Protein AF-A0A292Q246-F1 (afdb_monomer_lite)

Radius of gyration: 29.26 Å; chains: 1; bounding box: 103×69×72 Å

Foldseek 3Di:
DDQPLLVLLVVFFDDPVRLVVVVVVLVVLVVLLCVVAPPKDKDWFDCNLLRLKTDADQPDPPPPPDDDDDPVVVFPQPPPRPPRTDATEIEIEHPPDDQDLVSFQVSLVSSLVSCVVVVQFDNLQWDWPSPDPFIWIWGWRVVDVVTHIYTYTYDDCVRVLLRVVSSVLCVVQVLLSSLLNLLCLLCVLVVQQDLQVLHQHSSNSSLLSLLQLLQCCVPDDPVVSVCQSVDRSLSVNLVSLVCLLPDLQLQWATASVNNDIDGDDPPPDDPPSQFGFYADPSHRVDGSRRSNSVSVVVNVLSVQLSVQSVVQPSPHDSVSSCCSRNPDPVVSVVVSVVVSVVLVVLLVVLVVLVVVLVVLVVVQVVVCVVVVHRDPVSVVVSVVSVSVSSVSQSVPSVSSSVVSVVVVCVVPVPPDPVVDPHDDDDDDDDDDDDDDDDDDDDDDDDDDDDDDDPVVVVVVVVVVVVVVVVVVVVVVVVVVVVVVVVVVVVVVVVVVVVVVVVVVVVVVVVVVVVVVPD

Structure (mmCIF, N/CA/C/O backbone):
data_AF-A0A292Q246-F1
#
_entry.id   AF-A0A292Q246-F1
#
loop_
_atom_site.group_PDB
_atom_site.id
_atom_site.type_symbol
_atom_site.label_atom_id
_atom_site.label_alt_id
_atom_site.label_comp_id
_atom_site.label_asym_id
_atom_site.label_entity_id
_atom_site.label_seq_id
_atom_site.pdbx_PDB_ins_code
_atom_site.Cartn_x
_atom_site.Cartn_y
_atom_site.Cartn_z
_atom_site.occupancy
_atom_site.B_iso_or_equiv
_atom_site.auth_seq_id
_atom_site.auth_comp_id
_atom_site.auth_asym_id
_atom_site.auth_atom_id
_atom_site.pdbx_PDB_model_num
ATOM 1 N N . MET A 1 1 ? 25.803 -9.582 -18.459 1.00 53.00 1 MET A N 1
ATOM 2 C CA . MET A 1 1 ? 25.780 -8.556 -17.392 1.00 53.00 1 MET A CA 1
ATOM 3 C C . MET A 1 1 ? 24.629 -8.860 -16.451 1.00 53.00 1 MET A C 1
ATOM 5 O O . MET A 1 1 ? 23.546 -9.167 -16.930 1.00 53.00 1 MET A O 1
ATOM 9 N N . THR A 1 2 ? 24.850 -8.818 -15.139 1.00 78.12 2 THR A N 1
ATOM 10 C CA . THR A 1 2 ? 23.784 -9.016 -14.145 1.00 78.12 2 THR A CA 1
ATOM 11 C C . THR A 1 2 ? 22.872 -7.794 -14.122 1.00 78.12 2 THR A C 1
ATOM 13 O O . THR A 1 2 ? 23.357 -6.678 -13.951 1.00 78.12 2 THR A O 1
ATOM 16 N N . ASP A 1 3 ? 21.559 -7.987 -14.254 1.00 91.44 3 ASP A N 1
ATOM 17 C CA . ASP A 1 3 ? 20.593 -6.894 -14.130 1.00 91.44 3 ASP A CA 1
ATOM 18 C C . ASP A 1 3 ? 20.595 -6.343 -12.694 1.00 91.44 3 ASP A C 1
ATOM 20 O O . ASP A 1 3 ? 20.061 -6.948 -11.753 1.00 91.44 3 ASP A O 1
ATOM 24 N N . ARG A 1 4 ? 21.240 -5.185 -12.515 1.00 94.06 4 ARG A N 1
ATOM 25 C CA . ARG A 1 4 ? 21.412 -4.527 -11.216 1.00 94.06 4 ARG A CA 1
ATOM 26 C C . ARG A 1 4 ? 20.072 -4.081 -10.626 1.00 94.06 4 ARG A C 1
ATOM 28 O O . ARG A 1 4 ? 19.884 -4.189 -9.415 1.00 94.06 4 ARG A O 1
ATOM 35 N N . LEU A 1 5 ? 19.130 -3.610 -11.446 1.00 94.62 5 LEU A N 1
ATOM 36 C CA . LEU A 1 5 ? 17.848 -3.096 -10.961 1.00 94.62 5 LEU A CA 1
ATOM 37 C C . LEU A 1 5 ? 16.942 -4.240 -10.483 1.00 94.62 5 LEU A C 1
ATOM 39 O O . LEU A 1 5 ? 16.372 -4.149 -9.396 1.00 94.62 5 LEU A O 1
ATOM 43 N N . ALA A 1 6 ? 16.875 -5.335 -11.247 1.00 94.88 6 ALA A N 1
ATOM 44 C CA . ALA A 1 6 ? 16.164 -6.551 -10.850 1.00 94.88 6 ALA A CA 1
ATOM 45 C C . ALA A 1 6 ? 16.764 -7.150 -9.570 1.00 94.88 6 ALA A C 1
ATOM 47 O O . ALA A 1 6 ? 16.048 -7.460 -8.619 1.00 94.88 6 ALA A O 1
ATOM 48 N N . SER A 1 7 ? 18.096 -7.219 -9.494 1.00 95.19 7 SER A N 1
ATOM 49 C CA . SER A 1 7 ? 18.803 -7.700 -8.300 1.00 95.19 7 SER A CA 1
ATOM 50 C C . SER A 1 7 ? 18.530 -6.828 -7.070 1.00 95.19 7 SER A C 1
ATOM 52 O O . SER A 1 7 ? 18.381 -7.339 -5.959 1.00 95.19 7 SER A O 1
ATOM 54 N N . PHE A 1 8 ? 18.445 -5.506 -7.244 1.00 94.75 8 PHE A N 1
ATOM 55 C CA . PHE A 1 8 ? 18.085 -4.595 -6.161 1.00 94.75 8 PHE A CA 1
ATOM 56 C C . PHE A 1 8 ? 16.626 -4.780 -5.728 1.00 94.75 8 PHE A C 1
ATOM 58 O O . PHE A 1 8 ? 16.358 -4.835 -4.529 1.00 94.75 8 PHE A O 1
ATOM 65 N N . ALA A 1 9 ? 15.690 -4.934 -6.671 1.00 94.50 9 ALA A N 1
ATOM 66 C CA . ALA A 1 9 ? 14.291 -5.233 -6.367 1.00 94.50 9 ALA A CA 1
ATOM 67 C C . ALA A 1 9 ? 14.152 -6.548 -5.579 1.00 94.50 9 ALA A C 1
ATOM 69 O O . ALA A 1 9 ? 13.469 -6.578 -4.555 1.00 94.50 9 ALA A O 1
ATOM 70 N N . ALA A 1 10 ? 14.883 -7.598 -5.966 1.00 93.25 10 ALA A N 1
ATOM 71 C CA . ALA A 1 10 ? 14.922 -8.867 -5.241 1.00 93.25 10 ALA A CA 1
ATOM 72 C C . ALA A 1 10 ? 15.395 -8.701 -3.782 1.00 93.25 10 ALA A C 1
ATOM 74 O O . ALA A 1 10 ? 14.814 -9.294 -2.879 1.00 93.25 10 ALA A O 1
ATOM 75 N N . ARG A 1 11 ? 16.378 -7.826 -3.516 1.00 92.19 11 ARG A N 1
ATOM 76 C CA . ARG A 1 11 ? 16.844 -7.507 -2.146 1.00 92.19 11 ARG A CA 1
ATOM 77 C C . ARG A 1 11 ? 15.817 -6.760 -1.292 1.00 92.19 11 ARG A C 1
ATOM 79 O O . ARG A 1 11 ? 15.964 -6.710 -0.074 1.00 92.19 11 ARG A O 1
ATOM 86 N N . LEU A 1 12 ? 14.819 -6.136 -1.915 1.00 92.00 12 LEU A N 1
ATOM 87 C CA . LEU A 1 12 ? 13.717 -5.475 -1.215 1.00 92.00 12 LEU A CA 1
ATOM 88 C C . LEU A 1 12 ? 12.563 -6.439 -0.904 1.00 92.00 12 LEU A C 1
ATOM 90 O O . LEU A 1 12 ? 11.736 -6.119 -0.046 1.00 92.00 12 LEU A O 1
ATOM 94 N N . CYS A 1 13 ? 12.491 -7.581 -1.593 1.00 91.50 13 CYS A N 1
ATOM 95 C CA . CYS A 1 13 ? 11.486 -8.622 -1.381 1.00 91.50 13 CYS A CA 1
ATOM 96 C C . CYS A 1 13 ? 11.733 -9.370 -0.073 1.00 91.50 13 CYS A C 1
ATOM 98 O O . CYS A 1 13 ? 12.865 -9.458 0.390 1.00 91.50 13 CYS A O 1
ATOM 100 N N . LEU A 1 14 ? 10.684 -9.975 0.490 1.00 90.19 14 LEU A N 1
ATOM 101 C CA . LEU A 1 14 ? 10.832 -10.913 1.605 1.00 90.19 14 LEU A CA 1
ATOM 102 C C . LEU A 1 14 ? 11.720 -12.103 1.214 1.00 90.19 14 LEU A C 1
ATOM 104 O O . LEU A 1 14 ? 11.579 -12.653 0.124 1.00 90.19 14 LEU A O 1
ATOM 108 N N . THR A 1 15 ? 12.591 -12.534 2.128 1.00 89.38 15 THR A N 1
ATOM 109 C CA . THR A 1 15 ? 13.331 -13.792 1.972 1.00 89.38 15 THR A CA 1
ATOM 110 C C . THR A 1 15 ? 12.394 -14.990 2.134 1.00 89.38 15 THR A C 1
ATOM 112 O O . THR A 1 15 ? 11.350 -14.887 2.784 1.00 89.38 15 THR A O 1
ATOM 115 N N . ALA A 1 16 ? 12.786 -16.151 1.601 1.00 89.81 16 ALA A N 1
ATOM 116 C CA . ALA A 1 16 ? 12.026 -17.395 1.754 1.00 89.81 16 ALA A CA 1
ATOM 117 C C . ALA A 1 16 ? 11.781 -17.754 3.233 1.00 89.81 16 ALA A C 1
ATOM 119 O O . ALA A 1 16 ? 10.686 -18.179 3.602 1.00 89.81 16 ALA A O 1
ATOM 120 N N . GLU A 1 17 ? 12.765 -17.503 4.098 1.00 89.50 17 GLU A N 1
ATOM 121 C CA . GLU A 1 17 ? 12.647 -17.689 5.546 1.00 89.50 17 GLU A CA 1
ATOM 122 C C . GLU A 1 17 ? 11.552 -16.793 6.148 1.00 89.50 17 GLU A C 1
ATOM 124 O O . GLU A 1 17 ? 10.667 -17.272 6.858 1.00 89.50 17 GLU A O 1
ATOM 129 N N . VAL A 1 18 ? 11.547 -15.496 5.815 1.00 88.50 18 VAL A N 1
ATOM 130 C CA . VAL A 1 18 ? 10.520 -14.561 6.304 1.00 88.50 18 VAL A CA 1
ATOM 131 C C . VAL A 1 18 ? 9.142 -14.923 5.753 1.00 88.50 18 VAL A C 1
ATOM 133 O O . VAL A 1 18 ? 8.156 -14.840 6.483 1.00 88.50 18 VAL A O 1
ATOM 136 N N . MET A 1 19 ? 9.048 -15.349 4.490 1.00 90.31 19 MET A N 1
ATOM 137 C CA . MET A 1 19 ? 7.790 -15.834 3.914 1.00 90.31 19 MET A CA 1
ATOM 138 C C . MET A 1 19 ? 7.267 -17.066 4.656 1.00 90.31 19 MET A C 1
ATOM 140 O O . MET A 1 19 ? 6.077 -17.126 4.955 1.00 90.31 19 MET A O 1
ATOM 144 N N . THR A 1 20 ? 8.151 -18.000 5.012 1.00 91.62 20 THR A N 1
ATOM 145 C CA . THR A 1 20 ? 7.802 -19.215 5.763 1.00 91.62 20 THR A CA 1
ATOM 146 C C . THR A 1 20 ? 7.286 -18.871 7.159 1.00 91.62 20 THR A C 1
ATOM 148 O O . THR A 1 20 ? 6.207 -19.324 7.539 1.00 91.62 20 THR A O 1
ATOM 151 N N . ARG A 1 21 ? 7.983 -17.991 7.895 1.00 90.19 21 ARG A N 1
ATOM 152 C CA . ARG A 1 21 ? 7.530 -17.520 9.218 1.00 90.19 21 ARG A CA 1
ATOM 153 C C . ARG A 1 21 ? 6.172 -16.821 9.154 1.00 90.19 21 ARG A C 1
ATOM 155 O O . ARG A 1 21 ? 5.267 -17.148 9.918 1.00 90.19 21 ARG A O 1
ATOM 162 N N . ARG A 1 22 ? 5.980 -15.928 8.177 1.00 91.56 22 ARG A N 1
ATOM 163 C CA . ARG A 1 22 ? 4.678 -15.281 7.941 1.00 91.56 22 ARG A CA 1
ATOM 164 C C . ARG A 1 22 ? 3.587 -16.291 7.594 1.00 91.56 22 ARG A C 1
ATOM 166 O O . ARG A 1 22 ? 2.472 -16.146 8.076 1.00 91.56 22 ARG A O 1
ATOM 173 N N . GLY A 1 23 ? 3.905 -17.323 6.812 1.00 92.88 23 GLY A N 1
ATOM 174 C CA . GLY A 1 23 ? 2.993 -18.428 6.516 1.00 92.88 23 GLY A CA 1
ATOM 175 C C . GLY A 1 23 ? 2.545 -19.175 7.775 1.00 92.88 23 GLY A C 1
ATOM 176 O O . GLY A 1 23 ? 1.352 -19.424 7.943 1.00 92.88 23 GLY A O 1
ATOM 177 N N . ALA A 1 24 ? 3.468 -19.454 8.699 1.00 92.44 24 ALA A N 1
ATOM 178 C CA . ALA A 1 24 ? 3.145 -20.060 9.991 1.00 92.44 24 ALA A CA 1
ATOM 179 C C . ALA A 1 24 ? 2.252 -19.147 10.852 1.00 92.44 24 ALA A C 1
ATOM 181 O O . ALA A 1 24 ? 1.263 -19.610 11.420 1.00 92.44 24 ALA A O 1
ATOM 182 N N . SER A 1 25 ? 2.541 -17.843 10.895 1.00 93.88 25 SER A N 1
ATOM 183 C CA . SER A 1 25 ? 1.689 -16.858 11.575 1.00 93.88 25 SER A CA 1
ATOM 184 C C . SER A 1 25 ? 0.279 -16.798 10.972 1.00 93.88 25 SER A C 1
ATOM 186 O O . SER A 1 25 ? -0.704 -16.899 11.705 1.00 93.88 25 SER A O 1
ATOM 188 N N . ILE A 1 26 ? 0.152 -16.756 9.641 1.00 95.19 26 ILE A N 1
ATOM 189 C CA . ILE A 1 26 ? -1.141 -16.818 8.935 1.00 95.19 26 ILE A CA 1
ATOM 190 C C . ILE A 1 26 ? -1.903 -18.100 9.291 1.00 95.19 26 ILE A C 1
ATOM 192 O O . ILE A 1 26 ? -3.113 -18.051 9.516 1.00 95.19 26 ILE A O 1
ATOM 196 N N . HIS A 1 27 ? -1.212 -19.241 9.372 1.00 94.69 27 HIS A N 1
ATOM 197 C CA . HIS A 1 27 ? -1.830 -20.503 9.770 1.00 94.69 27 HIS A CA 1
ATOM 198 C C . HIS A 1 27 ? -2.416 -20.432 11.187 1.00 94.69 27 HIS A C 1
ATOM 200 O O . HIS A 1 27 ? -3.563 -20.838 11.375 1.00 94.69 27 HIS A O 1
ATOM 206 N N . ARG A 1 28 ? -1.693 -19.847 12.157 1.00 94.12 28 ARG A N 1
ATOM 207 C CA . ARG A 1 28 ? -2.225 -19.603 13.512 1.00 94.12 28 ARG A CA 1
ATOM 208 C C . ARG A 1 28 ? -3.499 -18.757 13.471 1.00 94.12 28 ARG A C 1
ATOM 210 O O . ARG A 1 28 ? -4.485 -19.112 14.111 1.00 94.12 28 ARG A O 1
ATOM 217 N N . GLN A 1 29 ? -3.532 -17.700 12.657 1.00 94.62 29 GLN A N 1
ATOM 218 C CA . GLN A 1 29 ? -4.729 -16.850 12.569 1.00 94.62 29 GLN A CA 1
ATOM 219 C C . GLN A 1 29 ? -5.912 -17.583 11.952 1.00 94.62 29 GLN A C 1
ATOM 221 O O . GLN A 1 29 ? -7.044 -17.425 12.402 1.00 94.62 29 GLN A O 1
ATOM 226 N N . ASN A 1 30 ? -5.649 -18.448 10.973 1.00 95.50 30 ASN A N 1
ATOM 227 C CA . ASN A 1 30 ? -6.674 -19.298 10.387 1.00 95.50 30 ASN A CA 1
ATOM 228 C C . ASN A 1 30 ? -7.265 -20.280 11.417 1.00 95.50 30 ASN A C 1
ATOM 230 O O . ASN A 1 30 ? -8.474 -20.496 11.433 1.00 95.50 30 ASN A O 1
ATOM 234 N N . GLN A 1 31 ? -6.447 -20.832 12.318 1.00 95.25 31 GLN A N 1
ATOM 235 C CA . GLN A 1 31 ? -6.937 -21.680 13.411 1.00 95.25 31 GLN A CA 1
ATOM 236 C C . GLN A 1 31 ? -7.853 -20.906 14.366 1.00 95.25 31 GLN A C 1
ATOM 238 O O . GLN A 1 31 ? -8.924 -21.401 14.716 1.00 95.25 31 GLN A O 1
ATOM 243 N N . VAL A 1 32 ? -7.486 -19.670 14.727 1.00 96.25 32 VAL A N 1
ATOM 244 C CA . VAL A 1 32 ? -8.344 -18.805 15.553 1.00 96.25 32 VAL A CA 1
ATOM 245 C C . VAL A 1 32 ? -9.671 -18.533 14.850 1.00 96.25 32 VAL A C 1
ATOM 247 O O . VAL A 1 32 ? -10.724 -18.749 15.446 1.00 96.25 32 VAL A O 1
ATOM 250 N N . VAL A 1 33 ? -9.650 -18.149 13.572 1.00 96.62 33 VAL A N 1
ATOM 251 C CA . VAL A 1 33 ? -10.875 -17.913 12.791 1.00 96.62 33 VAL A CA 1
ATOM 252 C C . VAL A 1 33 ? -11.774 -19.151 12.763 1.00 96.62 33 VAL A C 1
ATOM 25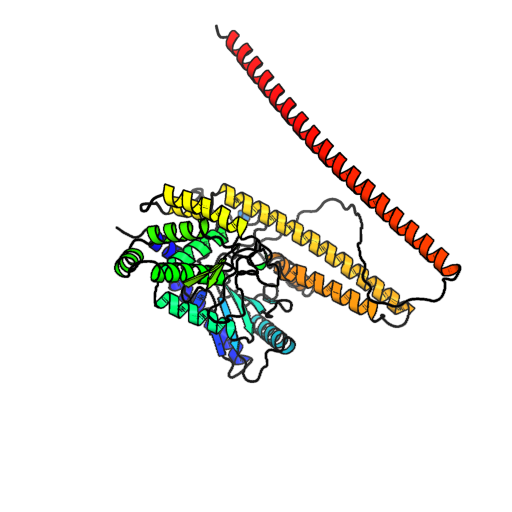4 O O . VAL A 1 33 ? -12.962 -19.046 13.060 1.00 96.62 33 VAL A O 1
ATOM 257 N N . ARG A 1 34 ? -11.215 -20.333 12.482 1.00 96.00 34 ARG A N 1
ATOM 258 C CA . ARG A 1 34 ? -11.975 -21.594 12.439 1.00 96.00 34 ARG A CA 1
ATOM 259 C C . ARG A 1 34 ? -12.551 -22.000 13.796 1.00 96.00 34 ARG A C 1
ATOM 261 O O . ARG A 1 34 ? -13.617 -22.606 13.830 1.00 96.00 34 ARG A O 1
ATOM 268 N N . SER A 1 35 ? -11.879 -21.653 14.896 1.00 96.44 35 SER A N 1
ATOM 269 C CA . SER A 1 35 ? -12.394 -21.875 16.256 1.00 96.44 35 SER A CA 1
ATOM 270 C C . SER A 1 35 ? -13.606 -20.998 16.583 1.00 96.44 35 SER A C 1
ATOM 272 O O . SER A 1 35 ? -14.502 -21.423 17.308 1.00 96.44 35 SER A O 1
ATOM 274 N N . LEU A 1 36 ? -13.656 -19.782 16.034 1.00 96.62 36 LEU A N 1
ATOM 275 C CA . LEU A 1 36 ? -14.765 -18.849 16.234 1.00 96.62 36 LEU A CA 1
ATOM 276 C C . LEU A 1 36 ? -15.956 -19.151 15.324 1.00 96.62 36 LEU A C 1
ATOM 278 O O . LEU A 1 36 ? -17.108 -19.044 15.760 1.00 96.62 36 LEU A O 1
ATOM 282 N N . TRP A 1 37 ? -15.663 -19.509 14.075 1.00 96.44 37 TRP A N 1
ATOM 283 C CA . TRP A 1 37 ? -16.636 -19.765 13.021 1.00 96.44 37 TRP A CA 1
ATOM 284 C C . TRP A 1 37 ? -16.248 -21.032 12.247 1.00 96.44 37 TRP A C 1
ATOM 286 O O . TRP A 1 37 ? -15.481 -20.962 11.277 1.00 96.44 37 TRP A O 1
ATOM 296 N N . PRO A 1 38 ? -16.777 -22.201 12.649 1.00 94.19 38 PRO A N 1
ATOM 297 C CA . PRO A 1 38 ? -16.625 -23.430 11.880 1.00 94.19 38 PRO A CA 1
ATOM 298 C C . PRO A 1 38 ? -17.147 -23.230 10.450 1.00 94.19 38 PRO A C 1
ATOM 300 O O . PRO A 1 38 ? -18.282 -22.807 10.250 1.00 94.19 38 PRO A O 1
ATOM 303 N N . GLY A 1 39 ? -16.302 -23.488 9.451 1.00 92.75 39 GLY A N 1
ATOM 304 C CA . GLY A 1 39 ? -16.625 -23.279 8.033 1.00 92.75 39 GLY A CA 1
ATOM 305 C C . GLY A 1 39 ? -16.214 -21.920 7.454 1.00 92.75 39 GLY A C 1
ATOM 306 O O . GLY A 1 39 ? -16.339 -21.729 6.247 1.00 92.75 39 GLY A O 1
ATOM 307 N N . ALA A 1 40 ? -15.680 -20.994 8.259 1.00 95.06 40 ALA A N 1
ATOM 308 C CA . ALA A 1 40 ? -15.117 -19.753 7.730 1.00 95.06 40 ALA A CA 1
ATOM 309 C C . ALA A 1 40 ? -13.871 -19.995 6.864 1.00 95.06 40 ALA A C 1
ATOM 311 O O . ALA A 1 40 ? -13.033 -20.860 7.151 1.00 95.06 40 ALA A O 1
ATOM 312 N N . LEU A 1 41 ? -13.746 -19.192 5.807 1.00 93.44 41 LEU A N 1
ATOM 313 C CA . LEU A 1 41 ? -12.611 -19.204 4.892 1.00 93.44 41 LEU A CA 1
ATOM 314 C C . LEU A 1 41 ? -11.714 -17.994 5.147 1.00 93.44 41 LEU A C 1
ATOM 316 O O . LEU A 1 41 ? -12.188 -16.867 5.277 1.00 93.44 41 LEU A O 1
ATOM 320 N N . CYS A 1 42 ? -10.407 -18.239 5.183 1.00 94.31 42 CYS A N 1
ATOM 321 C CA . CYS A 1 42 ? -9.382 -17.207 5.288 1.00 94.31 42 CYS A CA 1
ATOM 322 C C . CYS A 1 42 ? -8.663 -17.072 3.949 1.00 94.31 42 CYS A C 1
ATOM 324 O O . CYS A 1 42 ? -7.941 -17.980 3.532 1.00 94.31 42 CYS A O 1
ATOM 326 N N . HIS A 1 43 ? -8.814 -15.921 3.307 1.00 94.69 43 HIS A N 1
ATOM 327 C CA . HIS A 1 43 ? -8.139 -15.587 2.064 1.00 94.69 43 HIS A CA 1
ATOM 328 C C . HIS A 1 43 ? -6.976 -14.639 2.351 1.00 94.69 43 HIS A C 1
ATOM 330 O O . HIS A 1 43 ? -7.151 -13.580 2.953 1.00 94.69 43 HIS A O 1
ATOM 336 N N . GLN A 1 44 ? -5.778 -15.005 1.897 1.00 94.31 44 GLN A N 1
ATOM 337 C CA . GLN A 1 44 ? -4.654 -14.073 1.874 1.00 94.31 44 GLN A CA 1
ATOM 338 C C . GLN A 1 44 ? -4.893 -13.060 0.759 1.00 94.31 44 GLN A C 1
ATOM 340 O O . GLN A 1 44 ? -5.135 -13.448 -0.385 1.00 94.31 44 GLN A O 1
ATOM 345 N N . VAL A 1 45 ? -4.812 -11.771 1.077 1.00 94.19 45 VAL A N 1
ATOM 346 C CA . VAL A 1 45 ? -5.019 -10.691 0.106 1.00 94.19 45 VAL A CA 1
ATOM 347 C C . VAL A 1 45 ? -3.845 -9.709 0.126 1.00 94.19 45 VAL A C 1
ATOM 349 O O . VAL A 1 45 ? -2.955 -9.772 0.974 1.00 94.19 45 VAL A O 1
ATOM 352 N N . GLY A 1 46 ? -3.778 -8.823 -0.866 1.00 92.31 46 GLY A N 1
ATOM 353 C CA . GLY A 1 46 ? -2.824 -7.717 -0.872 1.00 92.31 46 GLY A CA 1
ATOM 354 C C . GLY A 1 46 ? -1.381 -8.104 -1.213 1.00 92.31 46 GLY A C 1
ATOM 355 O O . GLY A 1 46 ? -1.096 -8.835 -2.166 1.00 92.31 46 GLY A O 1
ATOM 356 N N . SER A 1 47 ? -0.420 -7.503 -0.502 1.00 93.19 47 SER A N 1
ATOM 357 C CA . SER A 1 47 ? 0.983 -7.498 -0.950 1.00 93.19 47 SER A CA 1
ATOM 358 C C . SER A 1 47 ? 1.727 -8.821 -0.752 1.00 93.19 47 SER A C 1
ATOM 360 O O . SER A 1 47 ? 2.680 -9.094 -1.485 1.00 93.19 47 SER A O 1
ATOM 362 N N . PHE A 1 48 ? 1.289 -9.624 0.218 1.00 93.88 48 PHE A N 1
ATOM 363 C CA . PHE A 1 48 ? 1.933 -10.881 0.580 1.00 93.88 48 PHE A CA 1
ATOM 364 C C . PHE A 1 48 ? 1.746 -11.954 -0.504 1.00 93.88 48 PHE A C 1
ATOM 366 O O . PHE A 1 48 ? 2.753 -12.364 -1.089 1.00 93.88 48 PHE A O 1
ATOM 373 N N . PRO A 1 49 ? 0.510 -12.338 -0.888 1.00 94.44 49 PRO A N 1
ATOM 374 C CA . PRO A 1 49 ? 0.307 -13.336 -1.940 1.00 94.44 49 PRO A CA 1
ATOM 375 C C . PRO A 1 49 ? 0.758 -12.848 -3.327 1.00 94.44 49 PRO A C 1
ATOM 377 O O . PRO A 1 49 ? 1.232 -13.644 -4.129 1.00 94.44 49 PRO A O 1
ATOM 380 N N . THR A 1 50 ? 0.727 -11.536 -3.601 1.00 95.06 50 THR A N 1
ATOM 381 C CA . THR A 1 50 ? 1.240 -10.966 -4.869 1.00 95.06 50 THR A CA 1
ATOM 382 C C . THR A 1 50 ? 2.773 -10.939 -4.961 1.00 95.06 50 THR A C 1
ATOM 384 O O . THR A 1 50 ? 3.324 -10.520 -5.984 1.00 95.06 50 THR A O 1
ATOM 387 N N . ARG A 1 51 ? 3.476 -11.354 -3.893 1.00 94.25 51 ARG A N 1
ATOM 388 C CA . ARG A 1 51 ? 4.940 -11.292 -3.737 1.00 94.25 51 ARG A CA 1
ATOM 389 C C . ARG A 1 51 ? 5.510 -9.882 -3.920 1.00 94.25 51 ARG A C 1
ATOM 391 O O . ARG A 1 51 ? 6.628 -9.708 -4.389 1.00 94.25 51 ARG A O 1
ATOM 398 N N . THR A 1 52 ? 4.745 -8.860 -3.536 1.00 94.31 52 THR A N 1
ATOM 399 C CA . THR A 1 52 ? 5.180 -7.453 -3.586 1.00 94.31 52 THR A CA 1
ATOM 400 C C . THR A 1 52 ? 5.464 -6.872 -2.200 1.00 94.31 52 THR A C 1
ATOM 402 O O . THR A 1 52 ? 5.699 -5.665 -2.079 1.00 94.31 52 THR A O 1
ATOM 405 N N . SER A 1 53 ? 5.390 -7.670 -1.132 1.00 92.81 53 SER A N 1
ATOM 406 C CA . SER A 1 53 ? 5.739 -7.233 0.222 1.00 92.81 53 SER A CA 1
ATOM 407 C C . SER A 1 53 ? 7.198 -6.786 0.306 1.00 92.81 53 SER A C 1
ATOM 409 O O . SER A 1 53 ? 8.103 -7.464 -0.175 1.00 92.81 53 SER A O 1
ATOM 411 N N . LEU A 1 54 ? 7.415 -5.644 0.955 1.00 90.31 54 LEU A N 1
ATOM 412 C CA . LEU A 1 54 ? 8.741 -5.089 1.185 1.00 90.31 54 LEU A CA 1
ATOM 413 C C . LEU A 1 54 ? 9.292 -5.578 2.527 1.00 90.31 54 LEU A C 1
ATOM 415 O O . LEU A 1 54 ? 8.586 -5.539 3.543 1.00 90.31 54 LEU A O 1
ATOM 419 N N . MET A 1 55 ? 10.570 -5.953 2.553 1.00 85.12 55 MET A N 1
ATOM 420 C CA . MET A 1 55 ? 11.294 -6.176 3.802 1.00 85.12 55 MET A CA 1
ATOM 421 C C . MET A 1 55 ? 11.357 -4.901 4.648 1.00 85.12 55 MET A C 1
ATOM 423 O O . MET A 1 55 ? 11.400 -3.769 4.144 1.00 85.12 55 MET A O 1
ATOM 427 N N . SER A 1 56 ? 11.389 -5.114 5.966 1.00 67.88 56 SER A N 1
ATOM 428 C CA . SER A 1 56 ? 11.744 -4.068 6.918 1.00 67.88 56 SER A CA 1
ATOM 429 C C . SER A 1 56 ? 13.194 -3.670 6.711 1.00 67.88 56 SER A C 1
ATOM 431 O O . SER A 1 56 ? 14.065 -4.535 6.634 1.00 67.88 56 SER A O 1
ATOM 433 N N . ARG A 1 57 ? 13.475 -2.368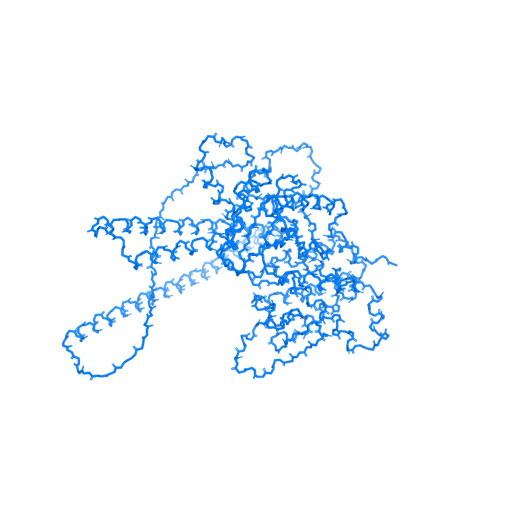 6.694 1.00 62.25 57 ARG A N 1
ATOM 434 C CA . ARG A 1 57 ? 14.825 -1.904 6.999 1.00 62.25 57 ARG A CA 1
ATOM 435 C C . ARG A 1 57 ? 14.913 -1.723 8.501 1.00 62.25 57 ARG A C 1
ATOM 437 O O . ARG A 1 57 ? 14.188 -0.903 9.053 1.00 62.25 57 ARG A O 1
ATOM 444 N N . CYS A 1 58 ? 15.840 -2.430 9.139 1.00 38.66 58 CYS A N 1
ATOM 445 C CA . CYS A 1 58 ? 16.377 -1.946 10.399 1.00 38.66 58 CYS A CA 1
ATOM 446 C C . CYS A 1 58 ? 17.091 -0.628 10.069 1.00 38.66 58 CYS A C 1
ATOM 448 O O . CYS A 1 58 ? 18.172 -0.615 9.477 1.00 38.66 58 CYS A O 1
ATOM 450 N N . VAL A 1 59 ? 16.434 0.506 10.310 1.00 36.22 59 VAL A N 1
ATOM 451 C CA . VAL A 1 59 ? 17.129 1.792 10.287 1.00 36.22 59 VAL A CA 1
ATOM 452 C C . VAL A 1 59 ? 18.124 1.700 11.438 1.00 36.22 59 VAL A C 1
ATOM 454 O O . VAL A 1 59 ? 17.699 1.476 12.563 1.00 36.22 59 VAL A O 1
ATOM 457 N N . TYR A 1 60 ? 19.416 1.820 11.125 1.00 33.16 60 TYR A N 1
ATOM 458 C CA . TYR A 1 60 ? 20.590 1.624 11.994 1.00 33.16 60 TYR A CA 1
ATOM 459 C C . TYR A 1 60 ? 21.215 0.218 12.012 1.00 33.16 60 TYR A C 1
ATOM 461 O O . TYR A 1 60 ? 21.306 -0.437 13.041 1.00 33.16 60 TYR A O 1
ATOM 469 N N . SER A 1 61 ? 21.841 -0.156 10.895 1.00 24.92 61 SER A N 1
ATOM 470 C CA . SER A 1 61 ? 23.156 -0.810 10.944 1.00 24.92 61 SER A CA 1
ATOM 471 C C . SER A 1 61 ? 24.230 0.176 10.460 1.00 24.92 61 SER A C 1
ATOM 473 O O . SER A 1 61 ? 24.844 -0.005 9.410 1.00 24.92 61 SER A O 1
ATOM 475 N N . PHE A 1 62 ? 24.432 1.279 11.188 1.00 27.31 62 PHE A N 1
ATOM 476 C CA . PHE A 1 62 ? 25.725 1.959 11.117 1.00 27.31 62 PHE A CA 1
ATOM 477 C C . PHE A 1 62 ? 26.646 1.151 12.026 1.00 27.31 62 PHE A C 1
ATOM 479 O O . PHE A 1 62 ? 26.478 1.164 13.243 1.00 27.31 62 PHE A O 1
ATOM 486 N N . SER A 1 63 ? 27.561 0.391 11.430 1.00 25.45 63 SER A N 1
ATOM 487 C CA . SER A 1 63 ? 28.625 -0.291 12.158 1.00 25.45 63 SER A CA 1
ATOM 488 C C . SER A 1 63 ? 29.559 0.769 12.744 1.00 25.45 63 SER A C 1
ATOM 490 O O . SER A 1 63 ? 30.578 1.105 12.147 1.00 25.45 63 SER A O 1
ATOM 492 N N . PHE A 1 64 ? 29.203 1.341 13.894 1.00 25.77 64 PHE A N 1
ATOM 493 C CA . PHE A 1 64 ? 30.165 2.065 14.710 1.00 25.77 64 PHE A CA 1
ATOM 494 C C . PHE A 1 64 ? 31.071 1.006 15.341 1.00 25.77 64 PHE A C 1
ATOM 496 O O . PHE A 1 64 ? 30.675 0.299 16.265 1.00 25.77 64 PHE A O 1
ATOM 503 N N . ARG A 1 65 ? 32.286 0.856 14.797 1.00 30.89 65 ARG A N 1
ATOM 504 C CA . ARG A 1 65 ? 33.396 0.223 15.515 1.00 30.89 65 ARG A CA 1
ATOM 505 C C . ARG A 1 65 ? 33.708 1.103 16.724 1.00 30.89 65 ARG A C 1
ATOM 507 O O . ARG A 1 65 ? 34.529 2.004 16.642 1.00 30.89 65 ARG A O 1
ATOM 514 N N . SER A 1 66 ? 33.025 0.865 17.831 1.00 28.89 66 SER A N 1
ATOM 515 C CA . SER A 1 66 ? 33.498 1.244 19.157 1.00 28.89 66 SER A CA 1
ATOM 516 C C . SER A 1 66 ? 32.779 0.378 20.181 1.00 28.89 66 SER A C 1
ATOM 518 O O . SER A 1 66 ? 31.555 0.408 20.275 1.00 28.89 66 SER A O 1
ATOM 520 N N . SER A 1 67 ? 33.593 -0.419 20.860 1.00 32.16 67 SER A N 1
ATOM 521 C CA . SER A 1 67 ? 33.420 -1.162 22.104 1.00 32.16 67 SER A CA 1
ATOM 522 C C . SER A 1 67 ? 32.085 -0.992 22.846 1.00 32.16 67 SER A C 1
ATOM 524 O O . SER A 1 67 ? 31.686 0.122 23.172 1.00 32.16 67 SER A O 1
ATOM 526 N N . SER A 1 68 ? 31.482 -2.149 23.148 1.00 27.45 68 SER A N 1
ATOM 527 C CA . SER A 1 68 ? 30.364 -2.422 24.071 1.00 27.45 68 SER A CA 1
ATOM 528 C C . SER A 1 68 ? 29.010 -1.727 23.795 1.00 27.45 68 SER A C 1
ATOM 530 O O . SER A 1 68 ? 28.835 -0.534 24.046 1.00 27.45 68 SER A O 1
ATOM 532 N N . PRO A 1 69 ? 27.968 -2.477 23.371 1.00 31.03 69 PRO A N 1
ATOM 533 C CA . PRO A 1 69 ? 26.622 -1.933 23.273 1.00 31.03 69 PRO A CA 1
ATOM 534 C C . PRO A 1 69 ? 26.010 -1.858 24.677 1.00 31.03 69 PRO A C 1
ATOM 536 O O . PRO A 1 69 ? 25.571 -2.865 25.225 1.00 31.03 69 PRO A O 1
ATOM 539 N N . SER A 1 70 ? 25.954 -0.666 25.274 1.00 26.39 70 SER A N 1
ATOM 540 C CA . SER A 1 70 ? 25.115 -0.465 26.458 1.00 26.39 70 SER A CA 1
ATOM 541 C C . SER A 1 70 ? 23.639 -0.330 26.029 1.00 26.39 70 SER A C 1
ATOM 543 O O . SER A 1 70 ? 23.313 0.509 25.178 1.00 26.39 70 SER A O 1
ATOM 545 N N . PRO A 1 71 ? 22.706 -1.115 26.603 1.00 30.20 71 PRO A N 1
ATOM 546 C CA . PRO A 1 71 ? 21.273 -1.058 26.273 1.00 30.20 71 PRO A CA 1
ATOM 547 C C . PRO A 1 71 ? 20.610 0.309 26.535 1.00 30.20 71 PRO A C 1
ATOM 549 O O . PRO A 1 71 ? 19.525 0.596 26.036 1.00 30.20 71 PRO A O 1
ATOM 552 N N . ALA A 1 72 ? 21.266 1.198 27.285 1.00 27.41 72 ALA A N 1
ATOM 553 C CA . ALA A 1 72 ? 20.699 2.461 27.747 1.00 27.41 72 ALA A CA 1
ATOM 554 C C . ALA A 1 72 ? 20.603 3.568 26.674 1.00 27.41 72 ALA A C 1
ATOM 556 O O . ALA A 1 72 ? 19.903 4.562 26.885 1.00 27.41 72 ALA A O 1
ATOM 557 N N . ARG A 1 73 ? 21.277 3.441 25.519 1.00 26.91 73 ARG A N 1
ATOM 558 C CA . ARG A 1 73 ? 21.268 4.496 24.481 1.00 26.91 73 ARG A CA 1
ATOM 559 C C . ARG A 1 73 ? 20.071 4.420 23.524 1.00 26.91 73 ARG A C 1
ATOM 561 O O . ARG A 1 73 ? 19.735 5.427 22.904 1.00 26.91 73 ARG A O 1
ATOM 568 N N . TRP A 1 74 ? 19.390 3.276 23.465 1.00 32.97 74 TRP A N 1
ATOM 569 C CA . TRP A 1 74 ? 18.246 3.021 22.578 1.00 32.97 74 TRP A CA 1
ATOM 570 C C . TRP A 1 74 ? 16.959 3.760 22.995 1.00 32.97 74 TRP A C 1
ATOM 572 O O . TRP A 1 74 ? 16.095 4.012 22.162 1.00 32.97 74 TRP A O 1
ATOM 582 N N . ASN A 1 75 ? 16.864 4.201 24.256 1.00 29.72 75 ASN A N 1
ATOM 583 C CA . ASN A 1 75 ? 15.627 4.733 24.849 1.00 29.72 75 ASN A CA 1
ATOM 584 C C . ASN A 1 75 ? 15.451 6.261 24.769 1.00 29.72 75 ASN A C 1
ATOM 586 O O . ASN A 1 75 ? 14.446 6.787 25.243 1.00 29.72 75 ASN A O 1
ATOM 590 N N . ARG A 1 76 ? 16.403 7.021 24.207 1.00 28.66 76 ARG A N 1
ATOM 591 C CA . ARG A 1 76 ? 16.391 8.494 24.344 1.00 28.66 76 ARG A CA 1
ATOM 592 C C . ARG A 1 76 ? 15.499 9.230 23.329 1.00 28.66 76 ARG A C 1
ATOM 594 O O . ARG A 1 76 ? 15.319 10.437 23.456 1.00 28.66 76 ARG A O 1
ATOM 601 N N . SER A 1 77 ? 14.935 8.546 22.333 1.00 29.64 77 SER A N 1
ATOM 602 C CA . SER A 1 77 ? 14.229 9.200 21.219 1.00 29.64 77 SER A CA 1
ATOM 603 C C . SER A 1 77 ? 12.723 8.950 21.136 1.00 29.64 77 SER A C 1
ATOM 605 O O . SER A 1 77 ? 12.085 9.588 20.300 1.00 29.64 77 SER A O 1
ATOM 607 N N . GLY A 1 78 ? 12.127 8.072 21.957 1.00 28.06 78 GLY A N 1
ATOM 608 C CA . GLY A 1 78 ? 10.685 7.768 21.862 1.00 28.06 78 GLY A CA 1
ATOM 609 C C . GLY A 1 78 ? 10.242 7.339 20.453 1.00 28.06 78 GLY A C 1
ATOM 610 O O . GLY A 1 78 ? 9.066 7.420 20.105 1.00 28.06 78 GLY A O 1
ATOM 611 N N . LEU A 1 79 ? 11.197 6.925 19.614 1.00 33.91 79 LEU A N 1
ATOM 612 C CA . LEU A 1 79 ? 10.953 6.339 18.312 1.00 33.91 79 LEU A CA 1
ATOM 613 C C . LEU A 1 79 ? 10.526 4.907 18.597 1.00 33.91 79 LEU A C 1
ATOM 615 O O . LEU A 1 79 ? 11.368 4.026 18.747 1.00 33.91 79 LEU A O 1
ATOM 619 N N . THR A 1 80 ? 9.215 4.689 18.701 1.00 34.66 80 THR A N 1
ATOM 620 C CA . THR A 1 80 ? 8.644 3.358 18.494 1.00 34.66 80 THR A CA 1
ATOM 621 C C . THR A 1 80 ? 9.341 2.762 17.280 1.00 34.66 80 THR A C 1
ATOM 623 O O . THR A 1 80 ? 9.377 3.397 16.219 1.00 34.66 80 THR A O 1
ATOM 626 N N . MET A 1 81 ? 9.990 1.612 17.484 1.00 34.56 81 MET A N 1
ATOM 627 C CA . MET A 1 81 ? 10.684 0.847 16.457 1.00 34.56 81 MET A CA 1
ATOM 628 C C . MET A 1 81 ? 9.779 0.840 15.228 1.00 34.56 81 MET A C 1
ATOM 630 O O . MET A 1 81 ? 8.685 0.280 15.259 1.00 34.56 81 MET A O 1
ATOM 634 N N . GLY A 1 82 ? 10.148 1.623 14.214 1.00 39.38 82 GLY A N 1
ATOM 635 C CA . GLY A 1 82 ? 9.259 1.890 13.098 1.00 39.38 82 GLY A CA 1
ATOM 636 C C . GLY A 1 82 ? 8.951 0.562 12.435 1.00 39.38 82 GLY A C 1
ATOM 637 O O . GLY A 1 82 ? 9.844 -0.054 11.863 1.00 39.38 82 GLY A O 1
ATOM 638 N N . TRP A 1 83 ? 7.705 0.116 12.542 1.00 51.03 83 TRP A N 1
ATOM 639 C CA . TRP A 1 83 ? 7.184 -1.055 11.855 1.00 51.03 83 TRP A CA 1
ATOM 640 C C . TRP A 1 83 ? 7.371 -0.848 10.346 1.00 51.03 83 TRP A C 1
ATOM 642 O O . TRP A 1 83 ? 6.600 -0.136 9.705 1.00 51.03 83 TRP A O 1
ATOM 652 N N . MET A 1 84 ? 8.475 -1.353 9.793 1.00 52.28 84 MET A N 1
ATOM 653 C CA . MET A 1 84 ? 8.914 -1.036 8.426 1.00 52.28 84 MET A CA 1
ATOM 654 C C . MET A 1 84 ? 8.762 -2.209 7.455 1.00 52.28 84 MET A C 1
ATOM 656 O O . MET A 1 84 ? 9.018 -2.039 6.260 1.00 52.28 84 MET A O 1
ATOM 660 N N . SER A 1 85 ? 8.306 -3.374 7.925 1.00 67.31 85 SER A N 1
ATOM 661 C CA . SER A 1 85 ? 7.903 -4.476 7.047 1.00 67.31 85 SER A CA 1
ATOM 662 C C . SER A 1 85 ? 6.476 -4.281 6.552 1.00 67.31 85 SER A C 1
ATOM 664 O O . SER A 1 85 ? 5.639 -3.800 7.314 1.00 67.31 85 SER A O 1
ATOM 666 N N . SER A 1 86 ? 6.175 -4.712 5.325 1.00 81.75 86 SER A N 1
ATOM 667 C CA . SER A 1 86 ? 4.781 -4.805 4.869 1.00 81.75 86 SER A CA 1
ATOM 668 C C . SER A 1 86 ? 3.934 -5.636 5.834 1.00 81.75 86 SER A C 1
ATOM 670 O O . SER A 1 86 ? 4.411 -6.648 6.354 1.00 81.75 86 SER A O 1
ATOM 672 N N . ASP A 1 87 ? 2.699 -5.207 6.044 1.00 87.12 87 ASP A N 1
ATOM 673 C CA . ASP A 1 87 ? 1.644 -5.936 6.741 1.00 87.12 87 ASP A CA 1
ATOM 674 C C . ASP A 1 87 ? 1.226 -7.209 5.995 1.00 87.12 87 ASP A C 1
ATOM 676 O O . ASP A 1 87 ? 1.638 -7.465 4.855 1.00 87.12 87 ASP A O 1
ATOM 680 N N . VAL A 1 88 ? 0.451 -8.033 6.696 1.00 91.38 88 VAL A N 1
ATOM 681 C CA . VAL A 1 88 ? -0.299 -9.152 6.133 1.00 91.38 88 VAL A CA 1
ATOM 682 C C . VAL A 1 88 ? -1.781 -8.806 6.178 1.00 91.38 88 VAL A C 1
ATOM 684 O O . VAL A 1 88 ? -2.336 -8.562 7.248 1.00 91.38 88 VAL A O 1
ATOM 687 N N . ASP A 1 89 ? -2.412 -8.809 5.009 1.00 93.69 89 ASP A N 1
ATOM 688 C CA . ASP A 1 89 ? -3.842 -8.574 4.864 1.00 93.69 89 ASP A CA 1
ATOM 689 C C . ASP A 1 89 ? -4.577 -9.917 4.744 1.00 93.69 89 ASP A C 1
ATOM 691 O O . ASP A 1 89 ? -4.229 -10.759 3.905 1.00 93.69 89 ASP A O 1
ATOM 695 N N . LEU A 1 90 ? -5.612 -10.117 5.561 1.00 95.12 90 LEU A N 1
ATOM 696 C CA . LEU A 1 90 ? -6.503 -11.273 5.473 1.00 95.12 90 LEU A CA 1
ATOM 697 C C . LEU A 1 90 ? -7.941 -10.817 5.221 1.00 95.12 90 LEU A C 1
ATOM 699 O O . LEU A 1 90 ? -8.421 -9.840 5.802 1.00 95.12 90 LEU A O 1
ATOM 703 N N . LEU A 1 91 ? -8.640 -11.565 4.375 1.00 95.12 91 LEU A N 1
ATOM 704 C CA . LEU A 1 91 ? -10.089 -11.514 4.271 1.00 95.12 91 LEU A CA 1
ATOM 705 C C . LEU A 1 91 ? -10.673 -12.774 4.906 1.00 95.12 91 LEU A C 1
ATOM 707 O O . LEU A 1 91 ? -10.307 -13.885 4.524 1.00 95.12 91 LEU A O 1
ATOM 711 N N . VAL A 1 92 ? -11.592 -12.592 5.847 1.00 95.69 92 VAL A N 1
ATOM 712 C CA . VAL A 1 92 ? -12.357 -13.679 6.453 1.00 95.69 92 VAL A CA 1
ATOM 713 C C . VAL A 1 92 ? -13.778 -13.668 5.897 1.00 95.69 92 VAL A C 1
ATOM 715 O O . VAL A 1 92 ? -14.501 -12.680 6.036 1.00 95.69 92 VAL A O 1
ATOM 718 N N . SER A 1 93 ? -14.174 -14.784 5.292 1.00 94.31 93 SER A N 1
ATOM 719 C CA . SER A 1 93 ? -15.524 -15.019 4.780 1.00 94.31 93 SER A CA 1
ATOM 720 C C . SER A 1 93 ? -16.248 -15.979 5.717 1.00 94.31 93 SER A C 1
ATOM 722 O O . SER A 1 93 ? -15.855 -17.140 5.848 1.00 94.31 93 SER A O 1
ATOM 724 N N . ILE A 1 94 ? -17.285 -15.487 6.396 1.00 94.31 94 ILE A N 1
ATOM 725 C CA . ILE A 1 94 ? -18.057 -16.252 7.384 1.00 94.31 94 ILE A CA 1
ATOM 726 C C . ILE A 1 94 ? -19.363 -16.724 6.723 1.00 94.31 94 ILE A C 1
ATOM 728 O O . ILE A 1 94 ? -20.129 -15.876 6.259 1.00 94.31 94 ILE A O 1
ATOM 732 N N . PRO A 1 95 ? -19.643 -18.041 6.670 1.00 91.31 95 PRO A N 1
ATOM 733 C CA . PRO A 1 95 ? -20.875 -18.563 6.087 1.00 91.31 95 PRO A CA 1
ATOM 734 C C . PRO A 1 95 ? -22.127 -17.963 6.734 1.00 91.31 95 PRO A C 1
ATOM 736 O O . PRO A 1 95 ? -22.224 -17.893 7.958 1.00 91.31 95 PRO A O 1
ATOM 739 N N . GLY A 1 96 ? -23.087 -17.547 5.906 1.00 87.38 96 GLY A N 1
ATOM 740 C CA . GLY A 1 96 ? -24.382 -17.019 6.353 1.00 87.38 96 GLY A CA 1
ATOM 741 C C . GLY A 1 96 ? -24.356 -15.602 6.937 1.00 87.38 96 GLY A C 1
ATOM 742 O O . GLY A 1 96 ? -25.406 -15.098 7.320 1.00 87.38 96 GLY A O 1
ATOM 743 N N . MET A 1 97 ? -23.193 -14.951 7.002 1.00 88.88 97 MET A N 1
ATOM 744 C CA . MET A 1 97 ? -23.070 -13.573 7.472 1.00 88.88 97 MET A CA 1
ATOM 745 C C . MET A 1 97 ? -23.171 -12.587 6.303 1.00 88.88 97 MET A C 1
ATOM 747 O O . MET A 1 97 ? -22.486 -12.750 5.293 1.00 88.88 97 MET A O 1
ATOM 751 N N . ASP A 1 98 ? -23.999 -11.558 6.464 1.00 86.06 98 ASP A N 1
ATOM 752 C CA . ASP A 1 98 ? -24.161 -10.478 5.493 1.00 86.06 98 ASP A CA 1
ATOM 753 C C . ASP A 1 98 ? -23.025 -9.431 5.548 1.00 86.06 98 ASP A C 1
ATOM 755 O O . ASP A 1 98 ? -22.148 -9.436 6.416 1.00 86.06 98 ASP A O 1
ATOM 759 N N . ASP A 1 99 ? -23.057 -8.503 4.590 1.00 84.81 99 ASP A N 1
ATOM 760 C CA . ASP A 1 99 ? -22.127 -7.375 4.490 1.00 84.81 99 ASP A CA 1
ATOM 761 C C . ASP A 1 99 ? -22.553 -6.176 5.372 1.00 84.81 99 ASP A C 1
ATOM 763 O O . ASP A 1 99 ? -22.021 -5.062 5.219 1.00 84.81 99 ASP A O 1
ATOM 767 N N . GLU A 1 100 ? -23.523 -6.344 6.284 1.00 89.50 100 GLU A N 1
ATOM 768 C CA . GLU A 1 100 ? -23.974 -5.248 7.136 1.00 89.50 100 GLU A CA 1
ATOM 769 C C . GLU A 1 100 ? -22.867 -4.815 8.096 1.00 89.50 100 GLU A C 1
ATOM 771 O O . GLU A 1 100 ? -22.224 -5.600 8.797 1.00 89.50 100 GLU A O 1
ATOM 776 N N . ARG A 1 101 ? -22.685 -3.494 8.208 1.00 89.19 101 ARG A N 1
ATOM 777 C CA . ARG A 1 101 ? -21.623 -2.905 9.034 1.00 89.19 101 ARG A CA 1
ATOM 778 C C . ARG A 1 101 ? -21.651 -3.409 10.478 1.00 89.19 101 ARG A C 1
ATOM 780 O O . ARG A 1 101 ? -20.588 -3.573 11.068 1.00 89.19 101 ARG A O 1
ATOM 787 N N . ARG A 1 102 ? -22.845 -3.605 11.048 1.00 90.06 102 ARG A N 1
ATOM 788 C CA . ARG A 1 102 ? -23.012 -4.071 12.429 1.00 90.06 102 ARG A CA 1
ATOM 789 C C . ARG A 1 102 ? -22.423 -5.471 12.601 1.00 90.06 102 ARG A C 1
ATOM 791 O O . ARG A 1 102 ? -21.565 -5.630 13.463 1.00 90.06 102 ARG A O 1
ATOM 798 N N . GLY A 1 103 ? -22.814 -6.421 11.749 1.00 91.38 103 GLY A N 1
ATOM 799 C CA . GLY A 1 103 ? -22.281 -7.783 11.778 1.00 91.38 103 GLY A CA 1
ATOM 800 C C . GLY A 1 103 ? -20.768 -7.805 11.561 1.00 91.38 103 GLY A C 1
ATOM 801 O O . GLY A 1 103 ? -20.041 -8.451 12.309 1.00 91.38 103 GLY A O 1
ATOM 802 N N . VAL A 1 104 ? -20.263 -7.025 10.599 1.00 92.06 104 VAL A N 1
ATOM 803 C CA . VAL A 1 104 ? -18.818 -6.912 10.309 1.00 92.06 104 VAL A CA 1
ATOM 804 C C . VAL A 1 104 ? -18.027 -6.394 11.516 1.00 92.06 104 VAL A C 1
ATOM 806 O O . VAL A 1 104 ? -16.963 -6.921 11.842 1.00 92.06 104 VAL A O 1
ATOM 809 N N . VAL A 1 105 ? -18.532 -5.366 12.205 1.00 92.00 105 VAL A N 1
ATOM 810 C CA . VAL A 1 105 ? -17.883 -4.824 13.412 1.00 92.00 105 VAL A CA 1
ATOM 811 C C . VAL A 1 105 ? -17.943 -5.822 14.570 1.00 92.00 105 VAL A C 1
ATOM 813 O O . VAL A 1 105 ? -16.965 -5.950 15.309 1.00 92.00 105 VAL A O 1
ATOM 816 N N . GLU A 1 106 ? -19.051 -6.543 14.723 1.00 93.19 106 GLU A N 1
ATOM 817 C CA . GLU A 1 106 ? -19.201 -7.593 15.732 1.00 93.19 106 GLU A CA 1
ATOM 818 C C . GLU A 1 106 ? -18.216 -8.745 15.495 1.00 93.19 106 GLU A C 1
ATOM 820 O O . GLU A 1 106 ? -17.493 -9.131 16.414 1.00 93.19 106 GLU A O 1
ATOM 825 N N . ALA A 1 107 ? -18.086 -9.217 14.252 1.00 94.94 107 ALA A N 1
ATOM 826 C CA . ALA A 1 107 ? -17.105 -10.232 13.881 1.00 94.94 107 ALA A CA 1
ATOM 827 C C . ALA A 1 107 ? -15.667 -9.764 14.153 1.00 94.94 107 ALA A C 1
ATOM 829 O O . ALA A 1 107 ? -14.890 -10.472 14.799 1.00 94.94 107 ALA A O 1
ATOM 830 N N . ALA A 1 108 ? -15.325 -8.533 13.760 1.00 94.81 108 ALA A N 1
ATOM 831 C CA . ALA A 1 108 ? -14.019 -7.947 14.053 1.00 94.81 108 ALA A CA 1
ATOM 832 C C . ALA A 1 108 ? -13.738 -7.843 15.561 1.00 94.81 108 ALA A C 1
ATOM 834 O O . ALA A 1 108 ? -12.608 -8.069 15.996 1.00 94.81 108 ALA A O 1
ATOM 835 N N . THR A 1 109 ? -14.760 -7.544 16.365 1.00 94.62 109 THR A N 1
ATOM 836 C CA . THR A 1 109 ? -14.651 -7.472 17.829 1.00 94.62 109 THR A CA 1
ATOM 837 C C . THR A 1 109 ? -14.453 -8.860 18.436 1.00 94.62 109 THR A C 1
ATOM 839 O O . THR A 1 109 ? -13.529 -9.057 19.221 1.00 94.62 109 THR A O 1
ATOM 842 N N . ARG A 1 110 ? -15.222 -9.861 17.994 1.00 95.69 110 ARG A N 1
ATOM 843 C CA . ARG A 1 110 ? -15.066 -11.251 18.443 1.00 95.69 110 ARG A CA 1
ATOM 844 C C . ARG A 1 110 ? -13.684 -11.814 18.094 1.00 95.69 110 ARG A C 1
ATOM 846 O O . ARG A 1 110 ? -13.069 -12.491 18.917 1.00 95.69 110 ARG A O 1
ATOM 853 N N . MET A 1 111 ? -13.163 -11.494 16.906 1.00 96.19 111 MET A N 1
ATOM 854 C CA . MET A 1 111 ? -11.799 -11.860 16.515 1.00 96.19 111 MET A CA 1
ATOM 855 C C . MET A 1 111 ? -10.748 -11.139 17.363 1.00 96.19 111 MET A C 1
ATOM 857 O O . MET A 1 111 ? -9.792 -11.775 17.798 1.00 96.19 111 MET A O 1
ATOM 861 N N . LYS A 1 112 ? -10.928 -9.843 17.653 1.00 95.25 112 LYS A N 1
ATOM 862 C CA . LYS A 1 112 ? -10.048 -9.094 18.565 1.00 95.25 112 LYS A CA 1
ATOM 863 C C . LYS A 1 112 ? -9.931 -9.791 19.922 1.00 95.25 112 LYS A C 1
ATOM 865 O O . LYS A 1 112 ? -8.815 -9.987 20.407 1.00 95.25 112 LYS A O 1
ATOM 870 N N . ASP A 1 113 ? -11.060 -10.173 20.511 1.00 94.50 113 ASP A N 1
ATOM 871 C CA . ASP A 1 113 ? -11.093 -10.818 21.825 1.00 94.50 113 ASP A CA 1
ATOM 872 C C . ASP A 1 113 ? -10.415 -12.192 21.789 1.00 94.50 113 ASP A C 1
ATOM 874 O O . ASP A 1 113 ? -9.656 -12.538 22.695 1.00 94.50 113 ASP A O 1
ATOM 878 N N . ALA A 1 114 ? -10.605 -12.955 20.710 1.00 95.75 114 ALA A N 1
ATOM 879 C CA . ALA A 1 114 ? -9.935 -14.238 20.529 1.00 95.75 114 ALA A CA 1
ATOM 880 C C . ALA A 1 114 ? -8.419 -14.096 20.335 1.00 95.75 114 ALA A C 1
ATOM 882 O O . ALA A 1 114 ? -7.658 -14.851 20.939 1.00 95.75 114 ALA A O 1
ATOM 883 N N . VAL A 1 115 ? -7.961 -13.122 19.545 1.00 94.75 115 VAL A N 1
ATOM 884 C CA . VAL A 1 115 ? -6.530 -12.817 19.362 1.00 94.75 115 VAL A CA 1
ATOM 885 C C . VAL A 1 115 ? -5.881 -12.460 20.702 1.00 94.75 115 VAL A C 1
ATOM 887 O O . VAL A 1 115 ? -4.791 -12.946 21.006 1.00 94.75 115 VAL A O 1
ATOM 890 N N . ALA A 1 116 ? -6.561 -11.664 21.533 1.00 90.75 116 ALA A N 1
ATOM 891 C CA . ALA A 1 116 ? -6.085 -11.327 22.873 1.00 90.75 116 ALA A CA 1
ATOM 892 C C . ALA A 1 116 ? -6.069 -12.554 23.804 1.00 90.75 116 ALA A C 1
ATOM 894 O O . ALA A 1 116 ? -5.060 -12.812 24.456 1.00 90.75 116 ALA A O 1
ATOM 895 N N . LYS A 1 117 ? -7.146 -13.353 23.822 1.00 92.62 117 LYS A N 1
ATOM 896 C CA . LYS A 1 117 ? -7.259 -14.571 24.646 1.00 92.62 117 LYS A CA 1
ATOM 897 C C . LYS A 1 117 ? -6.183 -15.612 24.319 1.00 92.62 117 LYS A C 1
ATOM 899 O O . LYS A 1 117 ? -5.718 -16.305 25.215 1.00 92.62 117 LYS A O 1
ATOM 904 N N . ASN A 1 118 ? -5.780 -15.710 23.053 1.00 93.19 118 ASN A N 1
ATOM 905 C CA . ASN A 1 118 ? -4.725 -16.619 22.598 1.00 93.19 118 ASN A CA 1
ATOM 906 C C . ASN A 1 118 ? -3.305 -16.032 22.749 1.00 93.19 118 ASN A C 1
ATOM 908 O O . ASN A 1 118 ? -2.355 -16.617 22.236 1.00 93.19 118 ASN A O 1
ATOM 912 N N . ASN A 1 119 ? -3.139 -14.885 23.426 1.00 92.06 119 ASN A N 1
ATOM 913 C CA . ASN A 1 119 ? -1.854 -14.195 23.609 1.00 92.06 119 ASN A CA 1
ATOM 914 C C . ASN A 1 119 ? -1.114 -13.877 22.296 1.00 92.06 119 ASN A C 1
ATOM 916 O O . ASN A 1 119 ? 0.110 -13.801 22.271 1.00 92.06 119 ASN A O 1
ATOM 920 N N . ILE A 1 120 ? -1.852 -13.672 21.201 1.00 93.38 120 ILE A N 1
ATOM 921 C CA . ILE A 1 120 ? -1.274 -13.369 19.884 1.00 93.38 120 ILE A CA 1
ATOM 922 C C . ILE A 1 120 ? -0.903 -11.889 19.791 1.00 93.38 120 ILE A C 1
ATOM 924 O O . ILE A 1 120 ? 0.139 -11.551 19.247 1.00 93.38 120 ILE A O 1
ATOM 928 N N . SER A 1 121 ? -1.732 -11.001 20.344 1.00 91.81 121 SER A N 1
ATOM 929 C CA . SER A 1 121 ? -1.471 -9.558 20.381 1.00 91.81 121 SER A CA 1
ATOM 930 C C . SER A 1 121 ? -1.592 -9.022 21.793 1.00 91.81 121 SER A C 1
ATOM 932 O O . SER A 1 121 ? -2.466 -9.445 22.554 1.00 91.81 121 SER A O 1
ATOM 934 N N . LYS A 1 122 ? -0.807 -7.990 22.117 1.00 88.00 122 LYS A N 1
ATOM 935 C CA . LYS A 1 122 ? -1.107 -7.164 23.290 1.00 88.00 122 LYS A CA 1
ATOM 936 C C . LYS A 1 122 ? -2.438 -6.419 23.091 1.00 88.00 122 LYS A C 1
ATOM 938 O O . LYS A 1 122 ? -2.716 -5.990 21.965 1.00 88.00 122 LYS A O 1
ATOM 943 N N . PRO A 1 123 ? -3.243 -6.201 24.150 1.00 84.19 123 PRO A N 1
ATOM 944 C CA . PRO A 1 123 ? -4.544 -5.534 24.037 1.00 84.19 123 PRO A CA 1
ATOM 945 C C . PRO A 1 123 ? -4.494 -4.128 23.422 1.00 84.19 123 PRO A C 1
ATOM 947 O O . PRO A 1 123 ? -5.378 -3.764 22.650 1.00 84.19 123 PRO A O 1
ATOM 950 N N . TRP A 1 124 ? -3.456 -3.342 23.721 1.00 82.31 124 TRP A N 1
ATOM 951 C CA . TRP A 1 124 ? -3.270 -1.985 23.181 1.00 82.31 124 TRP A CA 1
ATOM 952 C C . TRP A 1 124 ? -2.763 -1.952 21.736 1.00 82.31 124 TRP A C 1
ATOM 954 O O . TRP A 1 124 ? -2.898 -0.936 21.058 1.00 82.31 124 TRP A O 1
ATOM 964 N N . ASN A 1 125 ? -2.219 -3.070 21.256 1.00 85.50 125 ASN A N 1
ATOM 965 C CA . ASN A 1 125 ? -1.830 -3.269 19.866 1.00 85.50 125 ASN A CA 1
ATOM 966 C C . ASN A 1 125 ? -2.945 -3.936 19.053 1.00 85.50 125 ASN A C 1
ATOM 968 O O . ASN A 1 125 ? -2.676 -4.331 17.932 1.00 85.50 125 ASN A O 1
ATOM 972 N N . CYS A 1 126 ? -4.169 -4.076 19.582 1.00 89.12 126 CYS A N 1
ATOM 973 C CA . CYS A 1 126 ? -5.275 -4.761 18.911 1.00 89.12 126 CYS A CA 1
ATOM 974 C C . CYS A 1 126 ? -6.537 -3.886 18.866 1.00 89.12 126 CYS A C 1
ATOM 976 O O . CYS A 1 126 ? -7.154 -3.570 19.892 1.00 89.12 126 CYS A O 1
ATOM 978 N N . MET A 1 127 ? -6.944 -3.475 17.665 1.00 89.38 127 MET A N 1
ATOM 979 C CA . MET A 1 127 ? -7.984 -2.465 17.479 1.00 89.38 127 MET A CA 1
ATOM 980 C C . MET A 1 127 ? -8.926 -2.774 16.319 1.00 89.38 127 MET A C 1
ATOM 982 O O . MET A 1 127 ? -8.498 -3.111 15.220 1.00 89.38 127 MET A O 1
ATOM 986 N N . VAL A 1 128 ? -10.217 -2.514 16.528 1.00 90.38 128 VAL A N 1
ATOM 987 C CA . VAL A 1 128 ? -11.217 -2.502 15.456 1.00 90.38 128 VAL A CA 1
ATOM 988 C C . VAL A 1 128 ? -11.359 -1.077 14.924 1.00 90.38 128 VAL A C 1
ATOM 990 O O . VAL A 1 128 ? -11.766 -0.165 15.641 1.00 90.38 128 VAL A O 1
ATOM 993 N N . ILE A 1 129 ? -11.040 -0.873 13.648 1.00 87.00 129 ILE A N 1
ATOM 994 C CA . ILE A 1 129 ? -11.255 0.381 12.925 1.00 87.00 129 ILE A CA 1
ATOM 995 C C . ILE A 1 129 ? -12.669 0.355 12.341 1.00 87.00 129 ILE A C 1
ATOM 997 O O . ILE A 1 129 ? -12.880 0.079 11.161 1.00 87.00 129 ILE A O 1
ATOM 1001 N N . SER A 1 130 ? -13.656 0.657 13.178 1.00 84.50 130 SER A N 1
ATOM 1002 C CA . SER A 1 130 ? -15.081 0.604 12.827 1.00 84.50 130 SER A CA 1
ATOM 1003 C C . SER A 1 130 ? -15.521 1.711 11.861 1.00 84.50 130 SER A C 1
ATOM 1005 O O . SER A 1 130 ? -16.521 1.544 11.172 1.00 84.50 130 SER A O 1
ATOM 1007 N N . GLY A 1 131 ? -14.802 2.841 11.792 1.00 72.50 131 GLY A N 1
ATOM 1008 C CA . GLY A 1 131 ? -15.189 4.063 11.063 1.00 72.50 131 GLY A CA 1
ATOM 1009 C C . GLY A 1 131 ? -14.773 4.146 9.585 1.00 72.50 131 GLY A C 1
ATOM 1010 O O . GLY A 1 131 ? -15.116 5.112 8.903 1.00 72.50 131 GLY A O 1
ATOM 1011 N N . ALA A 1 132 ? -14.030 3.168 9.060 1.00 73.44 132 ALA A N 1
ATOM 1012 C CA . ALA A 1 132 ? -13.594 3.151 7.660 1.00 73.44 132 ALA A CA 1
ATOM 1013 C C . ALA A 1 132 ? -14.716 2.701 6.693 1.00 73.44 132 ALA A C 1
ATOM 1015 O O . ALA A 1 132 ? -15.793 2.282 7.116 1.00 73.44 132 ALA A O 1
ATOM 1016 N N . ARG A 1 133 ? -14.497 2.793 5.369 1.00 74.31 133 ARG A N 1
ATOM 1017 C CA . ARG A 1 133 ? -15.459 2.274 4.363 1.00 74.31 133 ARG A CA 1
ATOM 10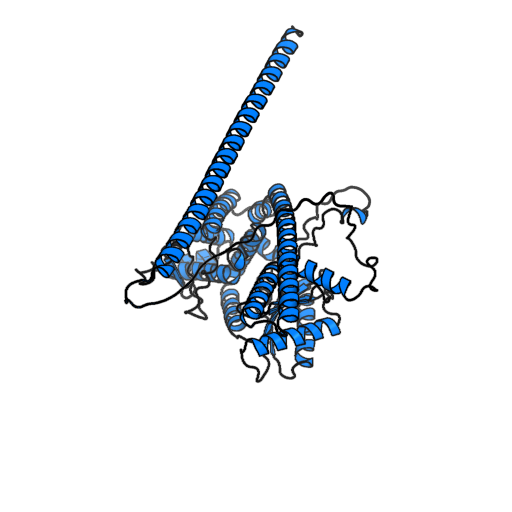18 C C . ARG A 1 133 ? -15.682 0.763 4.526 1.00 74.31 133 ARG A C 1
ATOM 1020 O O . ARG A 1 133 ? -16.788 0.282 4.302 1.00 74.31 133 ARG A O 1
ATOM 1027 N N . VAL A 1 134 ? -14.626 0.052 4.905 1.00 77.69 134 VAL A N 1
ATOM 1028 C CA . VAL A 1 134 ? -14.632 -1.358 5.294 1.00 77.69 134 VAL A CA 1
ATOM 1029 C C . VAL A 1 134 ? -14.072 -1.396 6.713 1.00 77.69 134 VAL A C 1
ATOM 1031 O O . VAL A 1 134 ? -12.942 -0.934 6.891 1.00 77.69 134 VAL A O 1
ATOM 1034 N N . PRO A 1 135 ? -14.850 -1.813 7.725 1.00 86.50 135 PRO A N 1
ATOM 1035 C CA . PRO A 1 135 ? -14.317 -2.033 9.062 1.00 86.50 135 PRO A CA 1
ATOM 1036 C C . PRO A 1 135 ? -13.224 -3.104 9.044 1.00 86.50 135 PRO A C 1
ATOM 1038 O O . PRO A 1 135 ? -13.368 -4.121 8.370 1.00 86.50 135 PRO A O 1
ATOM 1041 N N . ILE A 1 136 ? -12.125 -2.858 9.751 1.00 90.94 136 ILE A N 1
ATOM 1042 C CA . ILE A 1 136 ? -10.942 -3.732 9.750 1.00 90.94 136 ILE A CA 1
ATOM 1043 C C . ILE A 1 136 ? -10.478 -3.926 11.190 1.00 90.94 136 ILE A C 1
ATOM 1045 O O . ILE A 1 136 ? -10.423 -2.964 11.956 1.00 90.94 136 ILE A O 1
ATOM 1049 N N . LEU A 1 137 ? -10.117 -5.152 11.551 1.00 94.00 137 LEU A N 1
ATOM 1050 C CA . LEU A 1 137 ? -9.338 -5.450 12.746 1.00 94.00 137 LEU A CA 1
ATOM 1051 C C . LEU A 1 137 ? -7.852 -5.299 12.406 1.00 94.00 137 LEU A C 1
ATOM 1053 O O . LEU A 1 137 ? -7.349 -6.019 11.554 1.00 94.00 137 LEU A O 1
ATOM 1057 N N . THR A 1 138 ? -7.145 -4.390 13.070 1.00 90.88 138 THR A N 1
ATOM 1058 C CA . THR A 1 138 ? -5.690 -4.242 12.938 1.00 90.88 138 THR A CA 1
ATOM 1059 C C . THR A 1 138 ? -5.010 -4.660 14.235 1.00 90.88 138 THR A C 1
ATOM 1061 O O . THR A 1 138 ? -5.454 -4.257 15.318 1.00 90.88 138 THR A O 1
ATOM 1064 N N . TYR A 1 139 ? -3.964 -5.483 14.147 1.00 92.06 139 TYR A N 1
ATOM 1065 C CA . TYR A 1 139 ? -3.170 -5.858 15.314 1.00 92.06 139 TYR A CA 1
ATOM 1066 C C . TYR A 1 139 ? -1.724 -6.255 15.009 1.00 92.06 139 TYR A C 1
ATOM 1068 O O . TYR A 1 139 ? -1.335 -6.374 13.848 1.00 92.06 139 TYR A O 1
ATOM 1076 N N . MET A 1 140 ? -0.926 -6.459 16.061 1.00 90.56 140 MET A N 1
ATOM 1077 C CA . MET A 1 140 ? 0.439 -6.985 15.973 1.00 90.56 140 MET A CA 1
ATOM 1078 C C . MET A 1 140 ? 0.484 -8.419 16.507 1.00 90.56 140 MET A C 1
ATOM 1080 O O . MET A 1 140 ? 0.109 -8.651 17.651 1.00 90.56 140 MET A O 1
ATOM 1084 N N . ASP A 1 141 ? 0.934 -9.378 15.698 1.00 91.62 141 ASP A N 1
ATOM 1085 C CA . ASP A 1 141 ? 1.287 -10.717 16.176 1.00 91.62 141 ASP A CA 1
ATOM 1086 C C . ASP A 1 141 ? 2.643 -10.647 16.887 1.00 91.62 141 ASP A C 1
ATOM 1088 O O . ASP A 1 141 ? 3.692 -10.547 16.246 1.00 91.62 141 ASP A O 1
ATOM 1092 N N . GLU A 1 142 ? 2.598 -10.663 18.215 1.00 89.31 142 GLU A N 1
ATOM 1093 C CA . GLU A 1 142 ? 3.743 -10.570 19.126 1.00 89.31 142 GLU A CA 1
ATOM 1094 C C . GLU A 1 142 ? 4.546 -11.876 19.191 1.00 89.31 142 GLU A C 1
ATOM 1096 O O . GLU A 1 142 ? 5.649 -11.890 19.732 1.00 89.31 142 GLU A O 1
ATOM 1101 N N . ASN A 1 143 ? 4.026 -12.971 18.620 1.00 89.25 143 ASN A N 1
ATOM 1102 C CA . ASN A 1 143 ? 4.760 -14.233 18.513 1.00 89.25 143 ASN A CA 1
ATOM 1103 C C . ASN A 1 143 ? 5.817 -14.197 17.398 1.00 89.25 143 ASN A C 1
ATOM 1105 O O . ASN A 1 143 ? 6.646 -15.101 17.298 1.00 89.25 143 ASN A O 1
ATOM 1109 N N . GLU A 1 144 ? 5.799 -13.168 16.548 1.00 86.38 144 GLU A N 1
ATOM 1110 C CA . GLU A 1 144 ? 6.854 -12.914 15.575 1.00 86.38 144 GLU A CA 1
ATOM 1111 C C . GLU A 1 144 ? 7.902 -11.952 16.140 1.00 86.38 144 GLU A C 1
ATOM 1113 O O . GLU A 1 144 ? 7.597 -11.009 16.865 1.00 86.38 144 GLU A O 1
ATOM 1118 N N . THR A 1 145 ? 9.165 -12.156 15.764 1.00 80.19 145 THR A N 1
ATOM 1119 C CA . THR A 1 145 ? 10.247 -11.210 16.064 1.00 80.19 145 THR A CA 1
ATOM 1120 C C . THR A 1 145 ? 10.844 -10.667 14.757 1.00 80.19 145 THR A C 1
ATOM 1122 O O . THR A 1 145 ? 11.388 -11.445 13.959 1.00 80.19 145 THR A O 1
ATOM 1125 N N . PRO A 1 146 ? 10.749 -9.345 14.497 1.00 80.38 146 PRO A N 1
ATOM 1126 C CA . PRO A 1 146 ? 9.887 -8.377 15.196 1.00 80.38 146 PRO A CA 1
ATOM 1127 C C . PRO A 1 146 ? 8.383 -8.681 14.994 1.00 80.38 146 PRO A C 1
ATOM 1129 O O . PRO A 1 146 ? 8.055 -9.371 14.023 1.00 80.38 146 PRO A O 1
ATOM 1132 N N . PRO A 1 147 ? 7.483 -8.133 15.842 1.00 86.06 147 PRO A N 1
ATOM 1133 C CA . PRO A 1 147 ? 6.044 -8.360 15.717 1.00 86.06 147 PRO A CA 1
ATOM 1134 C C . PRO A 1 147 ? 5.494 -8.034 14.328 1.00 86.06 147 PRO A C 1
ATOM 1136 O O . PRO A 1 147 ? 5.891 -7.050 13.689 1.00 86.06 147 PRO A O 1
ATOM 1139 N N . LEU A 1 148 ? 4.566 -8.864 13.854 1.00 88.12 148 LEU A N 1
ATOM 1140 C CA . LEU A 1 148 ? 4.021 -8.789 12.500 1.00 88.12 148 LEU A CA 1
ATOM 1141 C C . LEU A 1 148 ? 2.649 -8.117 12.493 1.00 88.12 148 LEU A C 1
ATOM 1143 O O . LEU A 1 148 ? 1.720 -8.589 13.138 1.00 88.12 148 LEU A O 1
ATOM 1147 N N . LYS A 1 149 ? 2.496 -7.041 11.717 1.00 90.06 149 LYS A N 1
ATOM 1148 C CA . LYS A 1 149 ? 1.205 -6.361 11.566 1.00 90.06 149 LYS A CA 1
ATOM 1149 C C . LYS A 1 149 ? 0.231 -7.189 10.720 1.00 90.06 149 LYS A C 1
ATOM 1151 O O . LYS A 1 149 ? 0.563 -7.540 9.585 1.00 90.06 149 LYS A O 1
ATOM 1156 N N . PHE A 1 150 ? -0.970 -7.405 11.247 1.00 92.94 150 PHE A N 1
ATOM 1157 C CA . PHE A 1 150 ? -2.122 -7.975 10.553 1.00 92.94 150 PHE A CA 1
ATOM 1158 C C . PHE A 1 150 ? -3.234 -6.947 10.404 1.00 92.94 150 PHE A C 1
ATOM 1160 O O . PHE A 1 150 ? -3.602 -6.294 11.379 1.00 92.94 150 PHE A O 1
ATOM 1167 N N . ASP A 1 151 ? -3.814 -6.886 9.209 1.00 93.06 151 ASP A N 1
ATOM 1168 C CA . ASP A 1 151 ? -5.080 -6.210 8.944 1.00 93.06 151 ASP A CA 1
ATOM 1169 C C . ASP A 1 151 ? -6.091 -7.268 8.460 1.00 93.06 151 ASP A C 1
ATOM 1171 O O . ASP A 1 151 ? -5.953 -7.843 7.381 1.00 93.06 151 ASP A O 1
ATOM 1175 N N . ILE A 1 152 ? -7.101 -7.568 9.280 1.00 94.62 152 ILE A N 1
ATOM 1176 C CA . ILE A 1 152 ? -8.166 -8.528 8.979 1.00 94.62 152 ILE A CA 1
ATOM 1177 C C . ILE A 1 152 ? -9.440 -7.770 8.630 1.00 94.62 152 ILE A C 1
ATOM 1179 O O . ILE A 1 152 ? -10.009 -7.043 9.447 1.00 94.62 152 ILE A O 1
ATOM 1183 N N . SER A 1 153 ? -9.900 -7.971 7.405 1.00 93.25 153 SER A N 1
ATOM 1184 C CA . SER A 1 153 ? -11.226 -7.564 6.956 1.00 93.25 153 SER A CA 1
ATOM 1185 C C . SER A 1 153 ? -12.185 -8.748 7.016 1.00 93.25 153 SER A C 1
ATOM 1187 O O . SER A 1 153 ? -11.779 -9.900 6.863 1.00 93.25 153 SER A O 1
ATOM 1189 N N . PHE A 1 154 ? -13.454 -8.448 7.247 1.00 91.50 154 PHE A N 1
ATOM 1190 C CA . PHE A 1 154 ? -14.537 -9.419 7.227 1.00 91.50 154 PHE A CA 1
ATOM 1191 C C . PHE A 1 154 ? -15.440 -9.041 6.062 1.00 91.50 154 PHE A C 1
ATOM 1193 O O . PHE A 1 154 ? -15.816 -7.867 5.944 1.00 91.50 154 PHE A O 1
ATOM 1200 N N . GLN A 1 155 ? -15.725 -10.023 5.204 1.00 81.88 155 GLN A N 1
ATOM 1201 C CA . GLN A 1 155 ? -16.534 -9.860 3.998 1.00 81.88 155 GLN A CA 1
ATOM 1202 C C . GLN A 1 155 ? -15.934 -8.904 2.939 1.00 81.88 155 GLN A C 1
ATOM 1204 O O . GLN A 1 155 ? -14.908 -8.251 3.135 1.00 81.88 155 GLN A O 1
ATOM 1209 N N . LYS A 1 156 ? -16.605 -8.826 1.785 1.00 71.56 156 LYS A N 1
ATOM 1210 C CA . LYS A 1 156 ? -16.212 -8.150 0.533 1.00 71.56 156 LYS A CA 1
ATOM 1211 C C . LYS A 1 156 ? -15.103 -8.830 -0.265 1.00 71.56 156 LYS A C 1
ATOM 1213 O O . LYS A 1 156 ? -13.909 -8.559 -0.122 1.00 71.56 156 LYS A O 1
ATOM 1218 N N . ASP A 1 157 ? -15.560 -9.550 -1.281 1.00 79.75 157 ASP A N 1
ATOM 1219 C CA . ASP A 1 157 ? -14.748 -10.305 -2.237 1.00 79.75 157 ASP A CA 1
ATOM 1220 C C . ASP A 1 157 ? -13.862 -9.450 -3.151 1.00 79.75 157 ASP A C 1
ATOM 1222 O O . ASP A 1 157 ? -12.969 -9.983 -3.810 1.00 79.75 157 ASP A O 1
ATOM 1226 N N . ASN A 1 158 ? -14.055 -8.125 -3.204 1.00 86.94 158 ASN A N 1
ATOM 1227 C CA . ASN A 1 158 ? -13.234 -7.255 -4.054 1.00 86.94 158 ASN A CA 1
ATOM 1228 C C . ASN A 1 158 ? -11.742 -7.401 -3.721 1.00 86.94 158 ASN A C 1
ATOM 1230 O O . ASN A 1 158 ? -10.919 -7.486 -4.622 1.00 86.94 158 ASN A O 1
ATOM 1234 N N . ALA A 1 159 ? -11.365 -7.519 -2.444 1.00 87.75 159 ALA A N 1
ATOM 1235 C CA . ALA A 1 159 ? -9.960 -7.723 -2.085 1.00 87.75 159 ALA A CA 1
ATOM 1236 C C . ALA A 1 159 ? -9.381 -9.018 -2.692 1.00 87.75 159 ALA A C 1
ATOM 1238 O O . ALA A 1 159 ? -8.233 -9.022 -3.145 1.00 87.75 159 ALA A O 1
ATOM 1239 N N . VAL A 1 160 ? -10.179 -10.089 -2.761 1.00 92.75 160 VAL A N 1
ATOM 1240 C CA . VAL A 1 160 ? -9.795 -11.368 -3.381 1.00 92.75 160 VAL A CA 1
ATOM 1241 C C . VAL A 1 160 ? -9.708 -11.229 -4.895 1.00 92.75 160 VAL A C 1
ATOM 1243 O O . VAL A 1 160 ? -8.700 -11.638 -5.468 1.00 92.75 160 VAL A O 1
ATOM 1246 N N . LYS A 1 161 ? -10.694 -10.592 -5.540 1.00 94.12 161 LYS A N 1
ATOM 1247 C CA . LYS A 1 161 ? -10.684 -10.334 -6.991 1.00 94.12 161 LYS A CA 1
ATOM 1248 C C . LYS A 1 161 ? -9.460 -9.520 -7.406 1.00 94.12 161 LYS A C 1
ATOM 1250 O O . LYS A 1 161 ? -8.692 -9.958 -8.260 1.00 94.12 161 LYS A O 1
ATOM 1255 N N . ASN A 1 162 ? -9.216 -8.391 -6.739 1.00 94.31 162 ASN A N 1
ATOM 1256 C CA . ASN A 1 162 ? -8.084 -7.511 -7.021 1.00 94.31 162 ASN A CA 1
ATOM 1257 C C . ASN A 1 162 ? -6.749 -8.241 -6.807 1.00 94.31 162 ASN A C 1
ATOM 1259 O O . ASN A 1 162 ? -5.830 -8.087 -7.609 1.00 94.31 162 ASN A O 1
ATOM 1263 N N . THR A 1 163 ? -6.632 -9.042 -5.742 1.00 95.81 163 THR A N 1
ATOM 1264 C CA . THR A 1 163 ? -5.415 -9.819 -5.459 1.00 95.81 163 THR A CA 1
ATOM 1265 C C . THR A 1 163 ? -5.185 -10.897 -6.515 1.00 95.81 163 THR A C 1
ATOM 1267 O O . THR A 1 163 ? -4.078 -10.994 -7.038 1.00 95.81 163 THR A O 1
ATOM 1270 N N . THR A 1 164 ? -6.219 -11.667 -6.856 1.00 96.75 164 THR A N 1
ATOM 1271 C CA . THR A 1 164 ? -6.153 -12.745 -7.856 1.00 96.75 164 THR A CA 1
ATOM 1272 C C . THR A 1 164 ? -5.750 -12.195 -9.218 1.00 96.75 164 THR A C 1
ATOM 1274 O O . THR A 1 164 ? -4.816 -12.702 -9.831 1.00 96.75 164 THR A O 1
ATOM 1277 N N . TYR A 1 165 ? -6.363 -11.084 -9.633 1.00 97.75 165 TYR A N 1
ATOM 1278 C CA . TYR A 1 165 ? -6.000 -10.381 -10.859 1.00 97.75 165 TYR A CA 1
ATOM 1279 C C . TYR A 1 165 ? -4.519 -9.964 -10.875 1.00 97.75 165 TYR A C 1
ATOM 1281 O O . TYR A 1 165 ? -3.821 -10.163 -11.866 1.00 97.75 165 TYR A O 1
ATOM 1289 N N . LEU A 1 166 ? -3.997 -9.409 -9.774 1.00 98.19 166 LEU A N 1
ATOM 1290 C CA . LEU A 1 166 ? -2.580 -9.035 -9.704 1.00 98.19 166 LEU A CA 1
ATOM 1291 C C . LEU A 1 166 ? -1.642 -10.245 -9.748 1.00 98.19 166 LEU A C 1
ATOM 1293 O O . LEU A 1 166 ? -0.578 -10.140 -10.352 1.00 98.19 166 LEU A O 1
ATOM 1297 N N . ILE A 1 167 ? -2.008 -11.359 -9.106 1.00 97.88 167 ILE A N 1
ATOM 1298 C CA . ILE A 1 167 ? -1.237 -12.608 -9.172 1.00 97.88 167 ILE A CA 1
ATOM 1299 C C . ILE A 1 167 ? -1.147 -13.064 -10.626 1.00 97.88 167 ILE A C 1
ATOM 1301 O O . ILE A 1 167 ? -0.039 -13.194 -11.134 1.00 97.88 167 ILE A O 1
ATOM 1305 N N . GLU A 1 168 ? -2.285 -13.177 -11.316 1.00 97.81 168 GLU A N 1
ATOM 1306 C CA . GLU A 1 168 ? -2.345 -13.571 -12.727 1.00 97.81 168 GLU A CA 1
ATOM 1307 C C . GLU A 1 168 ? -1.441 -12.687 -13.598 1.00 97.81 168 GLU A C 1
ATOM 1309 O O . GLU A 1 168 ? -0.574 -13.194 -14.308 1.00 97.81 168 GLU A O 1
ATOM 1314 N N . LYS A 1 169 ? -1.567 -11.354 -13.503 1.00 97.88 169 LYS A N 1
ATOM 1315 C CA . LYS A 1 169 ? -0.758 -10.443 -14.332 1.00 97.88 169 LYS A CA 1
ATOM 1316 C C . LYS A 1 169 ? 0.730 -10.489 -13.990 1.00 97.88 169 LYS A C 1
ATOM 1318 O O . LYS A 1 169 ? 1.563 -10.367 -14.887 1.00 97.88 169 LYS A O 1
ATOM 1323 N N . PHE A 1 170 ? 1.094 -10.632 -12.717 1.00 97.50 170 PHE A N 1
ATOM 1324 C CA . PHE A 1 170 ? 2.502 -10.720 -12.325 1.00 97.50 170 PHE A CA 1
ATOM 1325 C C . PHE A 1 170 ? 3.123 -12.087 -12.598 1.00 97.50 170 PHE A C 1
ATOM 1327 O O . PHE A 1 170 ? 4.340 -12.151 -12.743 1.00 97.50 170 PHE A O 1
ATOM 1334 N N . ASP A 1 171 ? 2.335 -13.152 -12.681 1.00 96.81 171 ASP A N 1
ATOM 1335 C CA . ASP A 1 171 ? 2.828 -14.467 -13.086 1.00 96.81 171 ASP A CA 1
ATOM 1336 C C . ASP A 1 171 ? 2.941 -14.565 -14.615 1.00 96.81 171 ASP A C 1
ATOM 1338 O O . ASP A 1 171 ? 3.924 -15.111 -15.107 1.00 96.81 171 ASP A O 1
ATOM 1342 N N . GLU A 1 172 ? 2.033 -13.924 -15.365 1.00 96.19 172 GLU A N 1
ATOM 1343 C CA . GLU A 1 172 ? 2.145 -13.738 -16.822 1.00 96.19 172 GLU A CA 1
ATOM 1344 C C . GLU A 1 172 ? 3.412 -12.944 -17.190 1.00 96.19 172 GLU A C 1
ATOM 1346 O O . GLU A 1 172 ? 4.150 -13.306 -18.105 1.00 96.19 172 GLU A O 1
ATOM 1351 N N . ARG A 1 173 ? 3.676 -11.834 -16.484 1.00 96.50 173 ARG A N 1
ATOM 1352 C CA . ARG A 1 173 ? 4.787 -10.9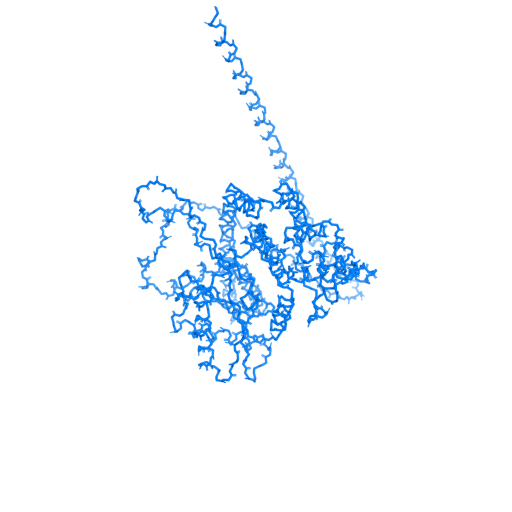11 -16.781 1.00 96.50 173 ARG A CA 1
ATOM 1353 C C . ARG A 1 173 ? 5.541 -10.498 -15.505 1.00 96.50 173 ARG A C 1
ATOM 1355 O O . ARG A 1 173 ? 5.338 -9.394 -14.983 1.00 96.50 173 ARG A O 1
ATOM 1362 N N . PRO A 1 174 ? 6.475 -11.340 -15.017 1.00 95.38 174 PRO A N 1
ATOM 1363 C CA . PRO A 1 174 ? 7.161 -11.141 -13.733 1.00 95.38 174 PRO A CA 1
ATOM 1364 C C . PRO A 1 174 ? 7.975 -9.853 -13.604 1.00 95.38 174 PRO A C 1
ATOM 1366 O O . PRO A 1 174 ? 8.080 -9.309 -12.506 1.00 95.38 174 PRO A O 1
ATOM 1369 N N . PHE A 1 175 ? 8.504 -9.310 -14.704 1.00 96.12 175 PHE A N 1
ATOM 1370 C CA . PHE A 1 175 ? 9.258 -8.048 -14.695 1.00 96.12 175 PHE A CA 1
ATOM 1371 C C . PHE A 1 175 ? 8.432 -6.859 -14.172 1.00 96.12 175 PHE A C 1
ATOM 1373 O O . PHE A 1 175 ? 8.990 -5.914 -13.617 1.00 96.12 175 PHE A O 1
ATOM 1380 N N . MET A 1 176 ? 7.097 -6.903 -14.278 1.00 98.25 176 MET A N 1
ATOM 1381 C CA . MET A 1 176 ? 6.224 -5.863 -13.723 1.00 98.25 176 MET A CA 1
ATOM 1382 C C . MET A 1 176 ? 6.321 -5.802 -12.196 1.00 98.25 176 MET A C 1
ATOM 1384 O O . MET A 1 176 ? 6.273 -4.716 -11.613 1.00 98.25 176 MET A O 1
ATOM 1388 N N . ARG A 1 177 ? 6.502 -6.959 -11.545 1.00 97.00 177 ARG A N 1
ATOM 1389 C CA . ARG A 1 177 ? 6.641 -7.069 -10.090 1.00 97.00 177 ARG A CA 1
ATOM 1390 C C . ARG A 1 177 ? 7.877 -6.311 -9.603 1.00 97.00 177 ARG A C 1
ATOM 1392 O O . ARG A 1 177 ? 7.772 -5.561 -8.634 1.00 97.00 177 ARG A O 1
ATOM 1399 N N . ASP A 1 178 ? 9.000 -6.421 -10.314 1.00 97.12 178 ASP A N 1
ATOM 1400 C CA . ASP A 1 178 ? 10.249 -5.714 -9.992 1.00 97.12 178 ASP A CA 1
ATOM 1401 C C . ASP A 1 178 ? 10.034 -4.191 -9.983 1.00 97.12 178 ASP A C 1
ATOM 1403 O O . ASP A 1 178 ? 10.385 -3.497 -9.023 1.00 97.12 178 ASP A O 1
ATOM 1407 N N . ILE A 1 179 ? 9.369 -3.671 -11.021 1.00 98.31 179 ILE A N 1
ATOM 1408 C CA . ILE A 1 179 ? 9.048 -2.244 -11.151 1.00 98.31 179 ILE A CA 1
ATOM 1409 C C . ILE A 1 179 ? 8.114 -1.782 -10.024 1.00 98.31 179 ILE A C 1
ATOM 1411 O O . ILE A 1 179 ? 8.354 -0.745 -9.397 1.00 98.31 179 ILE A O 1
ATOM 1415 N N . VAL A 1 180 ? 7.077 -2.565 -9.707 1.00 98.38 180 VAL A N 1
ATOM 1416 C CA . VAL A 1 180 ? 6.159 -2.274 -8.594 1.00 98.38 180 VAL A CA 1
ATOM 1417 C C . VAL A 1 180 ? 6.906 -2.215 -7.264 1.00 98.38 180 VAL A C 1
ATOM 1419 O O . VAL A 1 180 ? 6.659 -1.307 -6.470 1.00 98.38 180 VAL A O 1
ATOM 1422 N N . ILE A 1 181 ? 7.839 -3.131 -7.012 1.00 97.38 181 ILE A N 1
ATOM 1423 C CA . ILE A 1 181 ? 8.619 -3.174 -5.770 1.00 97.38 181 ILE A CA 1
ATOM 1424 C C . ILE A 1 181 ? 9.493 -1.929 -5.615 1.00 97.38 181 ILE A C 1
ATOM 1426 O O . ILE A 1 181 ? 9.464 -1.293 -4.557 1.00 97.38 181 ILE A O 1
ATOM 1430 N N . LEU A 1 182 ? 10.194 -1.518 -6.673 1.00 97.38 182 LEU A N 1
ATOM 1431 C CA . LEU A 1 182 ? 11.017 -0.305 -6.667 1.00 97.38 182 LEU A CA 1
ATOM 1432 C C . LEU A 1 182 ? 10.183 0.951 -6.399 1.00 97.38 182 LEU A C 1
ATOM 1434 O O . LEU A 1 182 ? 10.571 1.800 -5.594 1.00 97.38 182 LEU A O 1
ATOM 1438 N N . LEU A 1 183 ? 9.008 1.054 -7.025 1.00 97.69 183 LEU A N 1
ATOM 1439 C CA . LEU A 1 183 ? 8.095 2.181 -6.834 1.00 97.69 183 LEU A CA 1
ATOM 1440 C C . LEU A 1 183 ? 7.479 2.195 -5.443 1.00 97.69 183 LEU A C 1
ATOM 1442 O O . LEU A 1 183 ? 7.416 3.253 -4.820 1.00 97.69 183 LEU A O 1
ATOM 1446 N N . LYS A 1 184 ? 7.039 1.039 -4.935 1.00 95.69 184 LYS A N 1
ATOM 1447 C CA . LYS A 1 184 ? 6.514 0.916 -3.570 1.00 95.69 184 LYS A CA 1
ATOM 1448 C C . LYS A 1 184 ? 7.572 1.333 -2.560 1.00 95.69 184 LYS A C 1
ATOM 1450 O O . LYS A 1 184 ? 7.259 2.094 -1.645 1.00 95.69 184 LYS A O 1
ATOM 1455 N N . TYR A 1 185 ? 8.809 0.874 -2.747 1.00 94.06 185 TYR A N 1
ATOM 1456 C CA . TYR A 1 185 ? 9.930 1.253 -1.902 1.00 94.06 185 TYR A CA 1
ATOM 1457 C C . TYR A 1 185 ? 10.157 2.762 -1.949 1.00 94.06 185 TYR A C 1
ATOM 1459 O O . TYR A 1 185 ? 10.027 3.432 -0.929 1.00 94.06 185 TYR A O 1
ATOM 1467 N N . TRP A 1 186 ? 10.370 3.328 -3.134 1.00 95.25 186 TRP A N 1
ATOM 1468 C CA . TRP A 1 186 ? 10.589 4.764 -3.299 1.00 95.25 186 TRP A CA 1
ATOM 1469 C C . TRP A 1 186 ? 9.443 5.618 -2.729 1.00 95.25 186 TRP A C 1
ATOM 1471 O O . TRP A 1 186 ? 9.686 6.548 -1.960 1.00 95.25 186 TRP A O 1
ATOM 1481 N N . LEU A 1 187 ? 8.182 5.291 -3.031 1.00 94.00 187 LEU A N 1
ATOM 1482 C CA . LEU A 1 187 ? 7.019 6.019 -2.509 1.00 94.00 187 LEU A CA 1
ATOM 1483 C C . LEU A 1 187 ? 6.951 5.967 -0.982 1.00 94.00 187 LEU A C 1
ATOM 1485 O O . LEU A 1 187 ? 6.621 6.982 -0.365 1.00 94.00 187 LEU A O 1
ATOM 1489 N N . ARG A 1 188 ? 7.269 4.817 -0.374 1.00 90.12 188 ARG A N 1
ATOM 1490 C CA . ARG A 1 188 ? 7.326 4.659 1.085 1.00 90.12 188 ARG A CA 1
ATOM 1491 C C . ARG A 1 188 ? 8.389 5.567 1.688 1.00 90.12 188 ARG A C 1
ATOM 1493 O O . ARG A 1 188 ? 8.079 6.349 2.584 1.00 90.12 188 ARG A O 1
ATOM 1500 N N . GLU A 1 189 ? 9.607 5.533 1.155 1.00 86.88 189 GLU A N 1
ATOM 1501 C CA . GLU A 1 189 ? 10.714 6.352 1.660 1.00 86.88 189 GLU A CA 1
ATOM 1502 C C . GLU A 1 189 ? 10.459 7.862 1.464 1.00 86.88 189 GLU A C 1
ATOM 1504 O O . GLU A 1 189 ? 10.921 8.686 2.252 1.00 86.88 189 GLU A O 1
ATOM 1509 N N . LYS A 1 190 ? 9.655 8.252 0.463 1.00 87.12 190 LYS A N 1
ATOM 1510 C CA . LYS A 1 190 ? 9.212 9.646 0.257 1.00 87.12 190 LYS A CA 1
ATOM 1511 C C . LYS A 1 190 ? 7.918 10.020 0.998 1.00 87.12 190 LYS A C 1
ATOM 1513 O O . LYS A 1 190 ? 7.471 11.165 0.867 1.00 87.12 190 LYS A O 1
ATOM 1518 N N . GLN A 1 191 ? 7.324 9.105 1.772 1.00 86.31 191 GLN A N 1
ATOM 1519 C CA . GLN A 1 191 ? 6.038 9.271 2.474 1.00 86.31 191 GLN A CA 1
ATOM 1520 C C . GLN A 1 191 ? 4.880 9.665 1.538 1.00 86.31 191 GLN A C 1
ATOM 1522 O O . GLN A 1 191 ? 4.057 10.537 1.838 1.00 86.31 191 GLN A O 1
ATOM 1527 N N . LEU A 1 192 ? 4.849 9.048 0.358 1.00 91.12 192 LEU A N 1
ATOM 1528 C CA . LEU A 1 192 ? 3.864 9.262 -0.704 1.00 91.12 192 LEU A CA 1
ATOM 1529 C C . LEU A 1 192 ? 3.047 8.000 -1.018 1.00 91.12 192 LEU A C 1
ATOM 1531 O O . LEU A 1 192 ? 2.290 8.010 -1.981 1.00 91.12 192 LEU A O 1
ATOM 1535 N N . ASN A 1 193 ? 3.161 6.943 -0.214 1.00 91.25 193 ASN A N 1
ATOM 1536 C CA . ASN A 1 193 ? 2.465 5.661 -0.386 1.00 91.25 193 ASN A CA 1
ATOM 1537 C C . ASN A 1 193 ? 1.077 5.589 0.289 1.00 91.25 193 ASN A C 1
ATOM 1539 O O . ASN A 1 193 ? 0.339 4.627 0.098 1.00 91.25 193 ASN A O 1
ATOM 1543 N N . GLU A 1 194 ? 0.713 6.574 1.114 1.00 85.75 194 GLU A N 1
ATOM 1544 C CA . GLU A 1 194 ? -0.511 6.526 1.925 1.00 85.75 194 GLU A CA 1
ATOM 1545 C C . GLU A 1 194 ? -1.664 7.321 1.297 1.00 85.75 194 GLU A C 1
ATOM 1547 O O . GLU A 1 194 ? -1.654 8.557 1.276 1.00 85.75 194 GLU A O 1
ATOM 1552 N N . VAL A 1 195 ? -2.708 6.617 0.848 1.00 86.19 195 VAL A N 1
ATOM 1553 C CA . VAL A 1 195 ? -3.879 7.212 0.172 1.00 86.19 195 VAL A CA 1
ATOM 1554 C C . VAL A 1 195 ? -4.638 8.185 1.074 1.00 86.19 195 VAL A C 1
ATOM 1556 O O . VAL A 1 195 ? -5.039 9.256 0.627 1.00 86.19 195 VAL A O 1
ATOM 1559 N N . TYR A 1 196 ? -4.776 7.887 2.368 1.00 79.88 196 TYR A N 1
ATOM 1560 C CA . TYR A 1 196 ? -5.464 8.781 3.308 1.00 79.88 196 TYR A CA 1
ATOM 1561 C C . TYR A 1 196 ? -4.730 10.121 3.507 1.00 79.88 196 TYR A C 1
ATOM 1563 O O . TYR A 1 196 ? -5.352 11.124 3.856 1.00 79.88 196 TYR A O 1
ATOM 1571 N N . LYS A 1 197 ? -3.414 10.169 3.238 1.00 83.94 197 LYS A N 1
ATOM 1572 C CA . LYS A 1 197 ? -2.622 11.409 3.173 1.00 83.94 197 LYS A CA 1
ATOM 1573 C C . LYS A 1 197 ? -2.571 12.005 1.764 1.00 83.94 197 LYS A C 1
ATOM 1575 O O . LYS A 1 197 ? -1.850 12.985 1.572 1.00 83.94 197 LYS A O 1
ATOM 1580 N N . GLY A 1 198 ? -3.285 11.439 0.794 1.00 87.88 198 GLY A N 1
ATOM 1581 C CA . GLY A 1 198 ? -3.302 11.857 -0.608 1.00 87.88 198 GLY A CA 1
ATOM 1582 C C . GLY A 1 198 ? -2.212 11.266 -1.489 1.00 87.88 198 GLY A C 1
ATOM 1583 O O . GLY A 1 198 ? -2.038 11.744 -2.607 1.00 87.88 198 GLY A O 1
ATOM 1584 N N . GLY A 1 199 ? -1.452 10.294 -0.982 1.00 92.19 199 GLY A N 1
ATOM 1585 C CA . GLY A 1 199 ? -0.434 9.563 -1.731 1.00 92.19 199 GLY A CA 1
ATOM 1586 C C . GLY A 1 199 ? -1.018 8.565 -2.735 1.00 92.19 199 GLY A C 1
ATOM 1587 O O . GLY A 1 199 ? -2.229 8.511 -2.956 1.00 92.19 199 GLY A O 1
ATOM 1588 N N . LEU A 1 200 ? -0.140 7.770 -3.340 1.00 93.81 200 LEU A N 1
ATOM 1589 C CA . LEU A 1 200 ? -0.470 6.735 -4.314 1.00 93.81 200 LEU A CA 1
ATOM 1590 C C . LEU A 1 200 ? -0.488 5.364 -3.624 1.00 93.81 200 LEU A C 1
ATOM 1592 O O . LEU A 1 200 ? 0.522 4.942 -3.064 1.00 93.81 200 LEU A O 1
ATOM 1596 N N . GLY A 1 201 ? -1.639 4.690 -3.635 1.00 92.44 201 GLY A N 1
ATOM 1597 C CA . GLY A 1 201 ? -1.796 3.376 -3.002 1.00 92.44 201 GLY A CA 1
ATOM 1598 C C . GLY A 1 201 ? -1.078 2.264 -3.767 1.00 92.44 201 GLY A C 1
ATOM 1599 O O . GLY A 1 201 ? -0.900 2.358 -4.978 1.00 92.44 201 GLY A O 1
ATOM 1600 N N . SER A 1 202 ? -0.704 1.182 -3.082 1.00 93.25 202 SER A N 1
ATOM 1601 C CA . SER A 1 202 ? 0.017 0.037 -3.670 1.00 93.25 202 SER A CA 1
ATOM 1602 C C . SER A 1 202 ? -0.730 -0.626 -4.834 1.00 93.25 202 SER A C 1
ATOM 1604 O O . SER A 1 202 ? -0.116 -0.954 -5.850 1.00 93.25 202 SER A O 1
ATOM 1606 N N . TYR A 1 203 ? -2.052 -0.783 -4.720 1.00 95.88 203 TYR A N 1
ATOM 1607 C CA . TYR A 1 203 ? -2.882 -1.308 -5.805 1.00 95.88 203 TYR A CA 1
ATOM 1608 C C . TYR A 1 203 ? -2.905 -0.357 -7.010 1.00 95.88 203 TYR A C 1
ATOM 1610 O O . TYR A 1 203 ? -2.673 -0.780 -8.136 1.00 95.88 203 TYR A O 1
ATOM 1618 N N . CYS A 1 204 ? -3.054 0.950 -6.759 1.00 96.62 204 CYS A N 1
ATOM 1619 C CA . CYS A 1 204 ? -2.977 1.981 -7.794 1.00 96.62 204 CYS A CA 1
ATOM 1620 C C . CYS A 1 204 ? -1.635 1.940 -8.543 1.00 96.62 204 CYS A C 1
ATOM 1622 O O . CYS A 1 204 ? -1.624 1.977 -9.766 1.00 96.62 204 CYS A O 1
ATOM 1624 N N . VAL A 1 205 ? -0.512 1.821 -7.820 1.00 97.75 205 VAL A N 1
ATOM 1625 C CA . VAL A 1 205 ? 0.831 1.664 -8.414 1.00 97.75 205 VAL A CA 1
ATOM 1626 C C . VAL A 1 205 ? 0.882 0.433 -9.318 1.00 97.75 205 VAL A C 1
ATOM 1628 O O . VAL A 1 205 ? 1.343 0.525 -10.453 1.00 97.75 205 VAL A O 1
ATOM 1631 N N . SER A 1 206 ? 0.373 -0.699 -8.831 1.00 98.44 206 SER A N 1
ATOM 1632 C CA . SER A 1 206 ? 0.352 -1.964 -9.574 1.00 98.44 206 SER A CA 1
ATOM 1633 C C . SER A 1 206 ? -0.427 -1.831 -10.881 1.00 98.44 206 SER A C 1
ATOM 1635 O O . SER A 1 206 ? 0.087 -2.180 -11.941 1.00 98.44 206 SER A O 1
ATOM 1637 N N . LEU A 1 207 ? -1.616 -1.225 -10.826 1.00 98.50 207 LEU A N 1
ATOM 1638 C CA . LEU A 1 207 ? -2.425 -0.950 -12.009 1.00 98.50 207 LEU A CA 1
ATOM 1639 C C . LEU A 1 207 ? -1.732 -0.001 -12.989 1.00 98.50 207 LEU A C 1
ATOM 1641 O O . LEU A 1 207 ? -1.812 -0.227 -14.189 1.00 98.50 207 LEU A O 1
ATOM 1645 N N . THR A 1 208 ? -1.013 1.023 -12.522 1.00 98.12 208 THR A N 1
ATOM 1646 C CA . THR A 1 208 ? -0.279 1.907 -13.444 1.00 98.12 208 THR A CA 1
ATOM 1647 C C . THR A 1 208 ? 0.893 1.225 -14.133 1.00 98.12 208 THR A C 1
ATOM 1649 O O . THR A 1 208 ? 1.169 1.530 -15.290 1.00 98.12 208 THR A O 1
ATOM 1652 N N . VAL A 1 209 ? 1.556 0.277 -13.464 1.00 98.69 209 VAL A N 1
ATOM 1653 C CA . VAL A 1 209 ? 2.605 -0.540 -14.087 1.00 98.69 209 VAL A CA 1
ATOM 1654 C C . VAL A 1 209 ? 1.999 -1.476 -15.130 1.00 98.69 209 VAL A C 1
ATOM 1656 O O . VAL A 1 209 ? 2.450 -1.470 -16.272 1.00 98.69 209 VAL A O 1
ATOM 1659 N N . ILE A 1 210 ? 0.935 -2.209 -14.781 1.00 98.75 210 ILE A N 1
ATOM 1660 C CA . ILE A 1 210 ? 0.214 -3.081 -15.724 1.00 98.75 210 ILE A CA 1
ATOM 1661 C C . ILE A 1 210 ? -0.275 -2.273 -16.932 1.00 98.75 210 ILE A C 1
ATOM 1663 O O . ILE A 1 210 ? -0.026 -2.651 -18.074 1.00 98.75 210 ILE A O 1
ATOM 1667 N N . GLY A 1 211 ? -0.898 -1.119 -16.680 1.00 98.44 211 GLY A N 1
ATOM 1668 C CA . GLY A 1 211 ? -1.392 -0.212 -17.709 1.00 98.44 211 GLY A CA 1
ATOM 1669 C C . GLY A 1 211 ? -0.304 0.293 -18.644 1.00 98.44 211 GLY A C 1
ATOM 1670 O O . GLY A 1 211 ? -0.509 0.290 -19.852 1.00 98.44 211 GLY A O 1
ATOM 1671 N N . PHE A 1 212 ? 0.865 0.659 -18.118 1.00 98.50 212 PHE A N 1
ATOM 1672 C CA . PHE A 1 212 ? 2.012 1.062 -18.930 1.00 98.50 212 PHE A CA 1
ATOM 1673 C C . PHE A 1 212 ? 2.500 -0.064 -19.853 1.00 98.50 212 PHE A C 1
ATOM 1675 O O . PHE A 1 212 ? 2.680 0.161 -21.049 1.00 98.50 212 PHE A O 1
ATOM 1682 N N . PHE A 1 213 ? 2.689 -1.280 -19.335 1.00 98.56 213 PHE A N 1
ATOM 1683 C CA . PHE A 1 213 ? 3.170 -2.393 -20.160 1.00 98.56 213 PHE A CA 1
ATOM 1684 C C . PHE A 1 213 ? 2.126 -2.861 -21.175 1.00 98.56 213 PHE A C 1
ATOM 1686 O O . PHE A 1 213 ? 2.488 -3.225 -22.293 1.00 98.56 213 PHE A O 1
ATOM 1693 N N . ASN A 1 214 ? 0.842 -2.821 -20.818 1.00 98.19 214 ASN A N 1
ATOM 1694 C CA . ASN A 1 214 ? -0.251 -3.087 -21.746 1.00 98.19 214 ASN A CA 1
ATOM 1695 C C . ASN A 1 214 ? -0.360 -1.999 -22.827 1.00 98.19 214 ASN A C 1
ATOM 1697 O O . ASN A 1 214 ? -0.571 -2.327 -23.991 1.00 98.19 214 ASN A O 1
ATOM 1701 N N . PHE A 1 215 ? -0.151 -0.729 -22.471 1.00 97.62 215 PHE A N 1
ATOM 1702 C CA . PHE A 1 215 ? -0.064 0.375 -23.425 1.00 97.62 215 PHE A CA 1
ATOM 1703 C C . PHE A 1 215 ? 1.098 0.163 -24.403 1.00 97.62 215 PHE A C 1
ATOM 1705 O O . PHE A 1 215 ? 0.867 0.143 -25.607 1.00 97.62 215 PHE A O 1
ATOM 1712 N N . LYS A 1 216 ? 2.314 -0.118 -23.908 1.00 97.69 216 LYS A N 1
ATOM 1713 C CA . LYS A 1 216 ? 3.484 -0.419 -24.754 1.00 97.69 216 LYS A CA 1
ATOM 1714 C C . LYS A 1 216 ? 3.232 -1.604 -25.692 1.00 97.69 216 LYS A C 1
ATOM 1716 O O . LYS A 1 216 ? 3.538 -1.493 -26.872 1.00 97.69 216 LYS A O 1
ATOM 1721 N N . ARG A 1 217 ? 2.611 -2.688 -25.206 1.00 96.94 217 ARG A N 1
ATOM 1722 C CA . ARG A 1 217 ? 2.224 -3.859 -26.023 1.00 96.94 217 ARG A CA 1
ATOM 1723 C C . ARG A 1 217 ? 1.285 -3.497 -27.176 1.00 96.94 217 ARG A C 1
ATOM 1725 O O . ARG A 1 217 ? 1.295 -4.163 -28.199 1.00 96.94 217 ARG A O 1
ATOM 1732 N N . ARG A 1 218 ? 0.439 -2.480 -26.994 1.00 96.38 218 ARG A N 1
ATOM 1733 C CA . ARG A 1 218 ? -0.521 -2.022 -28.010 1.00 96.38 218 ARG A CA 1
ATOM 1734 C C . ARG A 1 218 ? 0.074 -1.031 -29.000 1.00 96.38 218 ARG A C 1
ATOM 1736 O O . ARG A 1 218 ? -0.431 -0.934 -30.110 1.00 96.38 218 ARG A O 1
ATOM 1743 N N . THR A 1 219 ? 1.052 -0.239 -28.571 1.00 95.56 219 THR A N 1
ATOM 1744 C CA . THR A 1 219 ? 1.598 0.861 -29.375 1.00 95.56 219 THR A CA 1
ATOM 1745 C C . THR A 1 219 ? 2.872 0.500 -30.122 1.00 95.56 219 THR A C 1
ATOM 1747 O O . THR A 1 219 ? 3.193 1.172 -31.092 1.00 95.56 219 THR A O 1
ATOM 1750 N N . LEU A 1 220 ? 3.620 -0.495 -29.646 1.00 96.81 220 LEU A N 1
ATOM 1751 C CA . LEU A 1 220 ? 4.841 -0.972 -30.291 1.00 96.81 220 LEU A CA 1
ATOM 1752 C C . LEU A 1 220 ? 4.536 -2.135 -31.237 1.00 96.81 220 LEU A C 1
ATOM 1754 O O . LEU A 1 220 ? 3.585 -2.889 -31.011 1.00 96.81 220 LEU A O 1
ATOM 1758 N N . GLY A 1 221 ? 5.378 -2.315 -32.256 1.00 97.19 221 GLY A N 1
ATOM 1759 C CA . GLY A 1 221 ? 5.380 -3.552 -33.035 1.00 97.19 221 GLY A CA 1
ATOM 1760 C C . GLY A 1 221 ? 5.747 -4.753 -32.155 1.00 97.19 221 GLY A C 1
ATOM 1761 O O . GLY A 1 221 ? 6.443 -4.604 -31.151 1.00 97.19 221 GLY A O 1
ATOM 1762 N N . TRP A 1 222 ? 5.306 -5.962 -32.527 1.00 95.31 222 TRP A N 1
ATOM 1763 C CA . TRP A 1 222 ? 5.551 -7.170 -31.720 1.00 95.31 222 TRP A CA 1
ATOM 1764 C C . TRP A 1 222 ? 7.040 -7.382 -31.407 1.00 95.31 222 TRP A C 1
ATOM 1766 O O . TRP A 1 222 ? 7.401 -7.559 -30.247 1.00 95.31 222 TRP A O 1
ATOM 1776 N N . GLN A 1 223 ? 7.905 -7.274 -32.420 1.00 97.25 223 GLN A N 1
ATOM 1777 C CA . GLN A 1 223 ? 9.356 -7.438 -32.269 1.00 97.25 223 GLN A CA 1
ATOM 1778 C C . GLN A 1 223 ? 9.975 -6.375 -31.348 1.00 97.25 223 GLN A C 1
ATOM 1780 O O . GLN A 1 223 ? 10.840 -6.683 -30.533 1.00 97.25 223 GLN A O 1
ATOM 1785 N N . GLU A 1 224 ? 9.512 -5.125 -31.434 1.00 97.31 224 GLU A N 1
ATOM 1786 C CA . GLU A 1 224 ? 9.982 -4.036 -30.570 1.00 97.31 224 GLU A CA 1
ATOM 1787 C C . GLU A 1 224 ? 9.544 -4.246 -29.119 1.00 97.31 224 GLU A C 1
ATOM 1789 O O . GLU A 1 224 ? 10.324 -4.026 -28.191 1.00 97.31 224 GLU A O 1
ATOM 1794 N N . TYR A 1 225 ? 8.300 -4.688 -28.910 1.00 97.00 225 TYR A N 1
ATOM 1795 C CA . TYR A 1 225 ? 7.792 -5.005 -27.581 1.00 97.00 225 TYR A CA 1
ATOM 1796 C C . TYR A 1 225 ? 8.547 -6.182 -26.963 1.00 97.00 225 TYR A C 1
ATOM 1798 O O . TYR A 1 225 ? 8.944 -6.103 -25.801 1.00 97.00 225 TYR A O 1
ATOM 1806 N N . GLU A 1 226 ? 8.780 -7.241 -27.738 1.00 96.75 226 GLU A N 1
ATOM 1807 C CA . GLU A 1 226 ? 9.542 -8.414 -27.317 1.00 96.75 226 GLU A CA 1
ATOM 1808 C C . GLU A 1 226 ? 10.977 -8.033 -26.930 1.00 96.75 226 GLU A C 1
ATOM 1810 O O . GLU A 1 226 ? 11.422 -8.350 -25.826 1.00 96.75 226 GLU A O 1
ATOM 1815 N N . ALA A 1 227 ? 11.661 -7.245 -27.764 1.00 96.81 227 ALA A N 1
ATOM 1816 C CA . ALA A 1 227 ? 12.987 -6.716 -27.451 1.00 96.81 227 ALA A CA 1
ATOM 1817 C C . ALA A 1 227 ? 12.981 -5.836 -26.186 1.00 96.81 227 ALA A C 1
ATOM 1819 O O . ALA A 1 227 ? 13.884 -5.930 -25.352 1.00 96.81 227 ALA A O 1
ATOM 1820 N N . PHE A 1 228 ? 11.946 -5.010 -26.001 1.00 96.88 228 PHE A N 1
ATOM 1821 C CA . PHE A 1 228 ? 11.794 -4.168 -24.816 1.00 96.88 228 PHE A CA 1
ATOM 1822 C C . PHE A 1 228 ? 11.653 -4.992 -23.528 1.00 96.88 228 PHE A C 1
ATOM 1824 O O . PHE A 1 228 ? 12.334 -4.691 -22.545 1.00 96.88 228 PHE A O 1
ATOM 1831 N N . ILE A 1 229 ? 10.808 -6.031 -23.520 1.00 95.88 229 ILE A N 1
ATOM 1832 C CA . ILE A 1 229 ? 10.584 -6.870 -22.328 1.00 95.88 229 ILE A CA 1
ATOM 1833 C C . ILE A 1 229 ? 11.697 -7.904 -22.092 1.00 95.88 229 ILE A C 1
ATOM 1835 O O . ILE A 1 229 ? 11.870 -8.356 -20.960 1.00 95.88 229 ILE A O 1
ATOM 1839 N N . ALA A 1 230 ? 12.467 -8.255 -23.126 1.00 95.44 230 ALA A N 1
ATOM 1840 C CA . ALA A 1 230 ? 13.679 -9.066 -23.004 1.00 95.44 230 ALA A CA 1
ATOM 1841 C C . ALA A 1 230 ? 14.884 -8.254 -22.490 1.00 95.44 230 ALA A C 1
ATOM 1843 O O . ALA A 1 230 ? 15.862 -8.823 -22.002 1.00 95.44 230 ALA A O 1
ATOM 1844 N N . GLY A 1 231 ? 14.817 -6.923 -22.585 1.00 93.81 231 GLY A N 1
ATOM 1845 C CA . GLY A 1 231 ? 15.873 -6.022 -22.147 1.00 93.81 231 GLY A CA 1
ATOM 1846 C C . GLY A 1 231 ? 16.040 -5.916 -20.621 1.00 93.81 231 GLY A C 1
ATOM 1847 O O . GLY A 1 231 ? 15.284 -6.495 -19.833 1.00 93.81 231 GLY A O 1
ATOM 1848 N N . PRO A 1 232 ? 17.031 -5.130 -20.163 1.00 95.50 232 PRO A N 1
ATOM 1849 C CA . PRO A 1 232 ? 17.251 -4.886 -18.741 1.00 95.50 232 PRO A CA 1
ATOM 1850 C C . PRO A 1 232 ? 16.087 -4.124 -18.092 1.00 95.50 232 PRO A C 1
ATOM 1852 O O . PRO A 1 232 ? 15.536 -3.181 -18.669 1.00 95.50 232 PRO A O 1
ATOM 1855 N N . ARG A 1 233 ? 15.789 -4.428 -16.824 1.00 96.69 233 ARG A N 1
ATOM 1856 C CA . ARG A 1 233 ? 14.810 -3.705 -15.991 1.00 96.69 233 ARG A CA 1
ATOM 1857 C C . ARG A 1 233 ? 15.128 -2.217 -15.903 1.00 96.69 233 ARG A C 1
ATOM 1859 O O . ARG A 1 233 ? 14.207 -1.420 -15.751 1.00 96.69 233 ARG A O 1
ATOM 1866 N N . TYR A 1 234 ? 16.402 -1.829 -16.015 1.00 97.25 234 TYR A N 1
ATOM 1867 C CA . TYR A 1 234 ? 16.807 -0.423 -16.094 1.00 97.25 234 TYR A CA 1
ATOM 1868 C C . TYR A 1 234 ? 16.060 0.324 -17.211 1.00 97.25 234 TYR A C 1
ATOM 1870 O O . TYR A 1 234 ? 15.419 1.337 -16.931 1.00 97.25 234 TYR A O 1
ATOM 1878 N N . ASN A 1 235 ? 16.066 -0.209 -18.439 1.00 96.88 235 ASN A N 1
ATOM 1879 C CA . ASN A 1 235 ? 15.400 0.416 -19.586 1.00 96.88 235 ASN A CA 1
ATOM 1880 C C . ASN A 1 235 ? 13.890 0.507 -19.347 1.00 96.88 235 ASN A C 1
ATOM 1882 O O . ASN A 1 235 ? 13.296 1.569 -19.523 1.00 96.88 235 ASN A O 1
ATOM 1886 N N . MET A 1 236 ? 13.284 -0.576 -18.850 1.00 98.12 236 MET A N 1
ATOM 1887 C CA . MET A 1 236 ? 11.858 -0.596 -18.515 1.00 98.12 236 MET A CA 1
ATOM 1888 C C . MET A 1 236 ? 11.490 0.457 -17.468 1.00 98.12 236 MET A C 1
ATOM 1890 O O . MET A 1 236 ? 10.460 1.119 -17.584 1.00 98.12 236 MET A O 1
ATOM 1894 N N . PHE A 1 237 ? 12.324 0.627 -16.440 1.00 98.31 237 PHE A N 1
ATOM 1895 C CA . PHE A 1 237 ? 12.074 1.587 -15.373 1.00 98.31 237 PHE A CA 1
ATOM 1896 C C . PHE A 1 237 ? 12.235 3.032 -15.846 1.00 98.31 237 PHE A C 1
ATOM 1898 O O . PHE A 1 237 ? 11.421 3.881 -15.484 1.00 98.31 237 PHE A O 1
ATOM 1905 N N . VAL A 1 238 ? 13.241 3.317 -16.678 1.00 98.00 238 VAL A N 1
ATOM 1906 C CA . VAL A 1 238 ? 13.421 4.641 -17.292 1.00 98.00 238 VAL A CA 1
ATOM 1907 C C . VAL A 1 238 ? 12.234 4.982 -18.192 1.00 98.00 238 VAL A C 1
ATOM 1909 O O . VAL A 1 238 ? 11.652 6.050 -18.026 1.00 98.00 238 VAL A O 1
ATOM 1912 N N . GLU A 1 239 ? 11.812 4.063 -19.061 1.00 98.00 239 GLU A N 1
ATOM 1913 C CA . GLU A 1 239 ? 10.644 4.230 -19.937 1.00 98.00 239 GLU A CA 1
ATOM 1914 C C . GLU A 1 239 ? 9.337 4.407 -19.150 1.00 98.00 239 GLU A C 1
ATOM 1916 O O . GLU A 1 239 ? 8.502 5.245 -19.488 1.00 98.00 239 GLU A O 1
ATOM 1921 N N . TYR A 1 240 ? 9.163 3.673 -18.048 1.00 98.44 240 TYR A N 1
ATOM 1922 C CA . TYR A 1 240 ? 8.020 3.853 -17.154 1.00 98.44 240 TYR A CA 1
ATOM 1923 C C . TYR A 1 240 ? 8.005 5.245 -16.505 1.00 98.44 240 TYR A C 1
ATOM 1925 O O . TYR A 1 240 ? 6.954 5.880 -16.377 1.00 98.44 240 TYR A O 1
ATOM 1933 N N . LEU A 1 241 ? 9.168 5.741 -16.074 1.00 98.25 241 LEU A N 1
ATOM 1934 C CA . LEU A 1 241 ? 9.277 7.092 -15.530 1.00 98.25 241 LEU A CA 1
ATOM 1935 C C . LEU A 1 241 ? 9.046 8.145 -16.617 1.00 98.25 241 LEU A C 1
ATOM 1937 O O . LEU A 1 241 ? 8.385 9.144 -16.342 1.00 98.25 241 LEU A O 1
ATOM 1941 N N . GLU A 1 242 ? 9.529 7.917 -17.839 1.00 97.50 242 GLU A N 1
ATOM 1942 C CA . GLU A 1 242 ? 9.268 8.780 -18.994 1.00 97.50 242 GLU A CA 1
ATOM 1943 C C . GLU A 1 242 ? 7.767 8.886 -19.276 1.00 97.50 242 GLU A C 1
ATOM 1945 O O . GLU A 1 242 ? 7.226 9.995 -19.362 1.00 97.50 242 GLU A O 1
ATOM 1950 N N . PHE A 1 243 ? 7.076 7.744 -19.297 1.00 96.81 243 PHE A N 1
ATOM 1951 C CA . PHE A 1 243 ? 5.625 7.666 -19.414 1.00 96.81 243 PHE A CA 1
ATOM 1952 C C . PHE A 1 243 ? 4.923 8.525 -18.359 1.00 96.81 243 PHE A C 1
ATOM 1954 O O . PHE A 1 243 ? 4.104 9.374 -18.694 1.00 96.81 243 PHE A O 1
ATOM 1961 N N . TRP A 1 244 ? 5.283 8.395 -17.081 1.00 94.62 244 TRP A N 1
ATOM 1962 C CA . TRP A 1 244 ? 4.683 9.217 -16.025 1.00 94.62 244 TRP A CA 1
ATOM 1963 C C . TRP A 1 244 ? 4.944 10.713 -16.173 1.00 94.62 244 TRP A C 1
ATOM 1965 O O . TRP A 1 244 ? 4.112 11.522 -15.759 1.00 94.62 244 TRP A O 1
ATOM 1975 N N . THR A 1 245 ? 6.105 11.094 -16.707 1.00 91.44 245 THR A N 1
ATOM 1976 C CA . THR A 1 245 ? 6.454 12.507 -16.875 1.00 91.44 245 THR A CA 1
ATOM 1977 C C . THR A 1 245 ? 5.810 13.154 -18.096 1.00 91.44 245 THR A C 1
ATOM 1979 O O . THR A 1 245 ? 5.633 14.370 -18.090 1.00 91.44 245 THR A O 1
ATOM 1982 N N . SER A 1 246 ? 5.436 12.358 -19.098 1.00 92.44 246 SER A N 1
ATOM 1983 C CA . SER A 1 246 ? 4.750 12.805 -20.317 1.00 92.44 246 SER A CA 1
ATOM 1984 C C . SER A 1 246 ? 3.228 12.633 -20.247 1.00 92.44 246 SER A C 1
ATOM 1986 O O . SER A 1 246 ? 2.492 13.338 -20.935 1.00 92.44 246 SER A O 1
ATOM 1988 N N . TRP A 1 247 ? 2.728 11.742 -19.385 1.00 93.12 247 TRP A N 1
ATOM 1989 C CA . TRP A 1 247 ? 1.303 11.458 -19.263 1.00 93.12 247 TRP A CA 1
ATOM 1990 C C . TRP A 1 247 ? 0.510 12.651 -18.716 1.00 93.12 247 TRP A C 1
ATOM 1992 O O . TRP A 1 247 ? 0.716 13.123 -17.590 1.00 93.12 247 TRP A O 1
ATOM 2002 N N . ARG A 1 248 ? -0.496 13.093 -19.480 1.00 92.00 248 ARG A N 1
ATOM 2003 C CA . ARG A 1 248 ? -1.425 14.161 -19.093 1.00 92.00 248 ARG A CA 1
ATOM 2004 C C . ARG A 1 248 ? -2.512 13.640 -18.152 1.00 92.00 248 ARG A C 1
ATOM 2006 O O . ARG A 1 248 ? -3.694 13.816 -18.404 1.00 92.00 248 ARG A O 1
ATOM 2013 N N . TYR A 1 249 ? -2.142 13.061 -17.007 1.00 90.88 249 TYR A N 1
ATOM 2014 C CA . TYR A 1 249 ? -3.068 12.434 -16.035 1.00 90.88 249 TYR A CA 1
ATOM 2015 C C . TYR A 1 249 ? -4.248 13.321 -15.565 1.00 90.88 249 TYR A C 1
ATOM 2017 O O . TYR A 1 249 ? -5.236 12.838 -15.002 1.00 90.88 249 TYR A O 1
ATOM 2025 N N . ARG A 1 250 ? -4.144 14.646 -15.741 1.00 88.44 250 ARG A N 1
ATOM 2026 C CA . ARG A 1 250 ? -5.228 15.603 -15.469 1.00 88.44 250 ARG A CA 1
ATOM 2027 C C . ARG A 1 250 ? -6.339 15.516 -16.505 1.00 88.44 250 ARG A C 1
ATOM 2029 O O . ARG A 1 250 ? -7.508 15.578 -16.131 1.00 88.44 250 ARG A O 1
ATOM 2036 N N . GLU A 1 251 ? -5.958 15.345 -17.759 1.00 87.75 251 GLU A N 1
ATOM 2037 C CA . GLU A 1 251 ? -6.830 15.257 -18.925 1.00 87.75 251 GLU A CA 1
ATOM 2038 C C . GLU A 1 251 ? -7.159 13.812 -19.256 1.00 87.75 251 GLU A C 1
ATOM 2040 O O . GLU A 1 251 ? -8.245 13.553 -19.732 1.00 87.75 251 GLU A O 1
ATOM 2045 N N . ASP A 1 252 ? -6.289 12.862 -18.941 1.00 91.44 252 ASP A N 1
ATOM 2046 C CA . ASP A 1 252 ? -6.421 11.489 -19.398 1.00 91.44 252 ASP A CA 1
ATOM 2047 C C . ASP A 1 252 ? -6.920 10.543 -18.293 1.00 91.44 252 ASP A C 1
ATOM 2049 O O . ASP A 1 252 ? -6.676 10.733 -17.098 1.00 91.44 252 ASP A O 1
ATOM 2053 N N . THR A 1 253 ? -7.633 9.499 -18.705 1.00 93.25 253 THR A N 1
ATOM 2054 C CA . THR A 1 253 ? -8.007 8.334 -17.901 1.00 93.25 253 THR A CA 1
ATOM 2055 C C . THR A 1 253 ? -7.204 7.136 -18.376 1.00 93.25 253 THR A C 1
ATOM 2057 O O . THR A 1 253 ? -7.197 6.848 -19.570 1.00 93.25 253 THR A O 1
ATOM 2060 N N . MET A 1 254 ? -6.584 6.408 -17.448 1.00 95.56 254 MET A N 1
ATOM 2061 C CA . MET A 1 254 ? -5.977 5.114 -17.752 1.00 95.56 254 MET A CA 1
ATOM 2062 C C . MET A 1 254 ? -6.983 3.986 -17.512 1.00 95.56 254 MET A C 1
ATOM 2064 O O . MET A 1 254 ? -7.586 3.895 -16.442 1.00 95.56 254 MET A O 1
ATOM 2068 N N . ILE A 1 255 ? -7.102 3.104 -18.497 1.00 96.81 255 ILE A N 1
ATOM 2069 C CA . ILE A 1 255 ? -7.741 1.794 -18.398 1.00 96.81 255 ILE A CA 1
ATOM 2070 C C . ILE A 1 255 ? -6.601 0.763 -18.462 1.00 96.81 255 ILE A C 1
ATOM 2072 O O . ILE A 1 255 ? -6.091 0.501 -19.555 1.00 96.81 255 ILE A O 1
ATOM 2076 N N . PRO A 1 256 ? -6.132 0.233 -17.314 1.00 97.31 256 PRO A N 1
ATOM 2077 C CA . PRO A 1 256 ? -4.923 -0.591 -17.237 1.00 97.31 256 PRO A CA 1
ATOM 2078 C C . PRO A 1 256 ? -4.949 -1.838 -18.117 1.00 97.31 256 PRO A C 1
ATOM 2080 O O . PRO A 1 256 ? -3.929 -2.222 -18.678 1.00 97.31 256 PRO A O 1
ATOM 2083 N N . ASP A 1 257 ? -6.113 -2.458 -18.255 1.00 95.56 257 ASP A N 1
ATOM 2084 C CA . ASP A 1 257 ? -6.342 -3.618 -19.109 1.00 95.56 257 ASP A CA 1
ATOM 2085 C C . ASP A 1 257 ? -7.576 -3.292 -19.958 1.00 95.56 257 ASP A C 1
ATOM 2087 O O . ASP A 1 257 ? -8.643 -3.073 -19.383 1.00 95.56 257 ASP A O 1
ATOM 2091 N N . PRO A 1 258 ? -7.433 -3.077 -21.281 1.00 95.56 258 PRO A N 1
ATOM 2092 C CA . PRO A 1 258 ? -6.339 -3.538 -22.143 1.00 95.56 258 PRO A CA 1
ATOM 2093 C C . PRO A 1 258 ? -5.114 -2.614 -22.278 1.00 95.56 258 PRO A C 1
ATOM 2095 O O . PRO A 1 258 ? -4.259 -2.897 -23.110 1.00 95.56 258 PRO A O 1
ATOM 2098 N N . GLY A 1 259 ? -4.979 -1.532 -21.501 1.00 95.94 259 GLY A N 1
ATOM 2099 C CA . GLY A 1 259 ? -3.845 -0.590 -21.595 1.00 95.94 259 GLY A CA 1
ATOM 2100 C C . GLY A 1 259 ? -4.151 0.623 -22.470 1.00 95.94 259 GLY A C 1
ATOM 2101 O O . GLY A 1 259 ? -3.373 0.987 -23.348 1.00 95.94 259 GLY A O 1
ATOM 2102 N N . VAL A 1 260 ? -5.324 1.218 -22.267 1.00 95.44 260 VAL A N 1
ATOM 2103 C CA . VAL A 1 260 ? -5.843 2.332 -23.069 1.00 95.44 260 VAL A CA 1
ATOM 2104 C C . VAL A 1 260 ? -5.783 3.625 -22.266 1.00 95.44 260 VAL A C 1
ATOM 2106 O O . VAL A 1 260 ? -6.063 3.646 -21.067 1.00 95.44 260 VAL A O 1
ATOM 2109 N N . ILE A 1 261 ? -5.439 4.719 -22.944 1.00 94.81 261 ILE A N 1
ATOM 2110 C CA . ILE A 1 261 ? -5.456 6.069 -22.386 1.00 94.81 261 ILE A CA 1
ATOM 2111 C C . ILE A 1 261 ? -6.507 6.865 -23.144 1.00 94.81 261 ILE A C 1
ATOM 2113 O O . ILE A 1 261 ? -6.382 7.079 -24.346 1.00 94.81 261 ILE A O 1
ATOM 2117 N N . LEU A 1 262 ? -7.556 7.273 -22.437 1.00 91.81 262 LEU A N 1
ATOM 2118 C CA . LEU A 1 262 ? -8.643 8.063 -22.998 1.00 91.81 262 LEU A CA 1
ATOM 2119 C C . LEU A 1 262 ? -8.538 9.489 -22.489 1.00 91.81 262 LEU A C 1
ATOM 2121 O O . LEU A 1 262 ? -8.565 9.711 -21.277 1.00 91.81 262 LEU A O 1
ATOM 2125 N N . THR A 1 263 ? -8.496 10.462 -23.390 1.00 87.88 263 THR A N 1
ATOM 2126 C CA . THR A 1 263 ? -8.708 11.853 -22.996 1.00 87.88 263 THR A CA 1
ATOM 2127 C C . THR A 1 263 ? -10.123 11.979 -22.437 1.00 87.88 263 THR A C 1
ATOM 2129 O O . THR A 1 263 ? -11.096 11.537 -23.047 1.00 87.88 263 THR A O 1
ATOM 2132 N N . LYS A 1 264 ? -10.238 12.520 -21.222 1.00 74.00 264 LYS A N 1
ATOM 2133 C CA . LYS A 1 264 ? -11.505 12.782 -20.541 1.00 74.00 264 LYS A CA 1
ATOM 2134 C C . LYS A 1 264 ? -12.321 13.663 -21.481 1.00 74.00 264 LYS A C 1
ATOM 2136 O O . LYS A 1 264 ? -11.998 14.835 -21.668 1.00 74.00 264 LYS A O 1
ATOM 2141 N N . GLY A 1 265 ? -13.371 13.090 -22.071 1.00 64.81 265 GLY A N 1
ATOM 2142 C CA . GLY A 1 265 ? -14.392 13.870 -22.762 1.00 64.81 265 GLY A CA 1
ATOM 2143 C C . GLY A 1 265 ? -14.964 14.924 -21.813 1.00 64.81 265 GLY A C 1
ATOM 2144 O O . GLY A 1 265 ? -14.763 14.840 -20.596 1.00 64.81 265 GLY A O 1
ATOM 2145 N N . GLN A 1 266 ? -15.669 15.918 -22.353 1.00 50.03 266 GLN A N 1
ATOM 2146 C CA . GLN A 1 266 ? -16.394 16.910 -21.558 1.00 50.03 266 GLN A CA 1
ATOM 2147 C C . GLN A 1 266 ? -17.464 16.209 -20.702 1.00 50.03 266 GLN A C 1
ATOM 2149 O O . GLN A 1 266 ? -18.632 16.120 -21.059 1.00 50.03 266 GLN A O 1
ATOM 2154 N N . SER A 1 267 ? -17.048 15.644 -19.572 1.00 46.91 267 SER A N 1
ATOM 2155 C CA . SER A 1 267 ? -17.925 15.052 -18.578 1.00 46.91 267 SER A CA 1
ATOM 2156 C C . SER A 1 267 ? -18.874 16.142 -18.094 1.00 46.91 267 SER A C 1
ATOM 2158 O O . SER A 1 267 ? -18.435 17.227 -17.707 1.00 46.91 267 SER A O 1
ATOM 2160 N N . THR A 1 268 ? -20.171 15.835 -18.061 1.00 44.66 268 THR A N 1
ATOM 2161 C CA . THR A 1 268 ? -21.231 16.724 -17.550 1.00 44.66 268 THR A CA 1
ATOM 2162 C C . THR A 1 268 ? -20.983 17.156 -16.101 1.00 44.66 268 THR A C 1
ATOM 2164 O O . THR A 1 268 ? -21.446 18.208 -15.662 1.00 44.66 268 THR A O 1
ATOM 2167 N N . ARG A 1 269 ? -20.183 16.388 -15.351 1.00 50.00 269 ARG A N 1
ATOM 2168 C CA . ARG A 1 269 ? -19.606 16.796 -14.067 1.00 50.00 269 ARG A CA 1
ATOM 2169 C C . ARG A 1 269 ? -18.190 17.303 -14.297 1.00 50.00 269 ARG A C 1
ATOM 2171 O O . ARG A 1 269 ? -17.337 16.501 -14.670 1.00 50.00 269 ARG A O 1
ATOM 2178 N N . LYS A 1 270 ? -17.928 18.592 -14.024 1.00 46.31 270 LYS A N 1
ATOM 2179 C CA . LYS A 1 270 ? -16.573 19.175 -14.036 1.00 46.31 270 LYS A CA 1
ATOM 2180 C C . LYS A 1 270 ? -15.652 18.308 -13.164 1.00 46.31 270 LYS A C 1
ATOM 2182 O O . LYS A 1 270 ? -15.795 18.345 -11.938 1.00 46.31 270 LYS A O 1
ATOM 2187 N N . PRO A 1 271 ? -14.728 17.521 -13.741 1.00 53.34 271 PRO A N 1
ATOM 2188 C CA . PRO A 1 271 ? -13.780 16.783 -12.930 1.00 53.34 271 PRO A CA 1
ATOM 2189 C C . PRO A 1 271 ? -12.896 17.803 -12.210 1.00 53.34 271 PRO A C 1
ATOM 2191 O O . PRO A 1 271 ? -12.492 18.815 -12.786 1.00 53.34 271 PRO A O 1
ATOM 2194 N N . LEU A 1 272 ? -12.588 17.564 -10.937 1.00 58.50 272 LEU A N 1
ATOM 2195 C CA . LEU A 1 272 ? -11.568 18.347 -10.248 1.00 58.50 272 LEU A CA 1
ATOM 2196 C C . LEU A 1 272 ? -10.249 18.135 -11.017 1.00 58.50 272 LEU A C 1
ATOM 2198 O O . LEU A 1 272 ? -9.684 17.044 -10.972 1.00 58.50 272 LEU A O 1
ATOM 2202 N N . GLY A 1 273 ? -9.781 19.150 -11.759 1.00 57.53 273 GLY A N 1
ATOM 2203 C CA . GLY A 1 273 ? -8.697 19.084 -12.767 1.00 57.53 273 GLY A CA 1
ATOM 2204 C C . GLY A 1 273 ? -7.287 18.724 -12.260 1.00 57.53 273 GLY A C 1
ATOM 2205 O O . GLY A 1 273 ? -6.277 19.028 -12.895 1.00 57.53 273 GLY A O 1
ATOM 2206 N N . PHE A 1 274 ? -7.194 18.111 -11.085 1.00 65.00 274 PHE A N 1
ATOM 2207 C CA . PHE A 1 274 ? -5.981 17.594 -10.458 1.00 65.00 274 PHE A CA 1
ATOM 2208 C C . PHE A 1 274 ? -6.091 16.107 -10.078 1.00 65.00 274 PHE A C 1
ATOM 2210 O O . PHE A 1 274 ? -5.140 15.569 -9.514 1.00 65.00 274 PHE A O 1
ATOM 2217 N N . MET A 1 275 ? -7.224 15.446 -10.345 1.00 80.62 275 MET A N 1
ATOM 2218 C CA . MET A 1 275 ? -7.445 14.050 -9.962 1.00 80.62 275 MET A CA 1
ATOM 2219 C C . MET A 1 275 ? -6.881 13.072 -10.998 1.00 80.62 275 MET A C 1
ATOM 2221 O O . MET A 1 275 ? -7.226 13.129 -12.182 1.00 80.62 275 MET A O 1
ATOM 2225 N N . LEU A 1 276 ? -6.042 12.157 -10.510 1.00 91.69 276 LEU A N 1
ATOM 2226 C CA . LEU A 1 276 ? -5.633 10.944 -11.212 1.00 91.69 276 LEU A CA 1
ATOM 2227 C C . LEU A 1 276 ? -6.853 10.034 -11.378 1.00 91.69 276 LEU A C 1
ATOM 2229 O O . LEU A 1 276 ? -7.541 9.795 -10.388 1.00 91.69 276 LEU A O 1
ATOM 2233 N N . ARG A 1 277 ? -7.095 9.528 -12.593 1.00 93.38 277 ARG A N 1
ATOM 2234 C CA . ARG A 1 277 ? -8.204 8.609 -12.874 1.00 93.38 277 ARG A CA 1
ATOM 2235 C C . ARG A 1 277 ? -7.686 7.315 -13.487 1.00 93.38 277 ARG A C 1
ATOM 2237 O O . ARG A 1 277 ? -7.122 7.334 -14.583 1.00 93.38 277 ARG A O 1
ATOM 2244 N N . ILE A 1 278 ? -7.875 6.216 -12.766 1.00 95.75 278 ILE A N 1
ATOM 2245 C CA . ILE A 1 278 ? -7.470 4.869 -13.178 1.00 95.75 278 ILE A CA 1
ATOM 2246 C C . ILE A 1 278 ? -8.640 3.938 -12.895 1.00 95.75 278 ILE A C 1
ATOM 2248 O O . ILE A 1 278 ? -9.058 3.819 -11.743 1.00 95.75 278 ILE A O 1
ATOM 2252 N N . ILE A 1 279 ? -9.164 3.315 -13.946 1.00 95.62 279 ILE A N 1
ATOM 2253 C CA . ILE A 1 279 ? -10.304 2.402 -13.850 1.00 95.62 279 ILE A CA 1
ATOM 2254 C C . ILE A 1 279 ? -9.817 1.043 -13.355 1.00 95.62 279 ILE A C 1
ATOM 2256 O O . ILE A 1 279 ? -8.855 0.502 -13.896 1.00 95.62 279 ILE A O 1
ATOM 2260 N N . ASP A 1 280 ? -10.449 0.519 -12.310 1.00 95.69 280 ASP A N 1
ATOM 2261 C CA . ASP A 1 280 ? -10.170 -0.820 -11.796 1.00 95.69 280 ASP A CA 1
ATOM 2262 C C . ASP A 1 280 ? -10.650 -1.882 -12.813 1.00 95.69 280 ASP A C 1
ATOM 2264 O O . ASP A 1 280 ? -11.838 -1.910 -13.137 1.00 95.69 280 ASP A O 1
ATOM 2268 N N . PRO A 1 281 ? -9.770 -2.766 -13.327 1.00 96.31 281 PRO A N 1
ATOM 2269 C CA . PRO A 1 281 ? -10.167 -3.828 -14.259 1.00 96.31 281 PRO A CA 1
ATOM 2270 C C . PRO A 1 281 ? -11.158 -4.841 -13.671 1.00 96.31 281 PRO A C 1
ATOM 2272 O O . PRO A 1 281 ? -11.843 -5.534 -14.415 1.00 96.31 281 PRO A O 1
ATOM 2275 N N . THR A 1 282 ? -11.225 -4.943 -12.343 1.00 94.94 282 THR A N 1
ATOM 2276 C CA . THR A 1 282 ? -12.099 -5.882 -11.624 1.00 94.94 282 THR A CA 1
ATOM 2277 C C . THR A 1 282 ? -13.393 -5.235 -11.115 1.00 94.94 282 THR A C 1
ATOM 2279 O O . THR A 1 282 ? -14.298 -5.943 -10.673 1.00 94.94 282 THR A O 1
ATOM 2282 N N . ASP A 1 283 ? -13.492 -3.904 -11.198 1.00 93.31 283 ASP A N 1
ATOM 2283 C CA . ASP A 1 283 ? -14.659 -3.099 -10.814 1.00 93.31 283 ASP A CA 1
ATOM 2284 C C . ASP A 1 283 ? -14.676 -1.778 -11.622 1.00 93.31 283 ASP A C 1
ATOM 2286 O O . ASP A 1 283 ? -14.178 -0.755 -11.147 1.00 93.31 283 ASP A O 1
ATOM 2290 N N . PRO A 1 284 ? -15.227 -1.757 -12.852 1.00 91.00 284 PRO A N 1
ATOM 2291 C CA . PRO A 1 284 ? -15.148 -0.593 -13.746 1.00 91.00 284 PRO A CA 1
ATOM 2292 C C . PRO A 1 284 ? -15.742 0.717 -13.194 1.00 91.00 284 PRO A C 1
ATOM 2294 O O . PRO A 1 284 ? -15.378 1.805 -13.649 1.00 91.00 284 PRO A O 1
ATOM 2297 N N . GLU A 1 285 ? -16.612 0.642 -12.185 1.00 90.31 285 GLU A N 1
ATOM 2298 C CA . GLU A 1 285 ? -17.181 1.809 -11.499 1.00 90.31 285 GLU A CA 1
ATOM 2299 C C . GLU A 1 285 ? -16.206 2.427 -10.478 1.00 90.31 285 GLU A C 1
ATOM 2301 O O . GLU A 1 285 ? -16.364 3.567 -10.018 1.00 90.31 285 GLU A O 1
ATOM 2306 N N . ASN A 1 286 ? -15.157 1.695 -10.105 1.00 90.88 286 ASN A N 1
ATOM 2307 C CA . ASN A 1 286 ? -14.187 2.118 -9.116 1.00 90.88 286 ASN A CA 1
ATOM 2308 C C . ASN A 1 286 ? -12.994 2.843 -9.753 1.00 90.88 286 ASN A C 1
ATOM 2310 O O . ASN A 1 286 ? -12.056 2.245 -10.275 1.00 90.88 286 ASN A O 1
ATOM 2314 N N . ASP A 1 287 ? -12.968 4.168 -9.595 1.00 92.56 287 ASP A N 1
ATOM 2315 C CA . ASP A 1 287 ? -11.746 4.950 -9.798 1.00 92.56 287 ASP A CA 1
ATOM 2316 C C . ASP A 1 287 ? -10.787 4.766 -8.611 1.00 92.56 287 ASP A C 1
ATOM 2318 O O . ASP A 1 287 ? -11.034 5.257 -7.498 1.00 92.56 287 ASP A O 1
ATOM 2322 N N . VAL A 1 288 ? -9.673 4.079 -8.858 1.00 93.50 288 VAL A N 1
ATOM 2323 C CA . VAL A 1 288 ? -8.630 3.794 -7.860 1.00 93.50 288 VAL A CA 1
ATOM 2324 C C . VAL A 1 288 ? -7.776 5.037 -7.572 1.00 93.50 288 VAL A C 1
ATOM 2326 O O . VAL A 1 288 ? -7.242 5.188 -6.470 1.00 93.50 288 VAL A O 1
ATOM 2329 N N . GLY A 1 289 ? -7.685 5.971 -8.523 1.00 92.25 289 GLY A N 1
ATOM 2330 C CA . GLY A 1 289 ? -6.882 7.192 -8.415 1.00 92.25 289 GLY A CA 1
ATOM 2331 C C . GLY A 1 289 ? -7.524 8.303 -7.575 1.00 92.25 289 GLY A C 1
ATOM 2332 O O . GLY A 1 289 ? -6.823 9.210 -7.114 1.00 92.25 289 GLY A O 1
ATOM 2333 N N . LYS A 1 290 ? -8.833 8.219 -7.292 1.00 90.25 290 LYS A N 1
ATOM 2334 C CA . LYS A 1 290 ? -9.624 9.285 -6.641 1.00 90.25 290 LYS A CA 1
ATOM 2335 C C . LYS A 1 290 ? -9.066 9.797 -5.308 1.00 90.25 290 LYS A C 1
ATOM 2337 O O . LYS A 1 290 ? -9.249 10.962 -4.959 1.00 90.25 290 LYS A O 1
ATOM 2342 N N . GLY A 1 291 ? -8.391 8.937 -4.542 1.00 88.62 291 GLY A N 1
ATOM 2343 C CA . GLY A 1 291 ? -7.813 9.292 -3.241 1.00 88.62 291 GLY A CA 1
ATOM 2344 C C . GLY A 1 291 ? -6.488 10.060 -3.332 1.00 88.62 291 GLY A C 1
ATOM 2345 O O . GLY A 1 291 ? -6.096 10.731 -2.373 1.00 88.62 291 GLY A O 1
ATOM 2346 N N . SER A 1 292 ? -5.811 10.018 -4.481 1.00 92.56 292 SER A N 1
ATOM 2347 C CA . SER A 1 292 ? -4.436 10.494 -4.675 1.00 92.56 292 SER A CA 1
ATOM 2348 C C . SER A 1 292 ? -4.343 11.990 -4.992 1.00 92.56 292 SER A C 1
ATOM 2350 O O . SER A 1 292 ? -3.721 12.417 -5.963 1.00 92.56 292 SER A O 1
ATOM 2352 N N . HIS A 1 293 ? -4.922 12.836 -4.139 1.00 90.69 293 HIS A N 1
ATOM 2353 C CA . HIS A 1 293 ? -4.962 14.291 -4.341 1.00 90.69 293 HIS A CA 1
ATOM 2354 C C . HIS A 1 293 ? -3.586 14.992 -4.296 1.00 90.69 293 HIS A C 1
ATOM 2356 O O . HIS A 1 293 ? -3.482 16.166 -4.652 1.00 90.69 293 HIS A O 1
ATOM 2362 N N . LYS A 1 294 ? -2.507 14.306 -3.883 1.00 92.69 294 LYS A N 1
ATOM 2363 C CA . LYS A 1 294 ? -1.121 14.801 -3.983 1.00 92.69 294 LYS A CA 1
ATOM 2364 C C . LYS A 1 294 ? -0.392 14.302 -5.233 1.00 92.69 294 LYS A C 1
ATOM 2366 O O . LYS A 1 294 ? 0.831 14.444 -5.297 1.00 92.69 294 LYS A O 1
ATOM 2371 N N . ILE A 1 295 ? -1.096 13.785 -6.241 1.00 93.38 295 ILE A N 1
ATOM 2372 C CA . ILE A 1 295 ? -0.483 13.333 -7.497 1.00 93.38 295 ILE A CA 1
ATOM 2373 C C . ILE A 1 295 ? 0.468 14.364 -8.146 1.00 93.38 295 ILE A C 1
ATOM 2375 O O . ILE A 1 295 ? 1.545 13.946 -8.574 1.00 9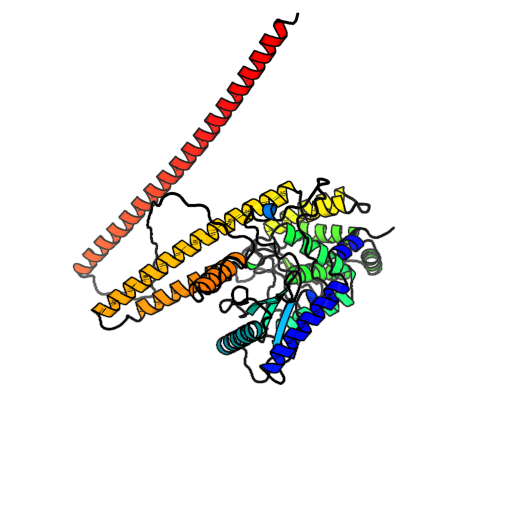3.38 295 ILE A O 1
ATOM 2379 N N . PRO A 1 296 ? 0.249 15.703 -8.104 1.00 92.88 296 PRO A N 1
ATOM 2380 C CA . PRO A 1 296 ? 1.229 16.640 -8.665 1.00 92.88 296 PRO A CA 1
ATOM 2381 C C . PRO A 1 296 ? 2.586 16.602 -7.943 1.00 92.88 296 PRO A C 1
ATOM 2383 O O . PRO A 1 296 ? 3.630 16.832 -8.553 1.00 92.88 296 PRO A O 1
ATOM 2386 N N . ARG A 1 297 ? 2.590 16.300 -6.635 1.00 93.50 297 ARG A N 1
ATOM 2387 C CA . ARG A 1 297 ? 3.820 16.119 -5.851 1.00 93.50 297 ARG A CA 1
ATOM 2388 C C . ARG A 1 297 ? 4.516 14.809 -6.213 1.00 93.50 297 ARG A C 1
ATOM 2390 O O . ARG A 1 297 ? 5.742 14.807 -6.282 1.00 93.50 297 ARG A O 1
ATOM 2397 N N . VAL A 1 298 ? 3.757 13.735 -6.441 1.00 94.12 298 VAL A N 1
ATOM 2398 C CA . VAL A 1 298 ? 4.294 12.436 -6.882 1.00 94.12 298 VAL A CA 1
ATOM 2399 C C . VAL A 1 298 ? 4.974 12.583 -8.240 1.00 94.12 298 VAL A C 1
ATOM 2401 O O . VAL A 1 298 ? 6.150 12.258 -8.349 1.00 94.12 298 VAL A O 1
ATOM 2404 N N . VAL A 1 299 ? 4.303 13.181 -9.230 1.00 94.56 299 VAL A N 1
ATOM 2405 C CA . VAL A 1 299 ? 4.861 13.369 -10.581 1.00 94.56 299 VAL A CA 1
ATOM 2406 C C . VAL A 1 299 ? 6.115 14.246 -10.555 1.00 94.56 299 VAL A C 1
ATOM 2408 O O . VAL A 1 299 ? 7.138 13.875 -11.121 1.00 94.56 299 VAL A O 1
ATOM 2411 N N . ARG A 1 300 ? 6.116 15.360 -9.804 1.00 94.94 300 ARG A N 1
ATOM 2412 C CA . ARG A 1 300 ? 7.332 16.182 -9.628 1.00 94.94 300 ARG A CA 1
ATOM 2413 C C . ARG A 1 300 ? 8.489 15.386 -9.015 1.00 94.94 300 ARG A C 1
ATOM 2415 O O . ARG A 1 300 ? 9.647 15.625 -9.348 1.00 94.94 300 ARG A O 1
ATOM 2422 N N . ALA A 1 301 ? 8.194 14.480 -8.087 1.00 94.81 301 ALA A N 1
ATOM 2423 C CA . ALA A 1 301 ? 9.203 13.619 -7.489 1.00 94.81 301 ALA A CA 1
ATOM 2424 C C . ALA A 1 301 ? 9.683 12.536 -8.477 1.00 94.81 301 ALA A C 1
ATOM 2426 O O . ALA A 1 301 ? 10.878 12.253 -8.495 1.00 94.81 301 ALA A O 1
ATOM 2427 N N . MET A 1 302 ? 8.805 12.003 -9.336 1.00 95.88 302 MET A N 1
ATOM 2428 C CA . MET A 1 302 ? 9.167 11.073 -10.414 1.00 95.88 302 MET A CA 1
ATOM 2429 C C . MET A 1 302 ? 10.077 11.724 -11.462 1.00 95.88 302 MET A C 1
ATOM 2431 O O . MET A 1 302 ? 11.042 11.093 -11.870 1.00 95.88 302 MET A O 1
ATOM 2435 N N . VAL A 1 303 ? 9.866 13.000 -11.820 1.00 96.81 303 VAL A N 1
ATOM 2436 C CA . VAL A 1 303 ? 10.794 13.749 -12.699 1.00 96.81 303 VAL A CA 1
ATOM 2437 C C . VAL A 1 303 ? 12.215 13.742 -12.127 1.00 96.81 303 VAL A C 1
ATOM 2439 O O . VAL A 1 303 ? 13.175 13.424 -12.825 1.00 96.81 303 VAL A O 1
ATOM 2442 N N . LYS A 1 304 ? 12.353 14.046 -10.830 1.00 96.31 304 LYS A N 1
ATOM 2443 C CA . LYS A 1 304 ? 13.656 14.031 -10.148 1.00 96.31 304 LYS A CA 1
ATOM 2444 C C . LYS A 1 304 ? 14.249 12.626 -10.069 1.00 96.31 304 LYS A C 1
ATOM 2446 O O . LYS A 1 304 ? 15.460 12.475 -10.203 1.00 96.31 304 LYS A O 1
ATOM 2451 N N . LEU A 1 305 ? 13.407 11.617 -9.837 1.00 97.00 305 LEU A N 1
ATOM 2452 C CA . LEU A 1 305 ? 13.821 10.218 -9.825 1.00 97.00 305 LEU A CA 1
ATOM 2453 C C . LEU A 1 305 ? 14.360 9.802 -11.199 1.00 97.00 305 LEU A C 1
ATOM 2455 O O . LEU A 1 305 ? 15.464 9.276 -11.258 1.00 97.00 305 LEU A O 1
ATOM 2459 N N . LYS A 1 306 ? 13.647 10.121 -12.287 1.00 97.62 306 LYS A N 1
ATOM 2460 C CA . LYS A 1 306 ? 14.064 9.858 -13.673 1.00 97.62 306 LYS A CA 1
ATOM 2461 C C . LYS A 1 306 ? 15.455 10.419 -13.949 1.00 97.62 306 LYS A C 1
ATOM 2463 O O . LYS A 1 306 ? 16.367 9.671 -14.279 1.00 97.62 306 LYS A O 1
ATOM 2468 N N . GLN A 1 307 ? 15.644 11.712 -13.680 1.00 97.56 307 GLN A N 1
ATOM 2469 C CA . GLN A 1 307 ? 16.933 12.390 -13.849 1.00 97.56 307 GLN A CA 1
ATOM 2470 C C . GLN A 1 307 ? 18.051 11.776 -12.996 1.00 97.56 307 GLN A C 1
ATOM 2472 O O . GLN A 1 307 ? 19.219 11.825 -13.371 1.00 97.56 307 GLN A O 1
ATOM 2477 N N . ALA A 1 308 ? 17.739 11.258 -11.807 1.00 97.00 308 ALA A N 1
ATOM 2478 C CA . ALA A 1 308 ? 18.726 10.614 -10.948 1.00 97.00 308 ALA A CA 1
ATOM 2479 C C . ALA A 1 308 ? 19.106 9.215 -11.455 1.00 97.00 308 ALA A C 1
ATOM 2481 O O . ALA A 1 308 ? 20.291 8.911 -11.513 1.00 97.00 308 ALA A O 1
ATOM 2482 N N . ILE A 1 309 ? 18.131 8.399 -11.864 1.00 97.44 309 ILE A N 1
ATOM 2483 C CA . ILE A 1 309 ? 18.362 7.061 -12.428 1.00 97.44 309 ILE A CA 1
ATOM 2484 C C . ILE A 1 309 ? 19.128 7.149 -13.754 1.00 97.44 309 ILE A C 1
ATOM 2486 O O . ILE A 1 309 ? 20.079 6.402 -13.962 1.00 97.44 309 ILE A O 1
ATOM 2490 N N . GLN A 1 310 ? 18.786 8.109 -14.617 1.00 97.06 310 GLN A N 1
ATOM 2491 C CA . GLN A 1 310 ? 19.516 8.350 -15.866 1.00 97.06 310 GLN A CA 1
ATOM 2492 C C . GLN A 1 310 ? 20.977 8.740 -15.614 1.00 97.06 310 GLN A C 1
ATOM 2494 O O . GLN A 1 310 ? 21.865 8.207 -16.265 1.00 97.06 310 GLN A O 1
ATOM 2499 N N . ARG A 1 311 ? 21.247 9.595 -14.616 1.00 97.31 311 ARG A N 1
ATOM 2500 C CA . ARG A 1 311 ? 22.623 9.952 -14.225 1.00 97.31 311 ARG A CA 1
ATOM 2501 C C . ARG A 1 311 ? 23.421 8.791 -13.637 1.00 97.31 311 ARG A C 1
ATOM 2503 O O . ARG A 1 311 ? 24.639 8.807 -13.742 1.00 97.31 311 ARG A O 1
ATOM 2510 N N . LEU A 1 312 ? 22.764 7.840 -12.973 1.00 95.94 312 LEU A N 1
ATOM 2511 C CA . LEU A 1 312 ? 23.439 6.652 -12.446 1.00 95.94 312 LEU A CA 1
ATOM 2512 C C . LEU A 1 312 ? 23.789 5.638 -13.543 1.00 95.94 312 LEU A C 1
ATOM 2514 O O . LEU A 1 312 ? 24.772 4.921 -13.391 1.00 95.94 312 LEU A O 1
ATOM 2518 N N . GLY A 1 313 ? 23.002 5.584 -14.620 1.00 95.94 313 GLY A N 1
ATOM 2519 C CA . GLY A 1 313 ? 23.191 4.617 -15.701 1.00 95.94 313 GLY A CA 1
ATOM 2520 C C . GLY A 1 313 ? 22.816 3.173 -15.321 1.00 95.94 313 GLY A C 1
ATOM 2521 O O . GLY A 1 313 ? 22.422 2.904 -14.183 1.00 95.94 313 GLY A O 1
ATOM 2522 N N . PRO A 1 314 ? 22.908 2.230 -16.275 1.00 94.06 314 PRO A N 1
ATOM 2523 C CA . PRO A 1 314 ? 22.570 0.819 -16.057 1.00 94.06 314 PRO A CA 1
ATOM 2524 C C . PRO A 1 314 ? 23.551 0.089 -15.123 1.00 94.06 314 PRO A C 1
ATOM 2526 O O . PRO A 1 314 ? 23.138 -0.811 -14.389 1.00 94.06 314 PRO A O 1
ATOM 2529 N N . ASP A 1 315 ? 24.814 0.518 -15.081 1.00 92.44 315 ASP A N 1
ATOM 2530 C CA . ASP A 1 315 ? 25.886 -0.092 -14.276 1.00 92.44 315 ASP A CA 1
ATOM 2531 C C . ASP A 1 315 ? 25.965 0.457 -12.840 1.00 92.44 315 ASP A C 1
ATOM 2533 O O . ASP A 1 315 ? 26.972 0.325 -12.146 1.00 92.44 315 ASP A O 1
ATOM 2537 N N . MET A 1 316 ? 24.884 1.086 -12.376 1.00 93.44 316 MET A N 1
ATOM 2538 C CA . MET A 1 316 ? 24.781 1.699 -11.055 1.00 93.44 316 MET A CA 1
ATOM 2539 C C . MET A 1 316 ? 25.107 0.738 -9.900 1.00 93.44 316 MET A C 1
ATOM 2541 O O . MET A 1 316 ? 24.611 -0.391 -9.813 1.00 93.44 316 MET A O 1
ATOM 2545 N N . GLU A 1 317 ? 25.847 1.247 -8.917 1.00 93.25 317 GLU A N 1
ATOM 2546 C CA . GLU A 1 317 ? 26.104 0.529 -7.671 1.00 93.25 317 GLU A CA 1
ATOM 2547 C C . GLU A 1 317 ? 24.930 0.640 -6.685 1.00 93.25 317 GLU A C 1
ATOM 2549 O O . GLU A 1 317 ? 24.280 1.684 -6.548 1.00 93.25 317 GLU A O 1
ATOM 2554 N N . PHE A 1 318 ? 24.666 -0.436 -5.936 1.00 93.06 318 PHE A N 1
ATOM 2555 C CA . PHE A 1 318 ? 23.506 -0.517 -5.036 1.00 93.06 318 PHE A CA 1
ATOM 2556 C C . PHE A 1 318 ? 23.444 0.581 -3.966 1.00 93.06 318 PHE A C 1
ATOM 2558 O O . PHE A 1 318 ? 22.345 1.086 -3.732 1.00 93.06 318 PHE A O 1
ATOM 2565 N N . PRO A 1 319 ? 24.553 1.017 -3.332 1.00 92.00 319 PRO A N 1
ATOM 2566 C CA . PRO A 1 319 ? 24.504 2.135 -2.391 1.00 92.00 319 PRO A CA 1
ATOM 2567 C C . PRO A 1 319 ? 24.060 3.454 -3.038 1.00 92.00 319 PRO A C 1
ATOM 2569 O O . PRO A 1 319 ? 23.380 4.261 -2.399 1.00 92.00 319 PRO A O 1
ATOM 2572 N N . ALA A 1 320 ? 24.421 3.685 -4.304 1.00 92.56 320 ALA A N 1
ATOM 2573 C CA . ALA A 1 320 ? 24.020 4.879 -5.039 1.00 92.56 320 ALA A CA 1
ATOM 2574 C C . ALA A 1 320 ? 22.532 4.820 -5.416 1.00 92.56 320 ALA A C 1
ATOM 2576 O O . ALA A 1 320 ? 21.795 5.779 -5.164 1.00 92.56 320 ALA A O 1
ATOM 2577 N N . LEU A 1 321 ? 22.072 3.671 -5.924 1.00 93.69 321 LEU A N 1
ATOM 2578 C CA . LEU A 1 321 ? 20.659 3.428 -6.222 1.00 93.69 321 LEU A CA 1
ATOM 2579 C C . LEU A 1 321 ? 19.786 3.560 -4.966 1.00 93.69 321 LEU A C 1
ATOM 2581 O O . LEU A 1 321 ? 18.768 4.254 -4.978 1.00 93.69 321 LEU A O 1
ATOM 2585 N N . ASP A 1 322 ? 20.214 2.971 -3.850 1.00 91.38 322 ASP A N 1
ATOM 2586 C CA . ASP A 1 322 ? 19.496 3.078 -2.586 1.00 91.38 322 ASP A CA 1
ATOM 2587 C C . ASP A 1 322 ? 19.399 4.523 -2.091 1.00 91.38 322 ASP A C 1
ATOM 2589 O O . ASP A 1 322 ? 18.348 4.937 -1.602 1.00 91.38 322 ASP A O 1
ATOM 2593 N N . ARG A 1 323 ? 20.459 5.323 -2.244 1.00 91.00 323 ARG A N 1
ATOM 2594 C CA . ARG A 1 323 ? 20.436 6.751 -1.895 1.00 91.00 323 ARG A CA 1
ATOM 2595 C C . ARG A 1 323 ? 19.425 7.520 -2.746 1.00 91.00 323 ARG A C 1
ATOM 2597 O O . ARG A 1 323 ? 18.718 8.378 -2.221 1.00 91.00 323 ARG A O 1
ATOM 2604 N N . VAL A 1 324 ? 19.323 7.208 -4.038 1.00 93.69 324 VAL A N 1
ATOM 2605 C CA . VAL A 1 324 ? 18.334 7.822 -4.940 1.00 93.69 324 VAL A CA 1
ATOM 2606 C C . VAL A 1 324 ? 16.907 7.443 -4.536 1.00 93.69 324 VAL A C 1
ATOM 2608 O O . VAL A 1 324 ? 16.045 8.320 -4.414 1.00 93.69 324 VAL A O 1
ATOM 2611 N N . LEU A 1 325 ? 16.660 6.158 -4.270 1.00 92.38 325 LEU A N 1
ATOM 2612 C CA . LEU A 1 325 ? 15.325 5.664 -3.939 1.00 92.38 325 LEU A CA 1
ATOM 2613 C C . LEU A 1 325 ? 14.886 6.082 -2.526 1.00 92.38 325 LEU A C 1
ATOM 2615 O O . LEU A 1 325 ? 13.776 6.583 -2.342 1.00 92.38 325 LEU A O 1
ATOM 2619 N N . SER A 1 326 ? 15.769 5.950 -1.536 1.00 87.19 326 SER A N 1
ATOM 2620 C CA . SER A 1 326 ? 15.445 6.177 -0.122 1.00 87.19 326 SER A CA 1
ATOM 2621 C C . SER A 1 326 ? 15.755 7.578 0.405 1.00 87.19 326 SER A C 1
ATOM 2623 O O . SER A 1 326 ? 15.263 7.967 1.462 1.00 87.19 326 SER A O 1
ATOM 2625 N N . GLY A 1 327 ? 16.504 8.382 -0.348 1.00 85.69 327 GLY A N 1
ATOM 2626 C CA . GLY A 1 327 ? 16.986 9.688 0.098 1.00 85.69 327 GLY A CA 1
ATOM 2627 C C . GLY A 1 327 ? 18.288 9.624 0.896 1.00 85.69 327 GLY A C 1
ATOM 2628 O O . GLY A 1 327 ? 18.785 8.556 1.264 1.00 85.69 327 GLY A O 1
ATOM 2629 N N . THR A 1 328 ? 18.861 10.798 1.148 1.00 81.75 328 THR A N 1
ATOM 2630 C CA . THR A 1 328 ? 20.112 10.931 1.907 1.00 81.75 328 THR A CA 1
ATOM 2631 C C . THR A 1 328 ? 19.887 10.684 3.404 1.00 81.75 328 THR A C 1
ATOM 2633 O O . THR A 1 328 ? 18.767 10.846 3.895 1.00 81.75 328 THR A O 1
ATOM 2636 N N . PRO A 1 329 ? 20.933 10.331 4.176 1.00 79.38 329 PRO A N 1
ATOM 2637 C CA . PRO A 1 329 ? 20.825 10.232 5.633 1.00 79.38 329 PRO A CA 1
ATOM 2638 C C . PRO A 1 329 ? 20.242 11.497 6.284 1.00 79.38 329 PRO A C 1
ATOM 2640 O O . PRO A 1 329 ? 19.359 11.391 7.129 1.00 79.38 329 PRO A O 1
ATOM 2643 N N . ALA A 1 330 ? 20.646 12.682 5.817 1.00 80.19 330 ALA A N 1
ATOM 2644 C CA . ALA A 1 330 ? 20.119 13.959 6.299 1.00 80.19 330 ALA A CA 1
ATOM 2645 C C . ALA A 1 330 ? 18.624 14.144 5.978 1.00 80.19 330 ALA A C 1
ATOM 2647 O O . ALA A 1 330 ? 17.861 14.625 6.814 1.00 80.19 330 ALA A O 1
ATOM 2648 N N . GLU A 1 331 ? 18.171 13.730 4.788 1.00 80.31 331 GLU A N 1
ATOM 2649 C CA . GLU A 1 331 ? 16.741 13.736 4.453 1.00 80.31 331 GLU A CA 1
ATOM 2650 C C . GLU A 1 331 ? 15.954 12.797 5.375 1.00 80.31 331 GLU A C 1
ATOM 2652 O O . GLU A 1 331 ? 14.896 13.178 5.876 1.00 80.31 331 GLU A O 1
ATOM 2657 N N . LYS A 1 332 ? 16.482 11.596 5.647 1.00 78.19 332 LYS A N 1
ATOM 2658 C CA . LYS A 1 332 ? 15.863 10.627 6.564 1.00 78.19 332 LYS A CA 1
ATOM 2659 C C . LYS A 1 332 ? 15.770 11.172 7.988 1.00 78.19 332 LYS A C 1
ATOM 2661 O O . LYS A 1 332 ? 14.706 11.094 8.594 1.00 78.19 332 LYS A O 1
ATOM 2666 N N . GLU A 1 333 ? 16.836 11.775 8.503 1.00 80.25 333 GLU A N 1
ATOM 2667 C CA . GLU A 1 333 ? 16.850 12.401 9.829 1.00 80.25 333 GLU A CA 1
ATOM 2668 C C . GLU A 1 333 ? 15.853 13.566 9.926 1.00 80.25 333 GLU A C 1
ATOM 2670 O O . GLU A 1 333 ? 15.078 13.667 10.885 1.00 80.25 333 GLU A O 1
ATOM 2675 N N . MET A 1 334 ? 15.793 14.407 8.891 1.00 80.88 334 MET A N 1
ATOM 2676 C CA . MET A 1 334 ? 14.800 15.474 8.793 1.00 80.88 334 MET A CA 1
ATOM 2677 C C . MET A 1 334 ? 13.372 14.906 8.807 1.00 80.88 334 MET A C 1
ATOM 2679 O O . MET A 1 334 ? 12.502 15.443 9.498 1.00 80.88 334 MET A O 1
ATOM 2683 N N . PHE A 1 335 ? 13.116 13.806 8.093 1.00 79.06 335 PHE A N 1
ATOM 2684 C CA . PHE A 1 335 ? 11.813 13.141 8.088 1.00 79.06 335 PHE A CA 1
ATOM 2685 C C . PHE A 1 335 ? 11.440 12.552 9.447 1.00 79.06 335 PHE A C 1
ATOM 2687 O O . PHE A 1 335 ? 10.293 12.706 9.870 1.00 79.06 335 PHE A O 1
ATOM 2694 N N . LEU A 1 336 ? 12.385 11.921 10.146 1.00 78.06 336 LEU A N 1
ATOM 2695 C CA . LEU A 1 336 ? 12.172 11.413 11.503 1.00 78.06 336 LEU A CA 1
ATOM 2696 C C . LEU A 1 336 ? 11.837 12.556 12.466 1.00 78.06 336 LEU A C 1
ATOM 2698 O O . LEU A 1 336 ? 10.863 12.474 13.213 1.00 78.06 336 LEU A O 1
ATOM 2702 N N . THR A 1 337 ? 12.567 13.668 12.373 1.00 81.00 337 THR A N 1
ATOM 2703 C CA . THR A 1 337 ? 12.306 14.874 13.169 1.00 81.00 337 THR A CA 1
ATOM 2704 C C . THR A 1 337 ? 10.920 15.454 12.876 1.00 81.00 337 THR A C 1
ATOM 2706 O O . THR A 1 337 ? 10.177 15.816 13.794 1.00 81.00 337 THR A O 1
ATOM 2709 N N . GLN A 1 338 ? 10.531 15.516 11.598 1.00 80.50 338 GLN A N 1
ATOM 2710 C CA . GLN A 1 338 ? 9.212 15.991 11.184 1.00 80.50 338 GLN A CA 1
ATOM 2711 C C . GLN A 1 338 ? 8.093 15.070 11.684 1.00 80.50 338 GLN A C 1
ATOM 2713 O O . GLN A 1 338 ? 7.077 15.573 12.168 1.00 80.50 338 GLN A O 1
ATOM 2718 N N . LYS A 1 339 ? 8.284 13.747 11.613 1.00 80.56 339 LYS A N 1
ATOM 2719 C CA . LYS A 1 339 ? 7.346 12.751 12.145 1.00 80.56 339 LYS A CA 1
ATOM 2720 C C . LYS A 1 339 ? 7.184 12.908 13.657 1.00 80.56 339 LYS A C 1
ATOM 2722 O O . LYS A 1 339 ? 6.067 13.108 14.115 1.00 80.56 339 LYS A O 1
ATOM 2727 N N . ALA A 1 340 ? 8.280 12.980 14.411 1.00 79.19 340 ALA A N 1
ATOM 2728 C CA . ALA A 1 340 ? 8.240 13.197 15.859 1.00 79.19 340 ALA A CA 1
ATOM 2729 C C . ALA A 1 340 ? 7.558 14.526 16.244 1.00 79.19 340 ALA A C 1
ATOM 2731 O O . ALA A 1 340 ? 6.860 14.630 17.254 1.00 79.19 340 ALA A O 1
ATOM 2732 N N . HIS A 1 341 ? 7.736 15.584 15.447 1.00 82.75 341 HIS A N 1
ATOM 2733 C CA . HIS A 1 341 ? 6.993 16.830 15.640 1.00 82.75 341 HIS A CA 1
ATOM 2734 C C . HIS A 1 341 ? 5.494 16.665 15.347 1.00 82.75 341 HIS A C 1
ATOM 2736 O O . HIS A 1 341 ? 4.655 17.175 16.092 1.00 82.75 341 HIS A O 1
ATOM 2742 N N . GLN A 1 342 ? 5.149 15.947 14.278 1.00 84.00 342 GLN A N 1
ATOM 2743 C CA . GLN A 1 342 ? 3.766 15.649 13.927 1.00 84.00 342 GLN A CA 1
ATOM 2744 C C . GLN A 1 342 ? 3.074 14.811 15.007 1.00 84.00 342 GLN A C 1
ATOM 2746 O O . GLN A 1 342 ? 1.943 15.133 15.361 1.00 84.00 342 GLN A O 1
ATOM 2751 N N . ASP A 1 343 ? 3.747 13.810 15.567 1.00 83.69 343 ASP A N 1
ATOM 2752 C CA . ASP A 1 343 ? 3.204 12.943 16.615 1.00 83.69 343 ASP A CA 1
ATOM 2753 C C . ASP A 1 343 ? 2.952 13.732 17.907 1.00 83.69 343 ASP A C 1
ATOM 2755 O O . ASP A 1 343 ? 1.843 13.696 18.443 1.00 83.69 343 ASP A O 1
ATOM 2759 N N . ARG A 1 344 ? 3.883 14.610 18.311 1.00 85.88 344 ARG A N 1
ATOM 2760 C CA . ARG A 1 344 ? 3.654 15.561 19.418 1.00 85.88 344 ARG A CA 1
ATOM 2761 C C . ARG A 1 344 ? 2.446 16.471 19.183 1.00 85.88 344 ARG A C 1
ATOM 2763 O O . ARG A 1 344 ? 1.649 16.704 20.093 1.00 85.88 344 ARG A O 1
ATOM 2770 N N . ASN A 1 345 ? 2.279 16.985 17.965 1.00 88.75 345 ASN A N 1
ATOM 2771 C CA . ASN A 1 345 ? 1.121 17.812 17.621 1.00 88.75 345 ASN A CA 1
ATOM 2772 C C . ASN A 1 345 ? -0.182 17.002 17.621 1.00 88.75 345 ASN A C 1
ATOM 2774 O O . ASN A 1 345 ? -1.196 17.487 18.121 1.00 88.75 345 ASN A O 1
ATOM 2778 N N . ASN A 1 346 ? -0.162 15.779 17.085 1.00 88.50 346 ASN A N 1
ATOM 2779 C CA . ASN A 1 346 ? -1.298 14.862 17.100 1.00 88.50 346 ASN A CA 1
ATOM 2780 C C . ASN A 1 346 ? -1.742 14.587 18.539 1.00 88.50 346 ASN A C 1
ATOM 2782 O O . ASN A 1 346 ? -2.929 14.707 18.837 1.00 88.50 346 ASN A O 1
ATOM 2786 N N . ARG A 1 347 ? -0.788 14.320 19.436 1.00 89.31 347 ARG A N 1
ATOM 2787 C CA . ARG A 1 347 ? -1.056 14.083 20.851 1.00 89.31 347 ARG A CA 1
ATOM 2788 C C . ARG A 1 347 ? -1.652 15.304 21.545 1.00 89.31 347 ARG A C 1
ATOM 2790 O O . ARG A 1 347 ? -2.681 15.208 22.205 1.00 89.31 347 ARG A O 1
ATOM 2797 N N . LYS A 1 348 ? -1.079 16.490 21.320 1.00 92.31 348 LYS A N 1
ATOM 2798 C CA . LYS A 1 348 ? -1.635 17.750 21.838 1.00 92.31 348 LYS A CA 1
ATOM 2799 C C . LYS A 1 348 ? -3.078 17.977 21.374 1.00 92.31 348 LYS A C 1
ATOM 2801 O O . LYS A 1 348 ? -3.917 18.402 22.166 1.00 92.31 348 LYS A O 1
ATOM 2806 N N . MET A 1 349 ? -3.367 17.709 20.101 1.00 92.88 349 MET A N 1
ATOM 2807 C CA . MET A 1 349 ? -4.714 17.839 19.541 1.00 92.88 349 MET A CA 1
ATOM 2808 C C . MET A 1 349 ? -5.687 16.820 20.142 1.00 92.88 349 MET A C 1
ATOM 2810 O O . MET A 1 349 ? -6.815 17.197 20.453 1.00 92.88 349 MET A O 1
ATOM 2814 N N . GLN A 1 350 ? -5.256 15.573 20.351 1.00 94.44 350 GLN A N 1
ATOM 2815 C CA . GLN A 1 350 ? -6.056 14.540 21.014 1.00 94.44 350 GLN A CA 1
ATOM 2816 C C . GLN A 1 350 ? -6.445 14.979 22.430 1.00 94.44 350 GLN A C 1
ATOM 2818 O O . GLN A 1 350 ? -7.636 15.062 22.719 1.00 94.44 350 GLN A O 1
ATOM 2823 N N . LEU A 1 351 ? -5.485 15.416 23.251 1.00 93.25 351 LEU A N 1
ATOM 2824 C CA . LEU A 1 351 ? -5.757 15.909 24.608 1.00 93.25 351 LEU A CA 1
ATOM 2825 C C . LEU A 1 351 ? -6.715 17.113 24.610 1.00 93.25 351 LEU A C 1
ATOM 2827 O O . LEU A 1 351 ? -7.570 17.246 25.486 1.00 93.25 351 LEU A O 1
ATOM 2831 N N . GLN A 1 352 ? -6.605 18.009 23.623 1.00 95.00 352 GLN A N 1
ATOM 2832 C CA . GLN A 1 352 ? -7.548 19.121 23.469 1.00 95.00 352 GLN A CA 1
ATOM 2833 C C . GLN A 1 352 ? -8.962 18.645 23.119 1.00 95.00 352 GLN A C 1
ATOM 2835 O O . GLN A 1 352 ? -9.935 19.174 23.662 1.00 95.00 352 GLN A O 1
ATOM 2840 N N . MET A 1 353 ? -9.095 17.677 22.211 1.00 94.56 353 MET A N 1
ATOM 2841 C CA . MET A 1 353 ? -10.389 17.100 21.844 1.00 94.56 353 MET A CA 1
ATOM 2842 C C . MET A 1 353 ? -11.016 16.348 23.020 1.00 94.56 353 MET A C 1
ATOM 2844 O O . MET A 1 353 ? -12.200 16.539 23.291 1.00 94.56 353 MET A O 1
ATOM 2848 N N . GLU A 1 354 ? -10.220 15.595 23.773 1.00 93.19 354 GLU A N 1
ATOM 2849 C CA . GLU A 1 354 ? -10.657 14.875 24.966 1.00 93.19 354 GLU A CA 1
ATOM 2850 C C . GLU A 1 354 ? -11.156 15.831 26.062 1.00 93.19 354 GLU A C 1
ATOM 2852 O O . GLU A 1 354 ? -12.247 15.650 26.601 1.00 93.19 354 GLU A O 1
ATOM 2857 N N . ARG A 1 355 ? -10.432 16.927 26.336 1.00 95.12 355 ARG A N 1
ATOM 2858 C CA . ARG A 1 355 ? -10.888 17.974 27.274 1.00 95.12 355 ARG A CA 1
ATOM 2859 C C . ARG A 1 355 ? -12.225 18.587 26.852 1.00 95.12 355 ARG A C 1
ATOM 2861 O O . ARG A 1 355 ? -13.075 18.855 27.702 1.00 95.12 355 ARG A O 1
ATOM 2868 N N . ARG A 1 356 ? -12.422 18.820 25.547 1.00 94.62 356 ARG A N 1
ATOM 2869 C CA . ARG A 1 356 ? -13.691 19.338 25.005 1.00 94.62 356 ARG A CA 1
ATOM 2870 C C . ARG A 1 356 ? -14.826 18.337 25.180 1.00 94.62 356 ARG A C 1
ATOM 2872 O O . ARG A 1 356 ? -15.920 18.760 25.540 1.00 94.62 356 ARG A O 1
ATOM 2879 N N . LEU A 1 357 ? -14.558 17.053 24.950 1.00 94.00 357 LEU A N 1
ATOM 2880 C CA . LEU A 1 357 ? -15.530 15.983 25.137 1.00 94.00 357 LEU A CA 1
ATOM 2881 C C . LEU A 1 357 ? -15.952 15.878 26.608 1.00 94.00 357 LEU A C 1
ATOM 2883 O O . LEU A 1 357 ? -17.131 16.054 26.895 1.00 94.00 357 LEU A O 1
ATOM 2887 N N . ARG A 1 358 ? -14.996 15.782 27.541 1.00 94.44 358 ARG A N 1
ATOM 2888 C CA . ARG A 1 358 ? -15.279 15.747 28.990 1.00 94.44 358 ARG A CA 1
ATOM 2889 C C . ARG A 1 358 ? -16.059 16.974 29.473 1.00 94.44 358 ARG A C 1
ATOM 2891 O O . ARG A 1 358 ? -16.925 16.874 30.337 1.00 94.44 358 ARG A O 1
ATOM 2898 N N . ARG A 1 359 ? -15.766 18.169 28.938 1.00 95.12 359 ARG A N 1
ATOM 2899 C CA . ARG A 1 359 ? -16.535 19.387 29.261 1.00 95.12 359 ARG A CA 1
ATOM 2900 C C . ARG A 1 359 ? -17.969 19.303 28.742 1.00 95.12 359 ARG A C 1
ATOM 2902 O O . ARG A 1 359 ? -18.878 19.720 29.451 1.00 95.12 359 ARG A O 1
ATOM 2909 N N . ALA A 1 360 ? -18.166 18.803 27.525 1.00 93.25 360 ALA A N 1
ATOM 2910 C CA . ALA A 1 360 ? -19.494 18.639 26.949 1.00 93.25 360 ALA A CA 1
ATOM 2911 C C . ALA A 1 360 ? -20.320 17.599 27.723 1.00 93.25 360 ALA A C 1
ATOM 2913 O O . ALA A 1 360 ? -21.490 17.854 27.988 1.00 93.25 360 ALA A O 1
ATOM 2914 N N . GLU A 1 361 ? -19.704 16.488 28.134 1.00 93.31 361 GLU A N 1
ATOM 2915 C CA . GLU A 1 361 ? -20.338 15.430 28.934 1.00 93.31 361 GLU A CA 1
ATOM 2916 C C . GLU A 1 361 ? -20.790 15.959 30.296 1.00 93.31 361 GLU A C 1
ATOM 2918 O O . GLU A 1 361 ? -21.980 15.916 30.589 1.00 93.31 361 GLU A O 1
ATOM 2923 N N . ARG A 1 362 ? -19.901 16.620 31.051 1.00 93.94 362 ARG A N 1
ATOM 2924 C CA . ARG A 1 362 ? -20.272 17.258 32.330 1.00 93.94 362 ARG A CA 1
ATOM 2925 C C . ARG A 1 362 ? -21.380 18.298 32.188 1.00 93.94 362 ARG A C 1
ATOM 2927 O O . ARG A 1 362 ? -22.217 18.452 33.071 1.00 93.94 362 ARG A O 1
ATOM 2934 N N . ASN A 1 363 ? -21.378 19.065 31.098 1.00 91.81 363 ASN A N 1
ATOM 2935 C CA . ASN A 1 363 ? -22.440 20.037 30.843 1.00 91.81 363 ASN A CA 1
ATOM 2936 C C . ASN A 1 363 ? -23.777 19.347 30.533 1.00 91.81 363 ASN A C 1
ATOM 2938 O O . ASN A 1 363 ? -24.822 19.869 30.913 1.00 91.81 363 ASN A O 1
ATOM 2942 N N . ALA A 1 364 ? -23.749 18.204 29.844 1.00 90.75 364 ALA A N 1
ATOM 2943 C CA . ALA A 1 364 ? -24.936 17.410 29.561 1.00 90.75 364 ALA A CA 1
ATOM 2944 C C . ALA A 1 364 ? -25.487 16.739 30.824 1.00 90.75 364 ALA A C 1
ATOM 2946 O O . ALA A 1 364 ? -26.694 16.791 31.032 1.00 90.75 364 ALA A O 1
ATOM 2947 N N . GLU A 1 365 ? -24.621 16.201 31.687 1.00 90.81 365 GLU A N 1
ATOM 2948 C CA . GLU A 1 365 ? -24.983 15.652 33.004 1.00 90.81 365 GLU A CA 1
ATOM 2949 C C . GLU A 1 365 ? -25.669 16.711 33.872 1.00 90.81 365 GLU A C 1
ATOM 2951 O O . GLU A 1 365 ? -26.812 16.527 34.275 1.00 90.81 365 GLU A O 1
ATOM 2956 N N . LYS A 1 366 ? -25.056 17.893 34.032 1.00 90.12 366 LYS A N 1
ATOM 2957 C CA . LYS A 1 366 ? -25.669 19.018 34.767 1.00 90.12 366 LYS A CA 1
ATOM 2958 C C . LYS A 1 366 ? -27.004 19.472 34.174 1.00 90.12 366 LYS A C 1
ATOM 2960 O O . LYS A 1 366 ? -27.890 19.934 34.890 1.00 90.12 366 LYS A O 1
ATOM 2965 N N . ALA A 1 367 ? -27.150 19.411 32.850 1.00 85.94 367 ALA A N 1
ATOM 2966 C CA . ALA A 1 367 ? -28.416 19.730 32.196 1.00 85.94 367 ALA A CA 1
ATOM 2967 C C . ALA A 1 367 ? -29.476 18.647 32.445 1.00 85.94 367 ALA A C 1
ATOM 2969 O O . ALA A 1 367 ? -30.654 18.985 32.558 1.00 85.94 367 ALA A O 1
ATOM 2970 N N . ALA A 1 368 ? -29.061 17.382 32.544 1.00 89.31 368 ALA A N 1
ATOM 2971 C CA . ALA A 1 368 ? -29.917 16.252 32.876 1.00 89.31 368 ALA A CA 1
ATOM 2972 C C . ALA A 1 368 ? -30.398 16.325 34.325 1.00 89.31 368 ALA A C 1
ATOM 2974 O O . ALA A 1 368 ? -31.596 16.221 34.546 1.00 89.31 368 ALA A O 1
ATOM 2975 N N . GLU A 1 369 ? -29.508 16.610 35.280 1.00 90.00 369 GLU A N 1
ATOM 2976 C CA . GLU A 1 369 ? -29.850 16.801 36.699 1.00 90.00 369 GLU A CA 1
ATOM 2977 C C . GLU A 1 369 ? -30.945 17.861 36.880 1.00 90.00 369 GLU A C 1
ATOM 2979 O O . GLU A 1 369 ? -31.892 17.668 37.633 1.00 90.00 369 GLU A O 1
ATOM 2984 N N . ARG A 1 370 ? -30.874 18.965 36.125 1.00 86.38 370 ARG A N 1
ATOM 2985 C CA . ARG A 1 370 ? -31.875 20.044 36.178 1.00 86.38 370 ARG A CA 1
ATOM 2986 C C . ARG A 1 370 ? -33.211 19.707 35.513 1.00 86.38 370 ARG A C 1
ATOM 2988 O O . ARG A 1 370 ? -34.194 20.388 35.776 1.00 86.38 370 ARG A O 1
ATOM 2995 N N . ARG A 1 371 ? -33.240 18.760 34.570 1.00 82.19 371 ARG A N 1
ATOM 2996 C CA . ARG A 1 371 ? -34.399 18.498 33.687 1.00 82.19 371 ARG A CA 1
ATOM 2997 C C . ARG A 1 371 ? -34.915 17.057 33.757 1.00 82.19 371 ARG A C 1
ATOM 2999 O O . ARG A 1 371 ? -35.777 16.693 32.963 1.00 82.19 371 ARG A O 1
ATOM 3006 N N . GLY A 1 372 ? -34.343 16.222 34.621 1.00 84.00 372 GLY A N 1
ATOM 3007 C CA . GLY A 1 372 ? -34.604 14.783 34.730 1.00 84.00 372 GLY A CA 1
ATOM 3008 C C . GLY A 1 372 ? -34.134 13.925 33.542 1.00 84.00 372 GLY A C 1
ATOM 3009 O O . GLY A 1 372 ? -34.153 12.704 33.639 1.00 84.00 372 GLY A O 1
ATOM 3010 N N . ARG A 1 373 ? -33.718 14.518 32.410 1.00 83.88 373 ARG A N 1
ATOM 3011 C CA . ARG A 1 373 ? -33.262 13.789 31.211 1.00 83.88 373 ARG A CA 1
ATOM 3012 C C . ARG A 1 373 ? -32.313 14.602 30.332 1.00 83.88 373 ARG A C 1
ATOM 3014 O O . ARG A 1 373 ? -32.411 15.829 30.254 1.00 83.88 373 ARG A O 1
ATOM 3021 N N . ILE A 1 374 ? -31.448 13.910 29.588 1.00 82.94 374 ILE A N 1
ATOM 3022 C CA . ILE A 1 374 ? -30.650 14.512 28.510 1.00 82.94 374 ILE A CA 1
ATOM 3023 C C . ILE A 1 374 ? -31.549 14.709 27.282 1.00 82.94 374 ILE A C 1
ATOM 3025 O O . ILE A 1 374 ? -32.208 13.782 26.822 1.00 82.94 374 ILE A O 1
ATOM 3029 N N . GLY A 1 375 ? -31.581 15.924 26.730 1.00 87.81 375 GLY A N 1
ATOM 3030 C CA . GLY A 1 375 ? -32.342 16.206 25.511 1.00 87.81 375 GLY A CA 1
ATOM 3031 C C . GLY A 1 375 ? -31.729 15.533 24.265 1.00 87.81 375 GLY A C 1
ATOM 3032 O O . GLY A 1 375 ? -30.500 15.551 24.127 1.00 87.81 375 GLY A O 1
ATOM 3033 N N . PRO A 1 376 ? -32.536 15.048 23.298 1.00 89.56 376 PRO A N 1
ATOM 3034 C CA . PRO A 1 376 ? -32.041 14.343 22.105 1.00 89.56 376 PRO A CA 1
ATOM 3035 C C . PRO A 1 376 ? -30.988 15.120 21.295 1.00 89.56 376 PRO A C 1
ATOM 3037 O O . PRO A 1 376 ? -30.023 14.551 20.790 1.00 89.56 376 PRO A O 1
ATOM 3040 N N . ALA A 1 377 ? -31.121 16.449 21.208 1.00 88.94 377 ALA A N 1
ATOM 3041 C CA . ALA A 1 377 ? -30.160 17.305 20.507 1.00 88.94 377 ALA A CA 1
ATOM 3042 C C . ALA A 1 377 ? -28.772 17.338 21.179 1.00 88.94 377 ALA A C 1
ATOM 3044 O O . ALA A 1 377 ? -27.748 17.404 20.491 1.00 88.94 377 ALA A O 1
ATOM 3045 N N . VAL A 1 378 ? -28.725 17.276 22.515 1.00 89.56 378 VAL A N 1
ATOM 3046 C CA . VAL A 1 378 ? -27.474 17.227 23.287 1.00 89.56 378 VAL A CA 1
ATOM 3047 C C . VAL A 1 378 ? -26.815 15.865 23.108 1.00 89.56 378 VAL A C 1
ATOM 3049 O O . VAL A 1 378 ? -25.623 15.809 22.813 1.00 89.56 378 VAL A O 1
ATOM 3052 N N . GLN A 1 379 ? -27.599 14.787 23.183 1.00 89.81 379 GLN A N 1
ATOM 3053 C CA . GLN A 1 379 ? -27.124 13.423 22.952 1.00 89.81 379 GLN A CA 1
ATOM 3054 C C . GLN A 1 379 ? -26.514 13.266 21.552 1.00 89.81 379 GLN A C 1
ATOM 3056 O O . GLN A 1 379 ? -25.354 12.880 21.430 1.00 89.81 379 GLN A O 1
ATOM 3061 N N . LYS A 1 380 ? -27.226 13.705 20.505 1.00 92.38 380 LYS A N 1
ATOM 3062 C CA . LYS A 1 380 ? -26.725 13.704 19.118 1.00 92.38 380 LYS A CA 1
ATOM 3063 C C . LYS A 1 380 ? -25.449 14.538 18.950 1.00 92.38 380 LYS A C 1
ATOM 3065 O O . LYS A 1 380 ? -24.560 14.197 18.169 1.00 92.38 380 LYS A O 1
ATOM 3070 N N . SER A 1 381 ? -25.340 15.652 19.675 1.00 92.69 381 SER A N 1
ATOM 3071 C CA . SER A 1 381 ? -24.145 16.505 19.644 1.00 92.69 381 SER A CA 1
ATOM 3072 C C . SER A 1 381 ? -22.939 15.850 20.322 1.00 92.69 381 SER A C 1
ATOM 3074 O O . SER A 1 381 ? -21.824 15.965 19.809 1.00 92.69 381 SER A O 1
ATOM 3076 N N . LEU A 1 382 ? -23.152 15.158 21.447 1.00 93.31 382 LEU A N 1
ATOM 3077 C CA . LEU A 1 382 ? -22.120 14.387 22.143 1.00 93.31 382 LEU A CA 1
ATOM 3078 C C . LEU A 1 382 ? -21.632 13.215 21.300 1.00 93.31 382 LEU A C 1
ATOM 3080 O O . LEU A 1 382 ? -20.426 13.052 21.139 1.00 93.31 382 LEU A O 1
ATOM 3084 N N . GLU A 1 383 ? -22.549 12.456 20.710 1.00 91.38 383 GLU A N 1
ATOM 3085 C CA . GLU A 1 383 ? -22.229 11.327 19.837 1.00 91.38 383 GLU A CA 1
ATOM 3086 C C . GLU A 1 383 ? -21.357 11.766 18.656 1.00 91.38 383 GLU A C 1
ATOM 3088 O O . GLU A 1 383 ? -20.270 11.233 18.446 1.00 91.38 383 GLU A O 1
ATOM 3093 N N . LYS A 1 384 ? -21.732 12.857 17.977 1.00 92.19 384 LYS A N 1
ATOM 3094 C CA . LYS A 1 384 ? -20.927 13.443 16.895 1.00 92.19 384 LYS A CA 1
ATOM 3095 C C . LYS A 1 384 ? -19.543 13.916 17.358 1.00 92.19 384 LYS A C 1
ATOM 3097 O O . LYS A 1 384 ? -18.598 13.957 16.567 1.00 92.19 384 LYS A O 1
ATOM 3102 N N . LEU A 1 385 ? -19.408 14.349 18.613 1.00 92.81 385 LEU A N 1
ATOM 3103 C CA . LEU A 1 385 ? -18.121 14.759 19.177 1.00 92.81 385 LEU A CA 1
ATOM 3104 C C . LEU A 1 385 ? -17.241 13.543 19.505 1.00 92.81 385 LEU A C 1
ATOM 3106 O O . LEU A 1 385 ? -16.047 13.584 19.200 1.00 92.81 385 LEU A O 1
ATOM 3110 N N . ARG A 1 386 ? -17.833 12.472 20.055 1.00 91.19 386 ARG A N 1
ATOM 3111 C CA . ARG A 1 386 ? -17.179 11.174 20.290 1.00 91.19 386 ARG A CA 1
ATOM 3112 C C . ARG A 1 386 ? -16.692 10.566 18.982 1.00 91.19 386 ARG A C 1
ATOM 3114 O O . ARG A 1 386 ? -15.505 10.290 18.857 1.00 91.19 386 ARG A O 1
ATOM 3121 N N . GLU A 1 387 ? -17.559 10.509 17.976 1.00 88.88 387 GLU A N 1
ATOM 3122 C CA . GLU A 1 387 ? -17.237 9.992 16.645 1.00 88.88 387 GLU A CA 1
ATOM 3123 C C . GLU A 1 387 ? -16.054 10.752 16.021 1.00 88.88 387 GLU A C 1
ATOM 3125 O O . GLU A 1 387 ? -15.098 10.158 15.529 1.00 88.88 387 GLU A O 1
ATOM 3130 N N . LYS A 1 388 ? -16.050 12.090 16.093 1.00 89.44 388 LYS A N 1
ATOM 3131 C CA . LYS A 1 388 ? -14.923 12.898 15.595 1.00 89.44 388 LYS A CA 1
ATOM 3132 C C . LYS A 1 388 ? -13.620 12.633 16.345 1.00 89.44 388 LYS A C 1
ATOM 3134 O O . LYS A 1 388 ? -12.556 12.678 15.726 1.00 89.44 388 LYS A O 1
ATOM 3139 N N . HIS A 1 389 ? -13.686 12.435 17.659 1.00 91.62 389 HIS A N 1
ATOM 3140 C CA . HIS A 1 389 ? -12.523 12.118 18.484 1.00 91.62 389 HIS A CA 1
ATOM 3141 C C . HIS A 1 389 ? -11.958 10.737 18.132 1.00 91.62 389 HIS A C 1
ATOM 3143 O O . HIS A 1 389 ? -10.768 10.613 17.852 1.00 91.62 389 HIS A O 1
ATOM 3149 N N . GLU A 1 390 ? -12.820 9.733 18.025 1.00 87.25 390 GLU A N 1
ATOM 3150 C CA . GLU A 1 390 ? -12.451 8.376 17.629 1.00 87.25 390 GLU A CA 1
ATOM 3151 C C . GLU A 1 390 ? -11.871 8.331 16.208 1.00 87.25 390 GLU A C 1
ATOM 3153 O O . GLU A 1 390 ? -10.795 7.775 15.984 1.00 87.25 390 GLU A O 1
ATOM 3158 N N . GLN A 1 391 ? -12.503 9.008 15.243 1.00 85.00 391 GLN A N 1
ATOM 3159 C CA . GLN A 1 391 ? -11.976 9.144 13.880 1.00 85.00 391 GLN A CA 1
ATOM 3160 C C . GLN A 1 391 ? -10.617 9.855 13.843 1.00 85.00 391 GLN A C 1
ATOM 3162 O O . GLN A 1 391 ? -9.785 9.578 12.975 1.00 85.00 391 GLN A O 1
ATOM 3167 N N . PHE A 1 392 ? -10.372 10.805 14.751 1.00 88.62 392 PHE A N 1
ATOM 3168 C CA . PHE A 1 392 ? -9.078 11.475 14.839 1.00 88.62 392 PHE A CA 1
ATOM 3169 C C . PHE A 1 392 ? -7.977 10.505 15.284 1.00 88.62 392 PHE A C 1
ATOM 3171 O O . PHE A 1 392 ? -6.891 10.523 14.696 1.00 88.62 392 PHE A O 1
ATOM 3178 N N . ILE A 1 393 ? -8.267 9.666 16.279 1.00 86.75 393 ILE A N 1
ATOM 3179 C CA . ILE A 1 393 ? -7.336 8.678 16.828 1.00 86.75 393 ILE A CA 1
ATOM 3180 C C . ILE A 1 393 ? -7.088 7.555 15.816 1.00 86.75 393 ILE A C 1
ATOM 3182 O O . ILE A 1 393 ? -5.952 7.344 15.405 1.00 86.75 393 ILE A O 1
ATOM 3186 N N . THR A 1 394 ? -8.142 6.901 15.329 1.00 79.44 394 THR A N 1
ATOM 3187 C CA . THR A 1 394 ? -8.053 5.735 14.424 1.00 79.44 394 THR A CA 1
ATOM 3188 C C . THR A 1 394 ? -7.336 6.029 13.104 1.00 79.44 394 THR A C 1
ATOM 3190 O O . THR A 1 394 ? -6.650 5.169 12.563 1.00 79.44 394 THR A O 1
ATOM 3193 N N . ARG A 1 395 ? -7.402 7.267 12.594 1.00 79.31 395 ARG A N 1
ATOM 3194 C CA . ARG A 1 395 ? -6.639 7.697 11.401 1.00 79.31 395 ARG A CA 1
ATOM 3195 C C . ARG A 1 395 ? -5.135 7.882 11.652 1.00 79.31 395 ARG A C 1
ATOM 3197 O O . ARG A 1 395 ? -4.417 8.289 10.737 1.00 79.31 395 ARG A O 1
ATOM 3204 N N . ARG A 1 396 ? -4.657 7.675 12.882 1.00 81.62 396 ARG A N 1
ATOM 3205 C CA . ARG A 1 396 ? -3.271 7.890 13.319 1.00 81.62 396 ARG A CA 1
ATOM 3206 C C . ARG A 1 396 ? -2.799 6.674 14.124 1.00 81.62 396 ARG A C 1
ATOM 3208 O O . ARG A 1 396 ? -2.861 6.721 15.348 1.00 81.62 396 ARG A O 1
ATOM 3215 N N . PRO A 1 397 ? -2.285 5.624 13.461 1.00 76.25 397 PRO A N 1
ATOM 3216 C CA . PRO A 1 397 ? -1.943 4.359 14.114 1.00 76.25 397 PRO A CA 1
ATOM 3217 C C . PRO A 1 397 ? -1.053 4.512 15.355 1.00 76.25 397 PRO A C 1
ATOM 3219 O O . PRO A 1 397 ? -1.396 3.987 16.405 1.00 76.25 397 PRO A O 1
ATOM 3222 N N . THR A 1 398 ? 0.022 5.312 15.278 1.00 80.62 398 THR A N 1
ATOM 3223 C CA . THR A 1 398 ? 0.911 5.569 16.429 1.00 80.62 398 THR A CA 1
ATOM 3224 C C . THR A 1 398 ? 0.154 6.152 17.623 1.00 80.62 398 THR A C 1
ATOM 3226 O O . THR A 1 398 ? 0.261 5.644 18.731 1.00 80.62 398 THR A O 1
ATOM 3229 N N . LEU A 1 399 ? -0.662 7.184 17.385 1.00 85.06 399 LEU A N 1
ATOM 3230 C CA . LEU A 1 399 ? -1.466 7.810 18.435 1.00 85.06 399 LEU A CA 1
ATOM 3231 C C . LEU A 1 399 ? -2.513 6.839 18.990 1.00 85.06 399 LEU A C 1
ATOM 3233 O O . LEU A 1 399 ? -2.813 6.879 20.176 1.00 85.06 399 LEU A O 1
ATOM 3237 N N . ALA A 1 400 ? -3.093 5.996 18.139 1.00 83.50 400 ALA A N 1
ATOM 3238 C CA . ALA A 1 400 ? -4.110 5.049 18.560 1.00 83.50 400 ALA A CA 1
ATOM 3239 C C . ALA A 1 400 ? -3.560 3.985 19.511 1.00 83.50 400 ALA A C 1
ATOM 3241 O O . ALA A 1 400 ? -4.181 3.735 20.539 1.00 83.50 400 ALA A O 1
ATOM 3242 N N . VAL A 1 401 ? -2.369 3.455 19.221 1.00 82.06 401 VAL A N 1
ATOM 3243 C CA . VAL A 1 401 ? -1.657 2.537 20.119 1.00 82.06 401 VAL A CA 1
ATOM 3244 C C . VAL A 1 401 ? -1.316 3.217 21.447 1.00 82.06 401 VAL A C 1
ATOM 3246 O O . VAL A 1 401 ? -1.582 2.652 22.503 1.00 82.06 401 VAL A O 1
ATOM 3249 N N . GLU A 1 402 ? -0.783 4.446 21.418 1.00 86.69 402 GLU A N 1
ATOM 3250 C CA . GLU A 1 402 ? -0.474 5.205 22.643 1.00 86.69 402 GLU A CA 1
ATOM 3251 C C . GLU A 1 402 ? -1.713 5.401 23.530 1.00 86.69 402 GLU A C 1
ATOM 3253 O O . GLU A 1 402 ? -1.672 5.128 24.728 1.00 86.69 402 GLU A O 1
ATOM 3258 N N . VAL A 1 403 ? -2.827 5.849 22.941 1.00 86.44 403 VAL A N 1
ATOM 3259 C CA . VAL A 1 403 ? -4.081 6.081 23.675 1.00 86.44 403 VAL A CA 1
ATOM 3260 C C . VAL A 1 403 ? -4.653 4.768 24.215 1.00 86.44 403 VAL A C 1
ATOM 3262 O O . VAL A 1 403 ? -5.087 4.722 25.365 1.00 86.44 403 VAL A O 1
ATOM 3265 N N . ALA A 1 404 ? -4.631 3.696 23.419 1.00 85.75 404 ALA A N 1
ATOM 3266 C CA . ALA A 1 404 ? -5.106 2.384 23.847 1.00 85.75 404 ALA A CA 1
ATOM 3267 C C . ALA A 1 404 ? -4.262 1.816 25.001 1.00 85.75 404 ALA A C 1
ATOM 3269 O O . ALA A 1 404 ? -4.810 1.214 25.924 1.00 85.75 404 ALA A O 1
ATOM 3270 N N . MET A 1 405 ? -2.945 2.039 24.981 1.00 84.94 405 MET A N 1
ATOM 3271 C CA . MET A 1 405 ? -2.038 1.617 26.049 1.00 84.94 405 MET A CA 1
ATOM 3272 C C . MET A 1 405 ? -2.301 2.373 27.350 1.00 84.94 405 MET A C 1
ATOM 3274 O O . MET A 1 405 ? -2.424 1.754 28.404 1.00 84.94 405 MET A O 1
ATOM 3278 N N . GLU A 1 406 ? -2.473 3.691 27.291 1.00 86.69 406 GLU A N 1
ATOM 3279 C CA . GLU A 1 406 ? -2.816 4.493 28.471 1.00 86.69 406 GLU A CA 1
ATOM 3280 C C . GLU A 1 406 ? -4.165 4.099 29.073 1.00 86.69 406 GLU A C 1
ATOM 3282 O O . GLU A 1 406 ? -4.307 4.008 30.294 1.00 86.69 406 GLU A O 1
ATOM 3287 N N . GLU A 1 407 ? -5.162 3.827 28.230 1.00 86.62 407 GLU A N 1
ATOM 3288 C CA . GLU A 1 407 ? -6.460 3.353 28.696 1.00 86.62 407 GLU A CA 1
ATOM 3289 C C . GLU A 1 407 ? -6.359 1.970 29.353 1.00 86.62 407 GLU A C 1
ATOM 3291 O O . GLU A 1 407 ? -7.003 1.733 30.378 1.00 86.62 407 GLU A O 1
ATOM 3296 N N . PHE A 1 408 ? -5.536 1.078 28.796 1.00 83.94 408 PHE A N 1
ATOM 3297 C CA . PHE A 1 408 ? -5.279 -0.242 29.361 1.00 83.94 408 PHE A CA 1
ATOM 3298 C C . PHE A 1 408 ? -4.614 -0.153 30.740 1.00 83.94 408 PHE A C 1
ATOM 3300 O O . PHE A 1 408 ? -5.114 -0.760 31.689 1.00 83.94 408 PHE A O 1
ATOM 3307 N N . LEU A 1 409 ? -3.546 0.641 30.871 1.00 83.50 409 LEU A N 1
ATOM 3308 C CA . LEU A 1 409 ? -2.835 0.846 32.138 1.00 83.50 409 LEU A CA 1
ATOM 3309 C C . LEU A 1 409 ? -3.747 1.477 33.198 1.00 83.50 409 LEU A C 1
ATOM 3311 O O . LEU A 1 409 ? -3.761 1.046 34.346 1.00 83.50 409 LEU A O 1
ATOM 3315 N N . ARG A 1 410 ? -4.593 2.439 32.808 1.00 85.12 410 ARG A N 1
ATOM 3316 C CA . ARG A 1 410 ? -5.571 3.059 33.717 1.00 85.12 410 ARG A CA 1
ATOM 3317 C C . ARG A 1 410 ? -6.599 2.058 34.259 1.00 85.12 410 ARG A C 1
ATOM 3319 O O . ARG A 1 410 ? -7.084 2.242 35.371 1.00 85.12 410 ARG A O 1
ATOM 3326 N N . LYS A 1 411 ? -6.970 1.040 33.476 1.00 85.06 411 LYS A N 1
ATOM 3327 C CA . LYS A 1 411 ? -7.916 -0.013 33.889 1.00 85.06 411 LYS A CA 1
ATOM 3328 C C . LYS A 1 411 ? -7.253 -1.123 34.714 1.00 85.06 411 LYS A C 1
ATOM 3330 O O . LYS A 1 411 ? -7.966 -1.826 35.417 1.00 85.06 411 LYS A O 1
ATOM 3335 N N . ASN A 1 412 ? -5.925 -1.257 34.655 1.00 80.94 412 ASN A N 1
ATOM 3336 C CA . ASN A 1 412 ? -5.162 -2.327 35.304 1.00 80.94 412 ASN A CA 1
ATOM 3337 C C . ASN A 1 412 ? -3.973 -1.755 36.107 1.00 80.94 412 ASN A C 1
ATOM 3339 O O . ASN A 1 412 ? -2.823 -1.909 35.704 1.00 80.94 412 ASN A O 1
ATOM 3343 N N . PRO A 1 413 ? -4.210 -1.103 37.259 1.00 67.00 413 PRO A N 1
ATOM 3344 C CA . PRO A 1 413 ? -3.159 -0.415 38.018 1.00 67.00 413 PRO A CA 1
ATOM 3345 C C . PRO A 1 413 ? -2.092 -1.342 38.643 1.00 67.00 413 PRO A C 1
ATOM 3347 O O . PRO A 1 413 ? -1.087 -0.844 39.138 1.00 67.00 413 PRO A O 1
ATOM 3350 N N . GLY A 1 414 ? -2.293 -2.669 38.633 1.00 56.66 414 GLY A N 1
ATOM 3351 C CA . GLY A 1 414 ? -1.368 -3.666 39.198 1.00 56.66 414 GLY A CA 1
ATOM 3352 C C . GLY A 1 414 ? -0.333 -4.246 38.223 1.00 56.66 414 GLY A C 1
ATOM 3353 O O . GLY A 1 414 ? 0.564 -4.962 38.657 1.00 56.66 414 GLY A O 1
ATOM 3354 N N . SER A 1 415 ? -0.424 -3.956 36.921 1.00 54.16 415 SER A N 1
ATOM 3355 C CA . SER A 1 415 ? 0.627 -4.306 35.957 1.00 54.16 415 SER A CA 1
ATOM 3356 C C . SER A 1 415 ? 1.709 -3.228 36.006 1.00 54.16 415 SER A C 1
ATOM 3358 O O . SER A 1 415 ? 1.512 -2.133 35.479 1.00 54.16 415 SER A O 1
ATOM 3360 N N . SER A 1 416 ? 2.805 -3.499 36.715 1.00 41.94 416 SER A N 1
ATOM 3361 C CA . SER A 1 416 ? 3.876 -2.533 36.956 1.00 41.94 416 SER A CA 1
ATOM 3362 C C . SER A 1 416 ? 4.560 -2.081 35.657 1.00 41.94 416 SER A C 1
ATOM 3364 O O . SER A 1 416 ? 4.752 -2.836 34.708 1.00 41.94 416 SER A O 1
ATOM 3366 N N . GLU A 1 417 ? 4.991 -0.819 35.646 1.00 44.62 417 GLU A N 1
ATOM 3367 C CA . GLU A 1 417 ? 5.777 -0.172 34.581 1.00 44.62 417 GLU A CA 1
ATOM 3368 C C . GLU A 1 417 ? 7.178 -0.798 34.382 1.00 44.62 417 GLU A C 1
ATOM 3370 O O . GLU A 1 417 ? 7.917 -0.401 33.484 1.00 44.62 417 GLU A O 1
ATOM 3375 N N . GLN A 1 418 ? 7.572 -1.746 35.242 1.00 40.81 418 GLN A N 1
ATOM 3376 C CA . GLN A 1 418 ? 8.951 -2.225 35.379 1.00 40.81 418 GLN A CA 1
ATOM 3377 C C . GLN A 1 418 ? 9.326 -3.367 34.420 1.00 40.81 418 GLN A C 1
ATOM 3379 O O . GLN A 1 418 ? 10.515 -3.566 34.189 1.00 40.81 418 GLN A O 1
ATOM 3384 N N . ASP A 1 419 ? 8.351 -4.014 33.773 1.00 38.59 419 ASP A N 1
ATOM 3385 C CA . ASP A 1 419 ? 8.589 -5.044 32.744 1.00 38.59 419 ASP A CA 1
ATOM 3386 C C . ASP A 1 419 ? 8.537 -4.498 31.301 1.00 38.59 419 ASP A C 1
ATOM 3388 O O . ASP A 1 419 ? 8.509 -5.254 30.327 1.00 38.59 419 ASP A O 1
ATOM 3392 N N . LEU A 1 420 ? 8.527 -3.172 31.127 1.00 41.53 420 LEU A N 1
ATOM 3393 C CA . LEU A 1 420 ? 8.432 -2.519 29.820 1.00 41.53 420 LEU A CA 1
ATOM 3394 C C . LEU A 1 420 ? 9.675 -1.657 29.538 1.00 41.53 420 LEU A C 1
ATOM 3396 O O . LEU A 1 420 ? 9.976 -0.727 30.292 1.00 41.53 420 LEU A O 1
ATOM 3400 N N . PRO A 1 421 ? 10.408 -1.887 28.431 1.00 33.12 421 PRO A N 1
ATOM 3401 C CA . PRO A 1 421 ? 11.500 -1.006 28.060 1.00 33.12 421 PRO A CA 1
ATOM 3402 C C . PRO A 1 421 ? 10.950 0.333 27.541 1.00 33.12 421 PRO A C 1
ATOM 3404 O O . PRO A 1 421 ? 10.327 0.395 26.484 1.00 33.12 421 PRO A O 1
ATOM 3407 N N . GLY A 1 422 ? 11.269 1.427 28.243 1.00 37.62 422 GLY A N 1
ATOM 3408 C CA . GLY A 1 422 ? 11.505 2.714 27.578 1.00 37.62 422 GLY A CA 1
ATOM 3409 C C . GLY A 1 422 ? 10.548 3.883 27.828 1.00 37.62 422 GLY A C 1
ATOM 3410 O O . GLY A 1 422 ? 10.403 4.705 26.927 1.00 37.62 422 GLY A O 1
ATOM 3411 N N . LEU A 1 423 ? 9.973 4.057 29.021 1.00 31.48 423 LEU A N 1
ATOM 3412 C CA . LEU A 1 423 ? 9.293 5.312 29.383 1.00 31.48 423 LEU A CA 1
ATOM 3413 C C . LEU A 1 423 ? 9.780 5.832 30.745 1.00 31.48 423 LEU A C 1
ATOM 3415 O O . LEU A 1 423 ? 9.404 5.337 31.796 1.00 31.48 423 LEU A O 1
ATOM 3419 N N . ARG A 1 424 ? 10.636 6.865 30.733 1.00 31.95 424 ARG A N 1
ATOM 3420 C CA . ARG A 1 424 ? 10.813 7.775 31.879 1.00 31.95 424 ARG A CA 1
ATOM 3421 C C . ARG A 1 424 ? 10.400 9.174 31.443 1.00 31.95 424 ARG A C 1
ATOM 3423 O O . ARG A 1 424 ? 11.045 9.774 30.582 1.00 31.95 424 ARG A O 1
ATOM 3430 N N . HIS A 1 425 ? 9.335 9.695 32.043 1.00 34.12 425 HIS A N 1
ATOM 3431 C CA . HIS A 1 425 ? 8.937 11.093 31.911 1.00 34.12 425 HIS A CA 1
ATOM 3432 C C . HIS A 1 425 ? 9.763 11.974 32.860 1.00 34.12 425 HIS A C 1
ATOM 3434 O O . HIS A 1 425 ? 9.828 11.720 34.058 1.00 34.12 425 HIS A O 1
ATOM 3440 N N . GLY A 1 426 ? 10.388 13.024 32.320 1.00 28.70 426 GLY A N 1
ATOM 3441 C CA . GLY A 1 426 ? 10.870 14.166 33.104 1.00 28.70 426 GLY A CA 1
ATOM 3442 C C . GLY A 1 426 ? 9.755 15.205 33.313 1.00 28.70 426 GLY A C 1
ATOM 3443 O O . GLY A 1 426 ? 8.783 15.205 32.550 1.00 28.70 426 GLY A O 1
ATOM 3444 N N . PRO A 1 427 ? 9.871 16.099 34.314 1.00 29.72 427 PRO A N 1
ATOM 3445 C CA . PRO A 1 427 ? 8.790 16.991 34.715 1.00 29.72 427 PRO A CA 1
ATOM 3446 C C . PRO A 1 427 ? 8.568 18.098 33.677 1.00 29.72 427 PRO A C 1
ATOM 3448 O O . PRO A 1 427 ? 9.516 18.679 33.148 1.00 29.72 427 PRO A O 1
ATOM 3451 N N . GLY A 1 428 ? 7.302 18.396 33.382 1.00 28.80 428 GLY A N 1
ATOM 3452 C CA . GLY A 1 428 ? 6.911 19.476 32.475 1.00 28.80 428 GLY A CA 1
ATOM 3453 C C . GLY A 1 428 ? 6.802 20.834 33.183 1.00 28.80 428 GLY A C 1
ATOM 3454 O O . GLY A 1 428 ? 6.420 20.873 34.352 1.00 28.80 428 GLY A O 1
ATOM 3455 N N . PRO A 1 429 ? 7.056 21.961 32.492 1.00 28.86 429 PRO A N 1
ATOM 3456 C CA . PRO A 1 429 ? 6.734 23.276 33.019 1.00 28.86 429 PRO A CA 1
ATOM 3457 C C . PRO A 1 429 ? 5.360 23.765 32.531 1.00 28.86 429 PRO A C 1
ATOM 3459 O O . PRO A 1 429 ? 5.058 23.740 31.338 1.00 28.86 429 PRO A O 1
ATOM 3462 N N . GLY A 1 430 ? 4.583 24.285 33.483 1.00 26.20 430 GLY A N 1
ATOM 3463 C CA . GLY A 1 430 ? 3.876 25.565 33.369 1.00 26.20 430 GLY A CA 1
ATOM 3464 C C . GLY A 1 430 ? 2.697 25.660 32.402 1.00 26.20 430 GLY A C 1
ATOM 3465 O O . GLY A 1 430 ? 2.853 25.962 31.220 1.00 26.20 430 GLY A O 1
ATOM 3466 N N . ASP A 1 431 ? 1.503 25.527 32.971 1.00 30.91 431 ASP A N 1
ATOM 3467 C CA . ASP A 1 431 ? 0.212 25.841 32.369 1.00 30.91 431 ASP A CA 1
ATOM 3468 C C . ASP A 1 431 ? 0.097 27.324 31.956 1.00 30.91 431 ASP A C 1
ATOM 3470 O O . ASP A 1 431 ? 0.597 28.218 32.641 1.00 30.91 431 ASP A O 1
ATOM 3474 N N . ARG A 1 432 ? -0.597 27.589 30.842 1.00 25.98 432 ARG A N 1
ATOM 3475 C CA . ARG A 1 432 ? -1.280 28.866 30.565 1.00 25.98 432 ARG A CA 1
ATOM 3476 C C . ARG A 1 432 ? -2.267 28.672 29.409 1.00 25.98 432 ARG A C 1
ATOM 3478 O O . ARG A 1 432 ? -1.889 28.479 28.250 1.00 25.98 432 ARG A O 1
ATOM 3485 N N . GLY A 1 433 ? -3.549 28.673 29.767 1.00 29.80 433 GLY A N 1
ATOM 3486 C CA . GLY A 1 433 ? -4.684 28.391 28.894 1.00 29.80 433 GLY A CA 1
ATOM 3487 C C . GLY A 1 433 ? -5.059 29.514 27.922 1.00 29.80 433 GLY A C 1
ATOM 3488 O O . GLY A 1 433 ? -4.752 30.685 28.124 1.00 29.80 433 GLY A O 1
ATOM 3489 N N . ALA A 1 434 ? -5.781 29.131 26.867 1.00 25.17 434 ALA A N 1
ATOM 3490 C CA . ALA A 1 434 ? -6.633 30.021 26.082 1.00 25.17 434 ALA A CA 1
ATOM 3491 C C . ALA A 1 434 ? -7.728 29.194 25.386 1.00 25.17 434 ALA A C 1
ATOM 3493 O O . ALA A 1 434 ? -7.443 28.324 24.560 1.00 25.17 434 ALA A O 1
ATOM 3494 N N . GLU A 1 435 ? -8.986 29.459 25.740 1.00 26.23 435 GLU A N 1
ATOM 3495 C CA . GLU A 1 435 ? -10.173 28.852 25.138 1.00 26.23 435 GLU A CA 1
ATOM 3496 C C . GLU A 1 435 ? -10.545 29.529 23.808 1.00 26.23 435 GLU A C 1
ATOM 3498 O O . GLU A 1 435 ? -10.494 30.750 23.672 1.00 26.23 435 GLU A O 1
ATOM 3503 N N . SER A 1 436 ? -11.002 28.741 22.828 1.00 28.59 436 SER A N 1
ATOM 3504 C CA . SER A 1 436 ? -11.882 29.237 21.763 1.00 28.59 436 SER A CA 1
ATOM 3505 C C . SER A 1 436 ? -12.766 28.111 21.215 1.00 28.59 436 SER A C 1
ATOM 3507 O O . SER A 1 436 ? -12.294 26.985 21.041 1.00 28.59 436 SER A O 1
ATOM 3509 N N . ALA A 1 437 ? -14.027 28.426 20.901 1.00 28.67 437 ALA A N 1
ATOM 3510 C CA . ALA A 1 437 ? -14.930 27.558 20.146 1.00 28.67 437 ALA A CA 1
ATOM 3511 C C . ALA A 1 437 ? -15.813 28.366 19.163 1.00 28.67 437 ALA A C 1
ATOM 3513 O O . ALA A 1 437 ? -16.645 29.177 19.551 1.00 28.67 437 ALA A O 1
ATOM 3514 N N . THR A 1 438 ? -15.520 28.167 17.872 1.00 30.50 438 THR A N 1
ATOM 3515 C CA . THR A 1 438 ? -16.371 27.762 16.714 1.00 30.50 438 THR A CA 1
ATOM 3516 C C . THR A 1 438 ? -17.842 27.358 17.000 1.00 30.50 438 THR A C 1
ATOM 3518 O O . THR A 1 438 ? -18.059 26.770 18.050 1.00 30.50 438 THR A O 1
ATOM 3521 N N . THR A 1 439 ? -18.886 27.484 16.145 1.00 33.44 439 THR A N 1
ATOM 3522 C CA . THR A 1 439 ? -19.035 27.524 14.654 1.00 33.44 439 THR A CA 1
ATOM 3523 C C . THR A 1 439 ? -20.524 27.610 14.210 1.00 33.44 439 THR A C 1
ATOM 3525 O O . THR A 1 439 ? -21.374 27.163 14.966 1.00 33.44 439 THR A O 1
ATOM 3528 N N . ASN A 1 440 ? -20.761 28.099 12.970 1.00 32.12 440 ASN A N 1
ATOM 3529 C CA . ASN A 1 440 ? -21.683 27.699 11.855 1.00 32.12 440 ASN A CA 1
ATOM 3530 C C . ASN A 1 440 ? -23.064 27.051 12.152 1.00 32.12 440 ASN A C 1
ATOM 3532 O O . ASN A 1 440 ? -23.114 26.086 12.899 1.00 32.12 440 ASN A O 1
ATOM 3536 N N . ALA A 1 441 ? -24.216 27.536 11.651 1.00 32.16 441 ALA A N 1
ATOM 3537 C CA . ALA A 1 441 ? -24.737 27.771 10.276 1.00 32.16 441 ALA A CA 1
ATOM 3538 C C . ALA A 1 441 ? -25.458 26.552 9.646 1.00 32.16 441 ALA A C 1
ATOM 3540 O O . ALA A 1 441 ? -24.867 25.477 9.569 1.00 32.16 441 ALA A O 1
ATOM 3541 N N . GLY A 1 442 ? -26.684 26.776 9.135 1.00 27.61 442 GLY A N 1
ATOM 3542 C CA . GLY A 1 442 ? -27.362 25.940 8.128 1.00 27.61 442 GLY A CA 1
ATOM 3543 C C . GLY A 1 442 ? -28.885 25.785 8.300 1.00 27.61 442 GLY A C 1
ATOM 3544 O O . GLY A 1 442 ? -29.310 25.023 9.161 1.00 27.61 442 GLY A O 1
ATOM 3545 N N . SER A 1 443 ? -29.663 26.477 7.454 1.00 33.25 443 SER A N 1
ATOM 3546 C CA . SER A 1 443 ? -31.105 26.271 7.158 1.00 33.25 443 SER A CA 1
ATOM 3547 C C . SER A 1 443 ? -31.326 25.059 6.221 1.00 33.25 443 SER A C 1
ATOM 3549 O O . SER A 1 443 ? -30.320 24.446 5.840 1.00 33.25 443 SER A O 1
ATOM 3551 N N . PRO A 1 444 ? -32.574 24.707 5.802 1.00 36.25 444 PRO A N 1
ATOM 3552 C CA . PRO A 1 444 ? -33.098 25.313 4.549 1.00 36.25 444 PRO A CA 1
ATOM 3553 C C . PRO A 1 444 ? -34.655 25.365 4.307 1.00 36.25 444 PRO A C 1
ATOM 3555 O O . PRO A 1 444 ? -35.403 24.590 4.891 1.00 36.25 444 PRO A O 1
ATOM 3558 N N . VAL A 1 445 ? -35.047 26.214 3.325 1.00 27.69 445 VAL A N 1
ATOM 3559 C CA . VAL A 1 445 ? -36.253 26.288 2.418 1.00 27.69 445 VAL A CA 1
ATOM 3560 C C . VAL A 1 445 ? -37.661 26.753 2.945 1.00 27.69 445 VAL A C 1
ATOM 3562 O O . VAL A 1 445 ? -37.805 26.874 4.155 1.00 27.69 445 VAL A O 1
ATOM 3565 N N . PRO A 1 446 ? -38.656 27.149 2.088 1.00 45.53 446 PRO A N 1
ATOM 3566 C CA . PRO A 1 446 ? -39.069 28.553 1.838 1.00 45.53 446 PRO A CA 1
ATOM 3567 C C . PRO A 1 446 ? -40.593 28.848 2.005 1.00 45.53 446 PRO A C 1
ATOM 3569 O O . PRO A 1 446 ? -41.387 27.919 2.085 1.00 45.53 446 PRO A O 1
ATOM 3572 N N . MET A 1 447 ? -40.987 30.134 1.967 1.00 27.92 447 MET A N 1
ATOM 3573 C CA . MET A 1 447 ? -42.203 30.734 1.343 1.00 27.92 447 MET A CA 1
ATOM 3574 C C . MET A 1 447 ? -42.676 31.993 2.103 1.00 27.92 447 MET A C 1
ATOM 3576 O O . MET A 1 447 ? -42.805 31.996 3.324 1.00 27.92 447 MET A O 1
ATOM 3580 N N . GLU A 1 448 ? -42.872 33.051 1.317 1.00 36.25 448 GLU A N 1
ATOM 3581 C CA . GLU A 1 448 ? -43.474 34.376 1.559 1.00 36.25 448 GLU A CA 1
ATOM 3582 C C . GLU A 1 448 ? -45.000 34.289 1.806 1.00 36.25 448 GLU A C 1
ATOM 3584 O O . GLU A 1 448 ? -45.607 33.284 1.449 1.00 36.25 448 GLU A O 1
ATOM 3589 N N . ASP A 1 449 ? -45.730 35.272 2.345 1.00 40.38 449 ASP A N 1
ATOM 3590 C CA . ASP A 1 449 ? -45.430 36.589 2.928 1.00 40.38 449 ASP A CA 1
ATOM 3591 C C . ASP A 1 449 ? -46.705 37.079 3.650 1.00 40.38 449 ASP A C 1
ATOM 3593 O O . ASP A 1 449 ? -47.802 37.031 3.095 1.00 40.38 449 ASP A O 1
ATOM 3597 N N . THR A 1 450 ? -46.558 37.552 4.887 1.00 34.91 450 THR A N 1
ATOM 3598 C CA . THR A 1 450 ? -47.518 38.439 5.561 1.00 34.91 450 THR A CA 1
ATOM 3599 C C . THR A 1 450 ? -46.696 39.411 6.407 1.00 34.91 450 THR A C 1
ATOM 3601 O O . THR A 1 450 ? -45.838 38.969 7.176 1.00 34.91 450 THR A O 1
ATOM 3604 N N . GLY A 1 451 ? -46.942 40.715 6.240 1.00 47.06 451 GLY A N 1
ATOM 3605 C CA . GLY A 1 451 ? -46.117 41.829 6.725 1.00 47.06 451 GLY A CA 1
ATOM 3606 C C . GLY A 1 451 ? -45.566 41.706 8.152 1.00 47.06 451 GLY A C 1
ATOM 3607 O O . GLY A 1 451 ? -46.234 41.240 9.075 1.00 47.06 451 GLY A O 1
ATOM 3608 N N . LYS A 1 452 ? -44.308 42.138 8.322 1.00 49.31 452 LYS A N 1
ATOM 3609 C CA . LYS A 1 452 ? -43.514 41.880 9.528 1.00 49.31 452 LYS A CA 1
ATOM 3610 C C . LYS A 1 452 ? -43.903 42.763 10.713 1.00 49.31 452 LYS A C 1
ATOM 3612 O O . LYS A 1 452 ? -43.994 43.982 10.589 1.00 49.31 452 LYS A O 1
ATOM 3617 N N . SER A 1 453 ? -44.055 42.143 11.883 1.00 56.56 453 SER A N 1
ATOM 3618 C CA . SER A 1 453 ? -44.391 42.832 13.133 1.00 56.56 453 SER A CA 1
ATOM 3619 C C . SER A 1 453 ? -43.185 43.592 13.726 1.00 56.56 453 SER A C 1
ATOM 3621 O O . SER A 1 453 ? -42.032 43.278 13.405 1.00 56.56 453 SER A O 1
ATOM 3623 N N . PRO A 1 454 ? -43.402 44.559 14.640 1.00 55.97 454 PRO A N 1
ATOM 3624 C CA . PRO A 1 454 ? -42.326 45.306 15.306 1.00 55.97 454 PRO A CA 1
ATOM 3625 C C . PRO A 1 454 ? -41.261 44.421 15.983 1.00 55.97 454 PRO A C 1
ATOM 3627 O O . PRO A 1 454 ? -40.075 44.755 15.979 1.00 55.97 454 PRO A O 1
ATOM 3630 N N . GLU A 1 455 ? -41.643 43.243 16.488 1.00 55.69 455 GLU A N 1
ATOM 3631 C CA . GLU A 1 455 ? -40.705 42.277 17.078 1.00 55.69 455 GLU A CA 1
ATOM 3632 C C . GLU A 1 455 ? -39.769 41.625 16.043 1.00 55.69 455 GLU A C 1
ATOM 3634 O O . GLU A 1 455 ? -38.639 41.243 16.370 1.00 55.69 455 GLU A O 1
ATOM 3639 N N . GLN A 1 456 ? -40.204 41.484 14.785 1.00 49.19 456 GLN A N 1
ATOM 3640 C CA . GLN A 1 456 ? -39.355 40.965 13.706 1.00 49.19 456 GLN A CA 1
ATOM 3641 C C . GLN A 1 456 ? -38.286 41.979 13.299 1.00 49.19 456 GLN A C 1
ATOM 3643 O O . GLN A 1 456 ? -37.131 41.589 13.122 1.00 49.19 456 GLN A O 1
ATOM 3648 N N . LEU A 1 457 ? -38.629 43.268 13.247 1.00 59.41 457 LEU A N 1
ATOM 3649 C CA . LEU A 1 457 ? -37.666 44.343 12.989 1.00 59.41 457 LEU A CA 1
ATOM 3650 C C . LEU A 1 457 ? -36.598 44.419 14.091 1.00 59.41 457 LEU A C 1
ATOM 3652 O O . LEU A 1 457 ? -35.407 44.548 13.802 1.00 59.41 457 LEU A O 1
ATOM 3656 N N . GLU A 1 458 ? -36.986 44.242 15.358 1.00 64.44 458 GLU A N 1
ATOM 3657 C CA . GLU A 1 458 ? -36.033 44.232 16.474 1.00 64.44 458 GLU A CA 1
ATOM 3658 C C . GLU A 1 458 ? -35.079 43.020 16.420 1.00 64.44 458 GLU A C 1
ATOM 3660 O O . GLU A 1 458 ? -33.878 43.129 16.698 1.00 64.44 458 GLU A O 1
ATOM 3665 N N . ARG A 1 459 ? -35.582 41.845 16.019 1.00 62.47 459 ARG A N 1
ATOM 3666 C CA . ARG A 1 459 ? -34.752 40.643 15.819 1.00 62.47 459 ARG A CA 1
ATOM 3667 C C . ARG A 1 459 ? -33.791 40.797 14.643 1.00 62.47 459 ARG A C 1
ATOM 3669 O O . ARG A 1 459 ? -32.639 40.368 14.753 1.00 62.47 459 ARG A O 1
ATOM 3676 N N . GLU A 1 460 ? -34.223 41.429 13.557 1.00 61.59 460 GLU A N 1
ATOM 3677 C CA . GLU A 1 460 ? -33.377 41.724 12.397 1.00 61.59 460 GLU A CA 1
ATOM 3678 C C . GLU A 1 460 ? -32.275 42.729 12.743 1.00 61.59 460 GLU A C 1
ATOM 3680 O O . GLU A 1 460 ? -31.110 42.484 12.419 1.00 61.59 460 GLU A O 1
ATOM 3685 N N . ALA A 1 461 ? -32.584 43.773 13.515 1.00 69.00 461 ALA A N 1
ATOM 3686 C CA . ALA A 1 461 ? -31.591 44.723 14.014 1.00 69.00 461 ALA A CA 1
ATOM 3687 C C . ALA A 1 461 ? -30.542 44.045 14.920 1.00 69.00 461 ALA A C 1
ATOM 3689 O O . ALA A 1 461 ? -29.333 44.226 14.739 1.00 69.00 461 ALA A O 1
ATOM 3690 N N . LYS A 1 462 ? -30.972 43.175 15.849 1.00 70.06 462 LYS A N 1
ATOM 3691 C CA . LYS A 1 462 ? -30.057 42.385 16.700 1.00 70.06 462 LYS A CA 1
ATOM 3692 C C . LYS A 1 462 ? -29.192 41.421 15.878 1.00 70.06 462 LYS A C 1
ATOM 3694 O O . LYS A 1 462 ? -28.016 41.195 16.198 1.00 70.06 462 LYS A O 1
ATOM 3699 N N . HIS A 1 463 ? -29.745 40.858 14.805 1.00 60.47 463 HIS A N 1
ATOM 3700 C CA . HIS A 1 463 ? -29.014 39.985 13.894 1.00 60.47 463 HIS A CA 1
ATOM 3701 C C . HIS A 1 463 ? -27.970 40.756 13.072 1.00 60.47 463 HIS A C 1
ATOM 3703 O O . HIS A 1 463 ? -26.810 40.334 13.016 1.00 60.47 463 HIS A O 1
ATOM 3709 N N . ALA A 1 464 ? -28.338 41.915 12.524 1.00 66.56 464 ALA A N 1
ATOM 3710 C CA . ALA A 1 464 ? -27.444 42.808 11.791 1.00 66.56 464 ALA A CA 1
ATOM 3711 C C . ALA A 1 464 ? -26.264 43.270 12.664 1.00 66.56 464 ALA A C 1
ATOM 3713 O O . ALA A 1 464 ? -25.105 43.085 12.282 1.00 66.56 464 ALA A O 1
ATOM 3714 N N . ALA A 1 465 ? -26.531 43.709 13.899 1.00 75.31 465 ALA A N 1
ATOM 3715 C CA . ALA A 1 465 ? -25.492 44.086 14.861 1.00 75.31 465 ALA A CA 1
ATOM 3716 C C . ALA A 1 465 ? -24.532 42.920 15.182 1.00 75.31 465 ALA A C 1
ATOM 3718 O O . ALA A 1 465 ? -23.321 43.093 15.362 1.00 75.31 465 ALA A O 1
ATOM 3719 N N . THR A 1 466 ? -25.047 41.687 15.213 1.00 75.81 466 THR A N 1
ATOM 3720 C CA . THR A 1 466 ? -24.231 40.483 15.430 1.00 75.81 466 THR A CA 1
ATOM 3721 C C . THR A 1 466 ? -23.333 40.170 14.230 1.00 75.81 466 THR A C 1
ATOM 3723 O O . THR A 1 466 ? -22.176 39.764 14.409 1.00 75.81 466 THR A O 1
ATOM 3726 N N . ILE A 1 467 ? -23.840 40.346 13.007 1.00 66.94 467 ILE A N 1
ATOM 3727 C CA . ILE A 1 467 ? -23.067 40.184 11.768 1.00 66.94 467 ILE A CA 1
ATOM 3728 C C . ILE A 1 467 ? -21.935 41.211 11.726 1.00 66.94 467 ILE A C 1
ATOM 3730 O O . ILE A 1 467 ? -20.780 40.849 11.481 1.00 66.94 467 ILE A O 1
ATOM 3734 N N . GLU A 1 468 ? -22.235 42.462 12.051 1.00 78.69 468 GLU A N 1
ATOM 3735 C CA . GLU A 1 468 ? -21.267 43.552 12.056 1.00 78.69 468 GLU A CA 1
ATOM 3736 C C . GLU A 1 468 ? -20.161 43.334 13.096 1.00 78.69 468 GLU A C 1
ATOM 3738 O O . GLU A 1 468 ? -18.970 43.396 12.776 1.00 78.69 468 GLU A O 1
ATOM 3743 N N . LYS A 1 469 ? -20.517 42.894 14.310 1.00 80.56 469 LYS A N 1
ATOM 3744 C CA . LYS A 1 469 ? -19.541 42.520 15.347 1.00 80.56 469 LYS A CA 1
ATOM 3745 C C . LYS A 1 469 ? -18.617 41.379 14.903 1.00 80.56 469 LYS A C 1
ATOM 3747 O O . LYS A 1 469 ? -17.420 41.380 15.213 1.00 80.56 469 LYS A O 1
ATOM 3752 N N . LYS A 1 470 ? -19.139 40.393 14.161 1.00 74.38 470 LYS A N 1
ATOM 3753 C CA . LYS A 1 470 ? -18.327 39.307 13.577 1.00 74.38 470 LYS A CA 1
ATOM 3754 C C . LYS A 1 470 ? -17.415 39.818 12.460 1.00 74.38 470 LYS A C 1
ATOM 3756 O O . LYS A 1 470 ? -16.270 39.362 12.381 1.00 74.38 470 LYS A O 1
ATOM 3761 N N . ARG A 1 471 ? -17.885 40.759 11.637 1.00 77.31 471 ARG A N 1
ATOM 3762 C CA . ARG A 1 471 ? -17.104 41.391 10.564 1.00 77.31 471 ARG A CA 1
ATOM 3763 C C . ARG A 1 471 ? -15.925 42.177 11.139 1.00 77.31 471 ARG A C 1
ATOM 3765 O O . ARG A 1 471 ? -14.786 41.870 10.792 1.00 77.31 471 ARG A O 1
ATOM 3772 N N . LEU A 1 472 ? -16.177 43.031 12.132 1.00 84.81 472 LEU A N 1
ATOM 3773 C CA . LEU A 1 472 ? -15.149 43.811 12.828 1.00 84.81 472 LEU A CA 1
ATOM 3774 C C . LEU A 1 472 ? -14.090 42.909 13.488 1.00 84.81 472 LEU A C 1
ATOM 3776 O O . LEU A 1 472 ? -12.887 43.159 13.419 1.00 84.81 472 LEU A O 1
ATOM 3780 N N . LYS A 1 473 ? -14.518 41.795 14.101 1.00 83.19 473 LYS A N 1
ATOM 3781 C CA . LYS A 1 473 ? -13.593 40.818 14.700 1.00 83.19 473 LYS A CA 1
ATOM 3782 C C . LYS A 1 473 ? -12.723 40.124 13.648 1.00 83.19 473 LYS A C 1
ATOM 3784 O O . LYS A 1 473 ? -11.549 39.861 13.912 1.00 83.19 473 LYS A O 1
ATOM 3789 N N . ARG A 1 474 ? -13.281 39.809 12.474 1.00 75.62 474 ARG A N 1
ATOM 3790 C CA . ARG A 1 474 ? -12.550 39.190 11.357 1.00 75.62 474 ARG A CA 1
ATOM 3791 C C . ARG A 1 474 ? -11.521 40.154 10.771 1.00 75.62 474 ARG A C 1
ATOM 3793 O O . ARG A 1 474 ? -10.400 39.731 10.500 1.00 75.62 474 ARG A O 1
ATOM 3800 N N . GLU A 1 475 ? -11.879 41.424 10.649 1.00 84.50 475 GLU A N 1
ATOM 3801 C CA . GLU A 1 475 ? -11.009 42.490 10.156 1.00 84.50 475 GLU A CA 1
ATOM 3802 C C . GLU A 1 475 ? -9.827 42.748 11.098 1.00 84.50 475 GLU A C 1
ATOM 3804 O O . GLU A 1 475 ? -8.678 42.650 10.670 1.00 84.50 475 GLU A O 1
ATOM 3809 N N . LYS A 1 476 ? -10.075 42.872 12.412 1.00 85.75 476 LYS A N 1
ATOM 3810 C CA . LYS A 1 476 ? -9.003 42.943 13.428 1.00 85.75 476 LYS A CA 1
ATOM 3811 C C . LYS A 1 476 ? -8.066 41.729 13.387 1.00 85.75 476 LYS A C 1
ATOM 3813 O O . LYS A 1 476 ? -6.857 41.847 13.580 1.00 85.75 476 LYS A O 1
ATOM 3818 N N . MET A 1 477 ? -8.603 40.536 13.124 1.00 83.25 477 MET A N 1
ATOM 3819 C CA . MET A 1 477 ? -7.806 39.310 12.976 1.00 83.25 477 MET A CA 1
ATOM 3820 C C . MET A 1 477 ? -6.926 39.318 11.720 1.00 83.25 477 MET A C 1
ATOM 3822 O O . MET A 1 477 ? -5.809 38.793 11.755 1.00 83.25 477 MET A O 1
ATOM 3826 N N . LEU A 1 478 ? -7.424 39.878 10.615 1.00 79.56 478 LEU A N 1
ATOM 3827 C CA . LEU A 1 478 ? -6.671 40.026 9.372 1.00 79.56 478 LEU A CA 1
ATOM 3828 C C . LEU A 1 478 ? -5.558 41.065 9.531 1.00 79.56 478 LEU A C 1
ATOM 3830 O O . LEU A 1 478 ? -4.412 40.735 9.234 1.00 79.56 478 LEU A O 1
ATOM 3834 N N . GLN A 1 479 ? -5.856 42.225 10.121 1.00 86.81 479 GLN A N 1
ATOM 3835 C CA . GLN A 1 479 ? -4.863 43.257 10.443 1.00 86.81 479 GLN A CA 1
ATOM 3836 C C . GLN A 1 479 ? -3.732 42.695 11.317 1.00 86.81 479 GLN A C 1
ATOM 3838 O O . GLN A 1 479 ? -2.562 42.772 10.950 1.00 86.81 479 GLN A O 1
ATOM 3843 N N . LYS A 1 480 ? -4.064 41.975 12.397 1.00 86.81 480 LYS A N 1
ATOM 3844 C CA . LYS A 1 480 ? -3.060 41.339 13.272 1.00 86.81 480 LYS A CA 1
ATOM 3845 C C . LYS A 1 480 ? -2.228 40.257 12.565 1.00 86.81 480 LYS A C 1
ATOM 3847 O O . LYS A 1 480 ? -1.100 39.957 12.957 1.00 86.81 480 LYS A O 1
ATOM 3852 N N . ARG A 1 481 ? -2.777 39.606 11.532 1.00 81.81 481 ARG A N 1
ATOM 3853 C CA . ARG A 1 481 ? -2.036 38.644 10.695 1.00 81.81 481 ARG A CA 1
ATOM 3854 C C . ARG A 1 481 ? -1.077 39.343 9.736 1.00 81.81 481 ARG A C 1
ATOM 3856 O O . ARG A 1 481 ? 0.008 38.809 9.509 1.00 81.81 481 ARG A O 1
ATOM 3863 N N . GLU A 1 482 ? -1.482 40.471 9.169 1.00 85.19 482 GLU A N 1
ATOM 3864 C CA . GLU A 1 482 ? -0.652 41.298 8.290 1.00 85.19 482 GLU A CA 1
ATOM 3865 C C . GLU A 1 482 ? 0.519 41.909 9.061 1.00 85.19 482 GLU A C 1
ATOM 3867 O O . GLU A 1 482 ? 1.668 41.755 8.650 1.00 85.19 482 GLU A O 1
ATOM 3872 N N . GLU A 1 483 ? 0.249 42.460 10.243 1.00 89.12 483 GLU A N 1
ATOM 3873 C CA . GLU A 1 483 ? 1.251 42.999 11.165 1.00 89.12 483 GLU A CA 1
ATOM 3874 C C . GLU A 1 483 ? 2.311 41.944 11.520 1.00 89.12 483 GLU A C 1
ATOM 3876 O O . GLU A 1 483 ? 3.495 42.127 11.253 1.00 89.12 483 GLU A O 1
ATOM 3881 N N . ARG A 1 484 ? 1.893 40.743 11.946 1.00 85.88 484 ARG A N 1
ATOM 3882 C CA . ARG A 1 484 ? 2.819 39.621 12.211 1.00 85.88 484 ARG A CA 1
ATOM 3883 C C . ARG A 1 484 ? 3.631 39.186 10.991 1.00 85.88 484 ARG A C 1
ATOM 3885 O O . ARG A 1 484 ? 4.725 38.633 11.137 1.00 85.88 484 ARG A O 1
ATOM 3892 N N . LYS A 1 485 ? 3.087 39.324 9.777 1.00 85.81 485 LYS A N 1
ATOM 3893 C CA . LYS A 1 485 ? 3.844 39.048 8.545 1.00 85.81 485 LYS A CA 1
ATOM 3894 C C . LYS A 1 485 ? 4.888 40.136 8.307 1.00 85.81 485 LYS A C 1
ATOM 3896 O O . LYS A 1 485 ? 5.999 39.791 7.903 1.00 85.81 485 LYS A O 1
ATOM 3901 N N . ARG A 1 486 ? 4.547 41.399 8.568 1.00 89.31 486 ARG A N 1
ATOM 3902 C CA . ARG A 1 486 ? 5.443 42.551 8.450 1.00 89.31 486 ARG A CA 1
ATOM 3903 C C . ARG A 1 486 ? 6.589 42.467 9.459 1.00 89.31 486 ARG A C 1
ATOM 3905 O O . ARG A 1 486 ? 7.736 42.403 9.028 1.00 89.31 486 ARG A O 1
ATOM 3912 N N . GLU A 1 487 ? 6.295 42.238 10.738 1.00 89.06 487 GLU A N 1
ATOM 3913 C CA . GLU A 1 487 ? 7.302 42.016 11.790 1.00 89.06 487 GLU A CA 1
ATOM 3914 C C . GLU A 1 487 ? 8.259 40.865 11.443 1.00 89.06 487 GLU A C 1
ATOM 3916 O O . GLU A 1 487 ? 9.472 40.942 11.634 1.00 89.06 487 GLU A O 1
ATOM 3921 N N . LYS A 1 488 ? 7.739 39.760 10.886 1.00 88.06 488 LYS A N 1
ATOM 3922 C CA . LYS A 1 488 ? 8.580 38.634 10.445 1.00 88.06 488 LYS A CA 1
ATOM 3923 C C . LYS A 1 488 ? 9.486 38.995 9.271 1.00 88.06 488 LYS A C 1
ATOM 3925 O O . LYS A 1 488 ? 10.592 38.454 9.200 1.00 88.06 488 LYS A O 1
ATOM 3930 N N . LYS A 1 489 ? 9.023 39.832 8.337 1.00 89.25 489 LYS A N 1
ATOM 3931 C CA . LYS A 1 489 ? 9.847 40.331 7.227 1.00 89.25 489 LYS A CA 1
ATOM 3932 C C . LYS A 1 489 ? 10.940 41.254 7.765 1.00 89.25 489 LYS A C 1
ATOM 3934 O O . LYS A 1 489 ? 12.105 40.999 7.483 1.00 89.25 489 LYS A O 1
ATOM 3939 N N . GLU A 1 490 ? 10.591 42.213 8.614 1.00 90.88 490 GLU A N 1
ATOM 3940 C CA . GLU A 1 490 ? 11.537 43.145 9.242 1.00 90.88 490 GLU A CA 1
ATOM 3941 C C . GLU A 1 490 ? 12.588 42.407 10.078 1.00 90.88 490 GLU A C 1
ATOM 3943 O O . GLU A 1 490 ? 13.786 42.629 9.914 1.00 90.88 490 GLU A O 1
ATOM 3948 N N . ARG A 1 491 ? 12.184 41.408 10.875 1.00 90.06 491 ARG A N 1
ATOM 3949 C CA . ARG A 1 491 ? 13.125 40.570 11.635 1.00 90.06 491 ARG A CA 1
ATOM 3950 C C . ARG A 1 491 ? 14.086 39.790 10.735 1.00 90.06 491 ARG A C 1
ATOM 3952 O O . ARG A 1 491 ? 15.233 39.572 11.114 1.00 90.06 491 ARG A O 1
ATOM 3959 N N . LYS A 1 492 ? 13.634 39.331 9.562 1.00 88.38 492 LYS A N 1
ATOM 3960 C CA . LYS A 1 492 ? 14.508 38.662 8.583 1.00 88.38 492 LYS A CA 1
ATOM 3961 C C . LYS A 1 492 ? 15.500 39.635 7.952 1.00 88.38 492 LYS A C 1
ATOM 3963 O O . LYS A 1 492 ? 16.652 39.254 7.783 1.00 88.38 492 LYS A O 1
ATOM 3968 N N . VAL A 1 493 ? 15.065 40.853 7.629 1.00 91.56 493 VAL A N 1
ATOM 3969 C CA . VAL A 1 493 ? 15.941 41.907 7.096 1.00 91.56 493 VAL A CA 1
ATOM 3970 C C . VAL A 1 493 ? 16.993 42.287 8.135 1.00 91.56 493 VAL A C 1
ATOM 3972 O O . VAL A 1 493 ? 18.179 42.226 7.833 1.00 91.56 493 VAL A O 1
ATOM 3975 N N . ARG A 1 494 ? 16.593 42.533 9.388 1.00 90.25 494 ARG A N 1
ATOM 3976 C CA . ARG A 1 494 ? 17.518 42.865 10.483 1.00 90.25 494 ARG A CA 1
ATOM 3977 C C . ARG A 1 494 ? 18.586 41.789 10.693 1.00 90.25 494 ARG A C 1
ATOM 3979 O O . ARG A 1 494 ? 19.761 42.110 10.796 1.00 90.25 494 ARG A O 1
ATOM 3986 N N . LYS A 1 495 ? 18.195 40.508 10.659 1.00 90.00 495 LYS A N 1
ATOM 3987 C CA . LYS A 1 495 ? 19.144 39.384 10.740 1.00 90.00 495 LYS A CA 1
ATOM 3988 C C . LYS A 1 495 ? 20.104 39.299 9.550 1.00 90.00 495 LYS A C 1
ATOM 3990 O O . LYS A 1 495 ? 21.221 38.832 9.731 1.00 90.00 495 LYS A O 1
ATOM 3995 N N . ARG A 1 496 ? 19.677 39.693 8.344 1.00 89.62 496 ARG A N 1
ATOM 3996 C CA . ARG A 1 496 ? 20.563 39.746 7.169 1.00 89.62 496 ARG A CA 1
ATOM 3997 C C . ARG A 1 496 ? 21.588 40.868 7.308 1.00 89.62 496 ARG A C 1
ATOM 3999 O O . ARG A 1 496 ? 22.768 40.583 7.177 1.00 89.62 496 ARG A O 1
ATOM 4006 N N . MET A 1 497 ? 21.142 42.069 7.679 1.00 89.56 497 MET A N 1
ATOM 4007 C CA . MET A 1 497 ? 22.026 43.217 7.924 1.00 89.56 497 MET A CA 1
ATOM 4008 C C . MET A 1 497 ? 23.069 42.916 9.009 1.00 89.56 497 MET A C 1
ATOM 4010 O O . MET A 1 497 ? 24.244 43.223 8.855 1.00 89.56 497 MET A O 1
ATOM 4014 N N . GLU A 1 498 ? 22.663 42.268 10.103 1.00 89.81 498 GLU A N 1
ATOM 4015 C CA . GLU A 1 498 ? 23.573 41.902 11.195 1.00 89.81 498 GLU A CA 1
ATOM 4016 C C . GLU A 1 498 ? 24.603 40.838 10.775 1.00 89.81 498 GLU A C 1
ATOM 4018 O O . GLU A 1 498 ? 25.767 40.906 11.168 1.00 89.81 498 GLU A O 1
ATOM 4023 N N . ALA A 1 499 ? 24.199 39.875 9.940 1.00 89.50 499 ALA A N 1
ATOM 4024 C CA . ALA A 1 499 ? 25.112 38.879 9.383 1.00 89.50 499 ALA A CA 1
ATOM 4025 C C . ALA A 1 499 ? 26.121 39.496 8.401 1.00 89.50 499 ALA A C 1
ATOM 4027 O O . ALA A 1 499 ? 27.273 39.074 8.364 1.00 89.50 499 ALA A O 1
ATOM 4028 N N . GLU A 1 500 ? 25.698 40.492 7.625 1.00 90.19 500 GLU A N 1
ATOM 4029 C CA . GLU A 1 500 ? 26.548 41.220 6.682 1.00 90.19 500 GLU A CA 1
ATOM 4030 C C . GLU A 1 500 ? 27.556 42.115 7.411 1.00 90.19 500 GLU A C 1
ATOM 4032 O O . GLU A 1 500 ? 28.749 42.043 7.132 1.00 90.19 500 GLU A O 1
ATOM 4037 N N . ARG A 1 501 ? 27.121 42.829 8.457 1.00 90.19 501 ARG A N 1
ATOM 4038 C CA . ARG A 1 501 ? 28.013 43.616 9.321 1.00 90.19 501 ARG A CA 1
ATOM 4039 C C . ARG A 1 501 ? 29.059 42.748 10.030 1.00 90.19 501 ARG A C 1
ATOM 4041 O O . ARG A 1 501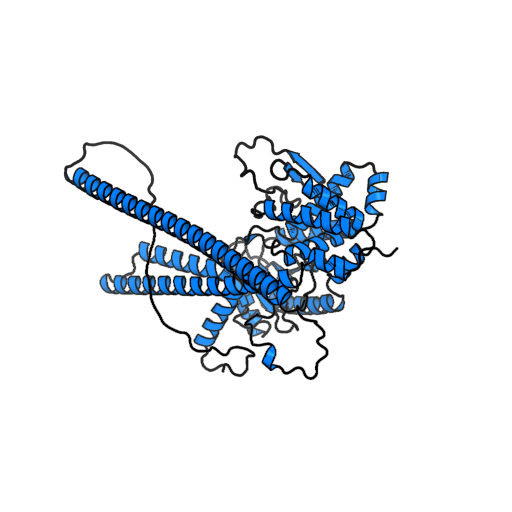 ? 30.212 43.143 10.144 1.00 90.19 501 ARG A O 1
ATOM 4048 N N . ARG A 1 502 ? 28.681 41.540 10.472 1.00 88.06 502 ARG A N 1
ATOM 4049 C CA . ARG A 1 502 ? 29.636 40.561 11.027 1.00 88.06 502 ARG A CA 1
ATOM 4050 C C . ARG A 1 502 ? 30.654 40.078 9.997 1.00 88.06 502 ARG A C 1
ATOM 4052 O O . ARG A 1 502 ? 31.789 39.819 10.372 1.00 88.06 502 ARG A O 1
ATOM 4059 N N . LYS A 1 503 ? 30.260 39.935 8.727 1.00 88.19 503 LYS A N 1
ATOM 4060 C CA . LYS A 1 503 ? 31.199 39.590 7.653 1.00 88.19 503 LYS A CA 1
ATOM 4061 C C . LYS A 1 503 ? 32.189 40.719 7.386 1.00 88.19 503 LYS A C 1
ATOM 4063 O O . LYS A 1 503 ? 33.370 40.429 7.295 1.00 88.19 503 LYS A O 1
ATOM 4068 N N . GLN A 1 504 ? 31.717 41.964 7.326 1.00 87.75 504 GLN A N 1
ATOM 4069 C CA . GLN A 1 504 ? 32.577 43.135 7.121 1.00 87.75 504 GLN A CA 1
ATOM 4070 C C . GLN A 1 504 ? 33.608 43.280 8.244 1.00 87.75 504 GLN A C 1
ATOM 4072 O O . GLN A 1 504 ? 34.793 43.373 7.959 1.00 87.75 504 GLN A O 1
ATOM 4077 N N . LEU A 1 505 ? 33.185 43.166 9.509 1.00 87.88 505 LEU A N 1
ATOM 4078 C CA . LEU A 1 505 ? 34.108 43.185 10.652 1.00 87.88 505 LEU A CA 1
ATOM 4079 C C . LEU A 1 505 ? 35.151 42.057 10.580 1.00 87.88 505 LEU A C 1
ATOM 4081 O O . LEU A 1 505 ? 36.322 42.286 10.849 1.00 87.88 505 LEU A O 1
ATOM 4085 N N . ALA A 1 506 ? 34.744 40.850 10.173 1.00 83.50 506 ALA A N 1
ATOM 4086 C CA . ALA A 1 506 ? 35.668 39.728 10.014 1.00 83.50 506 ALA A CA 1
ATOM 4087 C C . ALA A 1 506 ? 36.627 39.888 8.815 1.00 83.50 506 ALA A C 1
ATOM 4089 O O . ALA A 1 506 ? 37.699 39.287 8.810 1.00 83.50 506 ALA A O 1
ATOM 4090 N N . GLU A 1 507 ? 36.252 40.646 7.780 1.00 84.56 507 GLU A N 1
ATOM 4091 C CA . GLU A 1 507 ? 37.140 41.004 6.666 1.00 84.56 507 GLU A CA 1
ATOM 4092 C C . GLU A 1 507 ? 38.115 42.121 7.060 1.00 84.56 507 GLU A C 1
ATOM 4094 O O . GLU A 1 507 ? 39.301 42.010 6.757 1.00 84.56 507 GLU A O 1
ATOM 4099 N N . GLU A 1 508 ? 37.656 43.136 7.797 1.00 82.94 508 GLU A N 1
ATOM 4100 C CA . GLU A 1 508 ? 38.498 44.206 8.350 1.00 82.94 508 GLU A CA 1
ATOM 4101 C C . GLU A 1 508 ? 39.543 43.660 9.332 1.00 82.94 508 GLU A C 1
ATOM 4103 O O . GLU A 1 508 ? 40.717 44.008 9.229 1.00 82.94 508 GLU A O 1
ATOM 4108 N N . GLU A 1 509 ? 39.158 42.743 10.224 1.00 81.00 509 GLU A N 1
ATOM 4109 C CA . GLU A 1 509 ? 40.071 42.092 11.175 1.00 81.00 509 GLU A CA 1
ATOM 4110 C C . GLU A 1 509 ? 41.132 41.237 10.460 1.00 81.00 509 GLU A C 1
ATOM 4112 O O . GLU A 1 509 ? 42.305 41.234 10.834 1.00 81.00 509 GLU A O 1
ATOM 4117 N N . LYS A 1 510 ? 40.761 40.567 9.360 1.00 78.25 510 LYS A N 1
ATOM 4118 C CA . LYS A 1 510 ? 41.722 39.846 8.509 1.00 78.25 510 LYS A CA 1
ATOM 4119 C C . LYS A 1 510 ? 42.681 40.784 7.776 1.00 78.25 510 LYS A C 1
ATOM 4121 O O . LYS A 1 510 ? 43.847 40.438 7.616 1.00 78.25 510 LYS A O 1
ATOM 4126 N N . LEU A 1 511 ? 42.207 41.948 7.329 1.00 74.12 511 LEU A N 1
ATOM 4127 C CA . LEU A 1 511 ? 43.033 42.970 6.680 1.00 74.12 511 LEU A CA 1
ATOM 4128 C C . LEU A 1 511 ? 43.984 43.665 7.666 1.00 74.12 511 LEU A C 1
ATOM 4130 O O . LEU A 1 511 ? 45.110 43.979 7.288 1.00 74.12 511 LEU A O 1
ATOM 4134 N N . ALA A 1 512 ? 43.555 43.872 8.914 1.00 71.62 512 ALA A N 1
ATOM 4135 C CA . ALA A 1 512 ? 44.390 44.411 9.985 1.00 71.62 512 ALA A CA 1
ATOM 4136 C C . ALA A 1 512 ? 45.503 43.424 10.376 1.00 71.62 512 ALA A C 1
ATOM 4138 O O . ALA A 1 512 ? 46.677 43.784 10.336 1.00 71.62 512 ALA A O 1
ATOM 4139 N N . ASN A 1 513 ? 45.158 42.154 10.612 1.00 68.69 513 ASN A N 1
ATOM 4140 C CA . ASN A 1 513 ? 46.136 41.117 10.963 1.00 68.69 513 ASN A CA 1
ATOM 4141 C C . ASN A 1 513 ? 47.084 40.760 9.802 1.00 68.69 513 ASN A C 1
ATOM 4143 O O . ASN A 1 513 ? 48.191 40.284 10.028 1.00 68.69 513 ASN A O 1
ATOM 4147 N N . GLY A 1 514 ? 46.677 41.002 8.550 1.00 59.28 514 GLY A N 1
ATOM 4148 C CA . GLY A 1 514 ? 47.539 40.839 7.376 1.00 59.28 514 GLY A CA 1
ATOM 4149 C C . GLY A 1 514 ? 48.576 41.954 7.185 1.00 59.28 514 GLY A C 1
ATOM 4150 O O . GLY A 1 514 ? 49.532 41.753 6.443 1.00 59.28 514 GLY A O 1
ATOM 4151 N N . ARG A 1 515 ? 48.417 43.117 7.838 1.00 57.28 515 ARG A N 1
ATOM 4152 C CA . ARG A 1 515 ? 49.372 44.241 7.769 1.00 57.28 515 ARG A CA 1
ATOM 4153 C C . ARG A 1 515 ? 50.454 44.204 8.848 1.00 57.28 515 ARG A C 1
ATOM 4155 O O . ARG A 1 515 ? 51.471 44.856 8.671 1.00 57.28 515 ARG A O 1
ATOM 4162 N N . GLU A 1 516 ? 50.270 43.433 9.918 1.00 55.62 516 GLU A N 1
ATOM 4163 C CA . GLU A 1 516 ? 51.284 43.243 10.973 1.00 55.62 516 GLU A CA 1
ATOM 4164 C C . GLU A 1 516 ? 52.326 42.160 10.631 1.00 55.62 516 GLU A C 1
ATOM 4166 O O . GLU A 1 516 ? 53.229 41.895 11.417 1.00 55.62 516 GLU A O 1
ATOM 4171 N N . SER A 1 517 ? 52.214 41.520 9.461 1.00 54.31 517 SER A N 1
ATOM 4172 C CA . SER A 1 517 ? 53.110 40.441 9.009 1.00 54.31 517 SER A CA 1
ATOM 4173 C C . SER A 1 517 ? 53.971 40.819 7.793 1.00 54.31 517 SER A C 1
ATOM 4175 O O . SER A 1 517 ? 54.379 39.925 7.051 1.00 54.31 517 SER A O 1
ATOM 4177 N N . CYS A 1 518 ? 54.220 42.113 7.557 1.00 45.38 518 CYS A N 1
ATOM 4178 C CA . CYS A 1 518 ? 55.049 42.589 6.448 1.00 45.38 518 CYS A CA 1
ATOM 4179 C C . CYS A 1 518 ? 56.195 43.481 6.922 1.00 45.38 518 CYS A C 1
ATOM 4181 O O . CYS A 1 518 ? 55.946 44.319 7.818 1.00 45.38 518 CYS A O 1
#

pLDDT: mean 81.3, std 20.77, range [24.92, 98.75]

InterPro domains:
  IPR043519 Nucleotidyltransferase superfamily [G3DSA:3.30.460.10] (17-159)
  IPR043519 Nucleotidyltransferase superfamily [SSF81301] (83-166)
  IPR045862 Nucleotidyltransferase Trf4-like [PTHR23092] (5-345)
  IPR054708 Poly(A) RNA polymerase, mitochondrial-like, central palm domain [PF22600] (80-165)

Organism: NCBI:txid59557

Sequence (518 aa):
MTDRLASFAARLCLTAEVMTRRGASIHRQNQVVRSLWPGALCHQVGSFPTRTSLMSRCVYSFSFRSSSPSPARWNRSGLTMGWMSSDVDLLVSIPGMDDERRGVVEAATRMKDAVAKNNISKPWNCMVISGARVPILTYMDENETPPLKFDISFQKDNAVKNTTYLIEKFDERPFMRDIVILLKYWLREKQLNEVYKGGLGSYCVSLTVIGFFNFKRRTLGWQEYEAFIAGPRYNMFVEYLEFWTSWRYREDTMIPDPGVILTKGQSTRKPLGFMLRIIDPTDPENDVGKGSHKIPRVVRAMVKLKQAIQRLGPDMEFPALDRVLSGTPAEKEMFLTQKAHQDRNNRKMQLQMERRLRRAERNAEKAAERRGRIGPAVQKSLEKLREKHEQFITRRPTLAVEVAMEEFLRKNPGSSEQDLPGLRHGPGPGDRGAESATTNAGSPVPMEDTGKSPEQLEREAKHAATIEKKRLKREKMLQKREERKREKKERKVRKRMEAERRKQLAEEEKLANGRESC

Secondary structure (DSSP, 8-state):
---HHHHHHHHHBPPHHHHHHHHHHHHHHHHHHHHHSTT-EEEEETTTTTT-PBPPP-S-------S---GGGTTSS-------SPPEEEEEE-TT--S-HHHHHHHHHHHHHHHHHTTSS-GGGEEEETTSSS-EEEEEETTSSSPEEEEEEES-THHHHHHHHHHHHHHH-THHHHHHHHHHHHHHHTT---GGGT---HHHHHHHHHHHHHHHHHHS-HHHHHHHHHS-HHHHHHHHHHHHHH--TTTEEEETTTTEEEE----SS---TT--EEEETTEEEEESGGG-TTHHHHHHHHHHHHHHHHHH-TT--HHHHHHHHH--HHHHHHHHHHHHHHHHHHHHHHHHHHHHHHHHHHHHHHHHHHHSS--HHHHHHHHHHHHHHHHHHHT-HHHHHHHHHHHHHHH-TTS-GGGSSS--PPPPP--------------------S---HHHHHHHHHHHHHHHHHHHHHHHHHHHHHHHHHHHHHHHHHHHHHHHHHHHHHHHHHHHHTTTT-